Protein AF-A0A2P2I4J1-F1 (afdb_monomer)

Nearest PDB structures (foldseek):
  1rp0-assembly1_A  TM=9.830E-01  e=5.149E-40  Arabidopsis thaliana
  3jsk-assembly1_A  TM=9.774E-01  e=9.074E-35  Neurospora crassa
  3jsk-assembly1_G  TM=9.743E-01  e=1.703E-34  Neurospora crassa
  4y4l-assembly1_B  TM=9.275E-01  e=5.055E-34  Saccharomyces cerevisiae S288C
  3fpz-assembly1_A  TM=9.614E-01  e=5.597E-33  Saccharomyces cerevisiae

Sequence (551 aa):
MPGEHEFKFDEVRECEVSRELTKLYFSELDRFAECDIVIVGAGPAGLCAAYEASKDENLKIAVLEASVAPGGGGWVGGQLFSAMIIRKPAHKVLDELDVPYVDKGNYVVVSHAALFTSTLIAKVTARPNVKLFNATACEDLIVRDGVVGGVVTNWSLVTKAHGTQSCMDPQVMEAKIVISSCGHDGPFGASGVKRLAQIGLIDKVKGMSALDMNAAEDAVLRGTREIVPGMIVTGMEVAEVDGTPRMGPTFGAMLLSGLKAGDLAVSKITGREPNIRFKDVKFAPIKESDVAREMTRRYRDDLLKYAESDIIIVGGGPAGLSAAYELSKHPNLNVALIEAGVAPGGGAWVGGQLFSGMIVRKPAQDILDELEIEYVEKDNFVVVKHAALFTSTILSKLLQTENVKLFNATAVEDLIIKSGVVCGVVTNWTVVSHAHGKQSCMDPQVMESKVVISSCGHDGPFGASGVKRLAQVGLIDAHIGMKALDMVSSEDNVVASTRLIVPGMIVAGMEAVEAAGGARMGPTFGAMLVSGQKAARLALEAIKFKGETPR

InterPro domains:
  IPR002922 Thiazole biosynthetic enzyme Thi4 family [TIGR00292] (14-268)
  IPR002922 Thiazole biosynthetic enzyme Thi4 family [TIGR00292] (288-544)
  IPR036188 FAD/NAD(P)-binding domain superfamily [G3DSA:3.50.50.60] (34-276)
  IPR036188 FAD/NAD(P)-binding domain superfamily [G3DSA:3.50.50.60] (308-543)
  IPR036188 FAD/NAD(P)-binding domain superfamily [SSF51905] (7-267)
  IPR036188 FAD/NAD(P)-binding domain superfamily [SSF51905] (275-538)

Organism: NCBI:txid1518452

Secondary structure (DSSP, 8-state):
---SS---PPP--HHHHHHHHHHHHHHHHHHTSEEEEEEE--SHHHHHHHHHHTTSTT--EEEEESSSS-SGGGG--GGG-S-EEEETTTHHHHHHTT---EE-SSEEEES-HHHHHHHHHHHHHH-TTEEEEETEEEEEEEEETTEEEEEEEEEHHHHHTTTTSS----EEEEEEEEEE---SSSTTTTHHHHHHHHTTSSS-----EEE-HHHHHHHHHHH-EEEETTEEE-THHHHHHHTPEE--SB-HHHHHHHHHHHHHHHHHHH-PPPPGGGTT--PPP--HHHHHHHHHHHHHHHHHHHTEEEEEEE--SHHHHHHHHHHHT-TT--EEEE-SSSS-STTTTS-GGG---EEEETTTTHHHHHHT---EE-SSEEEES-HHHHHHHHHHHHTT-SSEEEETTEEEEEEEEETTEEEEEEEEEHHHHTTTTTSS--PPEEEEEEEEEE---SSSTTTTHHHHHHHHTTSS-S------B-HHHHHHHHHHH-EEEETTEEE-THHHHHHHTPPB--SB-HHHHHHHHHHHHHHHHHHHHHTTS--

Structure (mmCIF, N/CA/C/O backbone):
data_AF-A0A2P2I4J1-F1
#
_entry.id   AF-A0A2P2I4J1-F1
#
loop_
_atom_site.group_PDB
_atom_site.id
_atom_site.type_symbol
_atom_site.label_atom_id
_atom_site.label_alt_id
_atom_site.label_comp_id
_atom_site.label_asym_id
_atom_site.label_entity_id
_atom_site.label_seq_id
_atom_site.pdbx_PDB_ins_code
_atom_site.Cartn_x
_atom_site.Cartn_y
_atom_site.Cartn_z
_atom_site.occupancy
_atom_site.B_iso_or_equiv
_atom_site.auth_seq_id
_atom_site.auth_comp_id
_atom_site.auth_asym_id
_atom_site.auth_atom_id
_atom_site.pdbx_PDB_model_num
ATOM 1 N N . MET A 1 1 ? 7.423 -21.881 -18.402 1.00 44.69 1 MET A N 1
ATOM 2 C CA . MET A 1 1 ? 6.787 -21.334 -19.619 1.00 44.69 1 MET A CA 1
ATOM 3 C C . MET A 1 1 ? 7.230 -22.138 -20.838 1.00 44.69 1 MET A C 1
ATOM 5 O O . MET A 1 1 ? 8.409 -22.487 -20.887 1.00 44.69 1 MET A O 1
ATOM 9 N N . PRO A 1 2 ? 6.324 -22.463 -21.779 1.00 35.03 2 PRO A N 1
ATOM 10 C CA . PRO A 1 2 ? 6.679 -22.991 -23.101 1.00 35.03 2 PRO A CA 1
ATOM 11 C C . PRO A 1 2 ? 7.652 -22.040 -23.828 1.00 35.03 2 PRO A C 1
ATOM 13 O O . PRO A 1 2 ? 7.737 -20.868 -23.468 1.00 35.03 2 PRO A O 1
ATOM 16 N N . GLY A 1 3 ? 8.427 -22.558 -24.788 1.00 41.41 3 GLY A N 1
ATOM 17 C CA . GLY A 1 3 ? 9.525 -21.845 -25.462 1.00 41.41 3 GLY A CA 1
ATOM 18 C C . GLY A 1 3 ? 9.134 -20.519 -26.132 1.00 41.41 3 GLY A C 1
ATOM 19 O O . GLY A 1 3 ? 7.962 -20.202 -26.268 1.00 41.41 3 GLY A O 1
ATOM 20 N N . GLU A 1 4 ? 10.133 -19.745 -26.574 1.00 44.09 4 GLU A N 1
ATOM 21 C CA . GLU A 1 4 ? 10.024 -18.367 -27.108 1.00 44.09 4 GLU A CA 1
ATOM 22 C C . GLU A 1 4 ? 9.083 -18.153 -28.315 1.00 44.09 4 GLU A C 1
ATOM 24 O O . GLU A 1 4 ? 8.954 -17.028 -28.799 1.00 44.09 4 GLU A O 1
ATOM 29 N N . HIS A 1 5 ? 8.381 -19.185 -28.775 1.00 42.72 5 HIS A N 1
ATOM 30 C CA . HIS A 1 5 ? 7.373 -19.094 -29.817 1.00 42.72 5 HIS A CA 1
ATOM 31 C C . HIS A 1 5 ? 5.967 -19.287 -29.224 1.00 42.72 5 HIS A C 1
ATOM 33 O O . HIS A 1 5 ? 5.628 -20.367 -28.751 1.00 42.72 5 HIS A O 1
ATOM 39 N N . GLU A 1 6 ? 5.171 -18.212 -29.308 1.00 59.00 6 GLU A N 1
ATOM 40 C CA . GLU A 1 6 ? 3.714 -18.147 -29.090 1.00 59.00 6 GLU A CA 1
ATOM 41 C C . GLU A 1 6 ? 3.189 -18.129 -27.635 1.00 59.00 6 GLU A C 1
ATOM 43 O O . GLU A 1 6 ? 2.254 -18.843 -27.284 1.00 59.00 6 GLU A O 1
ATOM 48 N N . PHE A 1 7 ? 3.690 -17.218 -26.782 1.00 74.00 7 PHE A N 1
ATOM 49 C CA . PHE A 1 7 ? 2.833 -16.727 -25.689 1.00 74.00 7 PHE A CA 1
ATOM 50 C C . PHE A 1 7 ? 1.772 -15.808 -26.302 1.00 74.00 7 PHE A C 1
ATOM 52 O O . PHE A 1 7 ? 2.097 -14.697 -26.726 1.00 74.00 7 PHE A O 1
ATOM 59 N N . LYS A 1 8 ? 0.531 -16.289 -26.375 1.00 89.88 8 LYS A N 1
ATOM 60 C CA . LYS A 1 8 ? -0.616 -15.541 -26.884 1.00 89.88 8 LYS A CA 1
ATOM 61 C C . LYS A 1 8 ? -1.737 -15.584 -25.859 1.00 89.88 8 LYS A C 1
ATOM 63 O O . LYS A 1 8 ? -2.056 -16.654 -25.345 1.00 89.88 8 LYS A O 1
ATOM 68 N N . PHE A 1 9 ? -2.313 -14.429 -25.566 1.00 94.00 9 PHE A N 1
ATOM 69 C CA . PHE A 1 9 ? -3.463 -14.350 -24.680 1.00 94.00 9 PHE A CA 1
ATOM 70 C C . PHE A 1 9 ? -4.746 -14.779 -25.396 1.00 94.00 9 PHE A C 1
ATOM 72 O O . PHE A 1 9 ? -4.968 -14.414 -26.554 1.00 94.00 9 PHE A O 1
ATOM 79 N N . ASP A 1 10 ? -5.640 -15.456 -24.677 1.00 94.44 10 ASP A N 1
ATOM 80 C CA . ASP A 1 10 ? -6.986 -15.744 -25.176 1.00 94.44 10 ASP A CA 1
ATOM 81 C C . ASP A 1 10 ? -7.726 -14.442 -25.520 1.00 94.44 10 ASP A C 1
ATOM 83 O O . ASP A 1 10 ? -7.471 -13.377 -24.944 1.00 94.44 10 ASP A O 1
ATOM 87 N N . GLU A 1 11 ? -8.644 -14.497 -26.483 1.00 92.88 11 GLU A N 1
ATOM 88 C CA . GLU A 1 11 ? -9.389 -13.315 -26.917 1.00 92.88 11 GLU A CA 1
ATOM 89 C C . GLU A 1 11 ? -10.383 -12.839 -25.844 1.00 92.88 11 GLU A C 1
ATOM 91 O O . GLU A 1 11 ? -11.037 -13.632 -25.164 1.00 92.88 11 GLU A O 1
ATOM 96 N N . VAL A 1 12 ? -10.548 -11.521 -25.718 1.00 94.25 12 VAL A N 1
ATOM 97 C CA . VAL A 1 12 ? -11.585 -10.901 -24.881 1.00 94.25 12 VAL A CA 1
ATOM 98 C C . VAL A 1 12 ? -12.141 -9.673 -25.584 1.00 94.25 12 VAL A C 1
ATOM 100 O O . VAL A 1 12 ? -11.410 -8.991 -26.301 1.00 94.25 12 VAL A O 1
ATOM 103 N N . ARG A 1 13 ? -13.407 -9.334 -25.335 1.00 94.25 13 ARG A N 1
ATOM 104 C CA . ARG A 1 13 ? -13.956 -8.027 -25.718 1.00 94.25 13 ARG A CA 1
ATOM 105 C C . ARG A 1 13 ? -13.913 -7.055 -24.550 1.00 94.25 13 ARG A C 1
ATOM 107 O O . ARG A 1 13 ? -14.214 -7.408 -23.409 1.00 94.25 13 ARG A O 1
ATOM 114 N N . GLU A 1 14 ? -13.698 -5.782 -24.850 1.00 95.75 14 GLU A N 1
ATOM 115 C CA . GLU A 1 14 ? -13.704 -4.690 -23.871 1.00 95.75 14 GLU A CA 1
ATOM 116 C C . GLU A 1 14 ? -15.008 -4.650 -23.062 1.00 95.75 14 GLU A C 1
ATOM 118 O O . GLU A 1 14 ? -15.006 -4.386 -21.857 1.00 95.75 14 GLU A O 1
ATOM 123 N N . CYS A 1 15 ? -16.140 -4.955 -23.707 1.00 95.25 15 CYS A N 1
ATOM 124 C CA . CYS A 1 15 ? -17.438 -4.977 -23.037 1.00 95.25 15 CYS A CA 1
ATOM 125 C C . CYS A 1 15 ? -17.602 -6.149 -22.058 1.00 95.25 15 CYS A C 1
ATOM 127 O O . CYS A 1 15 ? -18.391 -6.035 -21.122 1.00 95.25 15 CYS A O 1
ATOM 129 N N . GLU A 1 16 ? -16.879 -7.255 -22.240 1.00 95.44 16 GLU A N 1
ATOM 130 C CA . GLU A 1 16 ? -16.891 -8.387 -21.306 1.00 95.44 16 GLU A CA 1
ATOM 131 C C . GLU A 1 16 ? -16.138 -8.020 -20.033 1.00 95.44 16 GLU A C 1
ATOM 133 O O . GLU A 1 16 ? -16.688 -8.164 -18.941 1.00 95.44 16 GLU A O 1
ATOM 138 N N . VAL A 1 17 ? -14.956 -7.418 -20.189 1.00 96.19 17 VAL A N 1
ATOM 139 C CA . VAL A 1 17 ? -14.154 -6.877 -19.083 1.00 96.19 17 VAL A CA 1
ATOM 140 C C . VAL A 1 17 ? -14.943 -5.821 -18.305 1.00 96.19 17 VAL A C 1
ATOM 142 O O . VAL A 1 17 ? -15.072 -5.911 -17.085 1.00 96.19 17 VAL A O 1
ATOM 145 N N . SER A 1 18 ? -15.545 -4.852 -19.004 1.00 96.62 18 SER A N 1
ATOM 146 C CA . SER A 1 18 ? -16.365 -3.810 -18.374 1.00 96.62 18 SER A CA 1
ATOM 147 C C . SER A 1 18 ? -17.557 -4.392 -17.609 1.00 96.62 18 SER A C 1
ATOM 149 O O . SER A 1 18 ? -17.753 -4.056 -16.441 1.00 96.62 18 SER A O 1
ATOM 151 N N . ARG A 1 19 ? -18.328 -5.301 -18.224 1.00 96.69 19 ARG A N 1
ATOM 152 C CA . ARG A 1 19 ? -19.496 -5.917 -17.576 1.00 96.69 19 ARG A CA 1
ATOM 153 C C . ARG A 1 19 ? -19.112 -6.712 -16.340 1.00 96.69 19 ARG A C 1
ATOM 155 O O . ARG A 1 19 ? -19.853 -6.658 -15.365 1.00 96.69 19 ARG A O 1
ATOM 162 N N . GLU A 1 20 ? -18.009 -7.452 -16.375 1.00 97.00 20 GLU A N 1
ATOM 163 C CA . GLU A 1 20 ? -17.591 -8.269 -15.238 1.00 97.00 20 GLU A CA 1
ATOM 164 C C . GLU A 1 20 ? -17.170 -7.402 -14.045 1.00 97.00 20 GLU A C 1
ATOM 166 O O . GLU A 1 20 ? -17.658 -7.619 -12.936 1.00 97.00 20 GLU A O 1
ATOM 171 N N . LEU A 1 21 ? -16.357 -6.362 -14.273 1.00 96.88 21 LEU A N 1
ATOM 172 C CA . LEU A 1 21 ? -15.954 -5.429 -13.212 1.00 96.88 21 LEU A CA 1
ATOM 173 C C . LEU A 1 21 ? -17.156 -4.699 -12.605 1.00 96.88 21 LEU A C 1
ATOM 175 O O . LEU A 1 21 ? -17.260 -4.600 -11.381 1.00 96.88 21 LEU A O 1
ATOM 179 N N . THR A 1 22 ? -18.079 -4.224 -13.447 1.00 97.69 22 THR A N 1
ATOM 180 C CA . THR A 1 22 ? -19.305 -3.562 -12.988 1.00 97.69 22 THR A CA 1
ATOM 181 C C . THR A 1 22 ? -20.181 -4.520 -12.184 1.00 97.69 22 THR A C 1
ATOM 183 O O . THR A 1 22 ? -20.585 -4.173 -11.079 1.00 97.69 22 THR A O 1
ATOM 186 N N . LYS A 1 23 ? -20.451 -5.732 -12.687 1.00 97.25 23 LYS A N 1
ATOM 187 C CA . LYS A 1 23 ? -21.274 -6.718 -11.969 1.00 97.25 23 LYS A CA 1
ATOM 188 C C . LYS A 1 23 ? -20.693 -7.032 -10.596 1.00 97.25 23 LYS A C 1
ATOM 190 O O . LYS A 1 23 ? -21.418 -6.923 -9.616 1.00 97.25 23 LYS A O 1
ATOM 195 N N . LEU A 1 24 ? -19.399 -7.354 -10.535 1.00 96.19 24 LEU A N 1
ATOM 196 C CA . LEU A 1 24 ? -18.714 -7.697 -9.290 1.00 96.19 24 LEU A CA 1
ATOM 197 C C . LEU A 1 24 ? -18.755 -6.548 -8.277 1.00 96.19 24 LEU A C 1
ATOM 199 O O . LEU A 1 24 ? -18.996 -6.768 -7.093 1.00 96.19 24 LEU A O 1
ATOM 203 N N . TYR A 1 25 ? -18.496 -5.316 -8.718 1.00 97.19 25 TYR A N 1
ATOM 204 C CA . TYR A 1 25 ? -18.456 -4.184 -7.798 1.00 97.19 25 TYR A CA 1
ATOM 205 C C . TYR A 1 25 ? -19.847 -3.804 -7.287 1.00 97.19 25 TYR A C 1
ATOM 207 O O . TYR A 1 25 ? -20.017 -3.610 -6.087 1.00 97.19 25 TYR A O 1
ATOM 215 N N . PHE A 1 26 ? -20.848 -3.735 -8.168 1.00 96.56 26 PHE A N 1
ATOM 216 C CA . PHE A 1 26 ? -22.199 -3.329 -7.777 1.00 96.56 26 PHE A CA 1
ATOM 217 C C . PHE A 1 26 ? -22.950 -4.412 -6.996 1.00 96.56 26 PHE A C 1
ATOM 219 O O . PHE A 1 26 ? -23.731 -4.059 -6.119 1.00 96.56 26 PHE A O 1
ATOM 226 N N . SER A 1 27 ? -22.681 -5.704 -7.229 1.00 96.94 27 SER A N 1
ATOM 227 C CA . SER A 1 27 ? -23.212 -6.760 -6.355 1.00 96.94 27 SER A CA 1
ATOM 228 C C . SER A 1 27 ? -22.654 -6.656 -4.937 1.00 96.94 27 SER A C 1
ATOM 230 O O . SER A 1 27 ? -23.360 -6.917 -3.972 1.00 96.94 27 SER A O 1
ATOM 232 N N . GLU A 1 28 ? -21.385 -6.263 -4.800 1.00 96.12 28 GLU A N 1
ATOM 233 C CA . GLU A 1 28 ? -20.765 -6.051 -3.493 1.00 96.12 28 GLU A CA 1
ATOM 234 C C . GLU A 1 28 ? -21.238 -4.744 -2.845 1.00 96.12 28 GLU A C 1
ATOM 236 O O . GLU A 1 28 ? -21.467 -4.730 -1.643 1.00 96.12 28 GLU A O 1
ATOM 241 N N . LEU A 1 29 ? -21.453 -3.665 -3.606 1.00 95.75 29 LEU A N 1
ATOM 242 C CA . LEU A 1 29 ? -22.083 -2.452 -3.068 1.00 95.75 29 LEU A CA 1
ATOM 243 C C . LEU A 1 29 ? -23.481 -2.737 -2.508 1.00 95.75 29 LEU A C 1
ATOM 245 O O . LEU A 1 29 ? -23.769 -2.329 -1.390 1.00 95.75 29 LEU A O 1
ATOM 249 N N . ASP A 1 30 ? -24.317 -3.459 -3.257 1.00 97.38 30 ASP A N 1
ATOM 250 C CA . ASP A 1 30 ? -25.656 -3.863 -2.814 1.00 97.38 30 ASP A CA 1
ATOM 251 C C . ASP A 1 30 ? -25.579 -4.753 -1.564 1.00 97.38 30 ASP A C 1
ATOM 253 O O . ASP A 1 30 ? -26.164 -4.449 -0.525 1.00 97.38 30 ASP A O 1
ATOM 257 N N . ARG A 1 31 ? -24.735 -5.793 -1.605 1.00 97.12 31 ARG A N 1
ATOM 258 C CA . ARG A 1 31 ? -24.513 -6.699 -0.470 1.00 97.12 31 ARG A CA 1
ATOM 259 C C . ARG A 1 31 ? -24.043 -5.968 0.789 1.00 97.12 31 ARG A C 1
ATOM 261 O O . ARG A 1 31 ? -24.430 -6.384 1.882 1.00 97.12 31 ARG A O 1
ATOM 268 N N . PHE A 1 32 ? -23.195 -4.949 0.667 1.00 97.81 32 PHE A N 1
ATOM 269 C CA . PHE A 1 32 ? -22.616 -4.195 1.787 1.00 97.81 32 PHE A CA 1
ATOM 270 C C . PHE A 1 32 ? -23.351 -2.875 2.089 1.00 97.81 32 PHE A C 1
ATOM 272 O O . PHE A 1 32 ? -22.886 -2.107 2.929 1.00 97.81 32 PHE A O 1
ATOM 279 N N . ALA A 1 33 ? -24.525 -2.629 1.495 1.00 97.88 33 ALA A N 1
ATOM 280 C CA . ALA A 1 33 ? -25.392 -1.518 1.899 1.00 97.88 33 ALA A CA 1
ATOM 281 C C . ALA A 1 33 ? -25.826 -1.636 3.376 1.00 97.88 33 ALA A C 1
ATOM 283 O O . ALA A 1 33 ? -25.972 -0.625 4.059 1.00 97.88 33 ALA A O 1
ATOM 284 N N . GLU A 1 34 ? -25.947 -2.870 3.880 1.00 98.25 34 GLU A N 1
ATOM 285 C CA . GLU A 1 34 ? -26.179 -3.200 5.290 1.00 98.25 34 GLU A CA 1
ATOM 286 C C . GLU A 1 34 ? -25.035 -4.072 5.823 1.00 98.25 34 GLU A C 1
ATOM 288 O O . GLU A 1 34 ? -24.885 -5.232 5.420 1.00 98.25 34 GLU A O 1
ATOM 293 N N . CYS A 1 35 ? -24.232 -3.536 6.739 1.00 98.25 35 CYS A N 1
ATOM 294 C CA . CYS A 1 35 ? -23.068 -4.193 7.330 1.00 98.25 35 CYS A CA 1
ATOM 295 C C . CYS A 1 35 ? -23.253 -4.489 8.823 1.00 98.25 35 CYS A C 1
ATOM 297 O O . CYS A 1 35 ? -23.974 -3.800 9.544 1.00 98.25 35 CYS A O 1
ATOM 299 N N . ASP A 1 36 ? -22.514 -5.475 9.331 1.00 98.81 36 ASP A N 1
ATOM 300 C CA . ASP A 1 36 ? -22.341 -5.623 10.775 1.00 98.81 36 ASP A CA 1
ATOM 301 C C . ASP A 1 36 ? -21.339 -4.585 11.287 1.00 98.81 36 ASP A C 1
ATOM 303 O O . ASP A 1 36 ? -21.601 -3.887 12.268 1.00 98.81 36 ASP A O 1
ATOM 307 N N . ILE A 1 37 ? -20.208 -4.449 10.588 1.00 98.88 37 ILE A N 1
ATOM 308 C CA . ILE A 1 37 ? -19.136 -3.519 10.942 1.00 98.88 37 ILE A CA 1
ATOM 309 C C . ILE A 1 37 ? -18.702 -2.741 9.698 1.00 98.88 37 ILE A C 1
ATOM 311 O O . ILE A 1 37 ? -18.396 -3.336 8.665 1.00 98.88 37 ILE A O 1
ATOM 315 N N . VAL A 1 38 ? -18.611 -1.416 9.816 1.00 98.94 38 VAL A N 1
ATOM 316 C CA . VAL A 1 38 ? -17.916 -0.565 8.837 1.00 98.94 38 VAL A CA 1
ATOM 317 C C . VAL A 1 38 ? -16.670 0.024 9.482 1.00 98.94 38 VAL A C 1
ATOM 319 O O . VAL A 1 38 ? -16.744 0.628 10.547 1.00 98.94 38 VAL A O 1
ATOM 322 N N . ILE A 1 39 ? -15.519 -0.127 8.837 1.00 98.94 39 ILE A N 1
ATOM 323 C CA . ILE A 1 39 ? -14.231 0.396 9.295 1.00 98.94 39 ILE A CA 1
ATOM 324 C C . ILE A 1 39 ? -13.807 1.518 8.355 1.00 98.94 39 ILE A C 1
ATOM 326 O O . ILE A 1 39 ? -13.662 1.296 7.156 1.00 98.94 39 ILE A O 1
ATOM 330 N N . VAL A 1 40 ? -13.589 2.720 8.884 1.00 98.75 40 VAL A N 1
ATOM 331 C CA . VAL A 1 40 ? -13.139 3.878 8.106 1.00 98.75 40 VAL A CA 1
ATOM 332 C C . VAL A 1 40 ? -11.633 4.062 8.290 1.00 98.75 40 VAL A C 1
ATOM 334 O O . VAL A 1 40 ? -11.152 4.279 9.404 1.00 98.75 40 VAL A O 1
ATOM 337 N N . GLY A 1 41 ? -10.894 3.970 7.186 1.00 98.12 41 GLY A N 1
ATOM 338 C CA . GLY A 1 41 ? -9.434 3.962 7.119 1.00 98.12 41 GLY A CA 1
ATOM 339 C C . GLY A 1 41 ? -8.863 2.542 7.050 1.00 98.12 41 GLY A C 1
ATOM 340 O O . GLY A 1 41 ? -9.124 1.714 7.919 1.00 98.12 41 GLY A O 1
ATOM 341 N N . ALA A 1 42 ? -8.014 2.264 6.056 1.00 97.88 42 ALA A N 1
ATOM 342 C CA . ALA A 1 42 ? -7.284 0.999 5.929 1.00 97.88 42 ALA A CA 1
ATOM 343 C C . ALA A 1 42 ? -5.800 1.162 6.300 1.00 97.88 42 ALA A C 1
ATOM 345 O O . ALA A 1 42 ? -4.920 0.576 5.671 1.00 97.88 42 ALA A O 1
ATOM 346 N N . GLY A 1 43 ? -5.504 1.968 7.325 1.00 97.19 43 GLY A N 1
ATOM 347 C CA . GLY A 1 43 ? -4.181 2.015 7.956 1.00 97.19 43 GLY A CA 1
ATOM 348 C C . GLY A 1 43 ? -3.913 0.793 8.849 1.00 97.19 43 GLY A C 1
ATOM 349 O O . GLY A 1 43 ? -4.787 -0.062 8.998 1.00 97.19 43 GLY A O 1
ATOM 350 N N . PRO A 1 44 ? -2.747 0.713 9.521 1.00 97.25 44 PRO A N 1
ATOM 351 C CA . PRO A 1 44 ? -2.394 -0.447 10.344 1.00 97.25 44 PRO A CA 1
ATOM 352 C C . PRO A 1 44 ? -3.440 -0.788 11.418 1.00 97.25 44 PRO A C 1
ATOM 354 O O . PRO A 1 44 ? -3.753 -1.960 11.609 1.00 97.25 44 PRO A O 1
ATOM 357 N N . ALA A 1 45 ? -4.032 0.219 12.073 1.00 98.31 45 ALA A N 1
ATOM 358 C CA . ALA A 1 45 ? -5.078 0.004 13.075 1.00 98.31 45 ALA A CA 1
ATOM 359 C C . ALA A 1 45 ? -6.401 -0.487 12.460 1.00 98.31 45 ALA A C 1
ATOM 361 O O . ALA A 1 45 ? -6.964 -1.466 12.943 1.00 98.31 45 ALA A O 1
ATOM 362 N N . GLY A 1 46 ? -6.873 0.135 11.375 1.00 98.56 46 GLY A N 1
ATOM 363 C CA . GLY A 1 46 ? -8.103 -0.276 10.689 1.00 98.56 46 GLY A CA 1
ATOM 364 C C . GLY A 1 46 ? -8.007 -1.679 10.092 1.00 98.56 46 GLY A C 1
ATOM 365 O O . GLY A 1 46 ? -8.900 -2.500 10.280 1.00 98.56 46 GLY A O 1
ATOM 366 N N . LEU A 1 47 ? -6.875 -2.005 9.465 1.00 98.81 47 LEU A N 1
ATOM 367 C CA . LEU A 1 47 ? -6.616 -3.345 8.940 1.00 98.81 47 LEU A CA 1
ATOM 368 C C . LEU A 1 47 ? -6.489 -4.394 10.055 1.00 98.81 47 LEU A C 1
ATOM 370 O O . LEU A 1 47 ? -6.986 -5.503 9.891 1.00 98.81 47 LEU A O 1
ATOM 374 N N . CYS A 1 48 ? -5.884 -4.063 11.203 1.00 98.81 48 CYS A N 1
ATOM 375 C CA . CYS A 1 48 ? -5.872 -4.971 12.355 1.00 98.81 48 CYS A CA 1
ATOM 376 C C . CYS A 1 48 ? -7.287 -5.171 12.920 1.00 98.81 48 CYS A C 1
ATOM 378 O O . CYS A 1 48 ? -7.653 -6.295 13.252 1.00 98.81 48 CYS A O 1
ATOM 380 N N . ALA A 1 49 ? -8.109 -4.119 12.983 1.00 98.88 49 ALA A N 1
ATOM 381 C CA . ALA A 1 49 ? -9.509 -4.239 13.392 1.00 98.88 49 ALA A CA 1
ATOM 382 C C . ALA A 1 49 ? -10.301 -5.144 12.440 1.00 98.88 49 ALA A C 1
ATOM 384 O O . ALA A 1 49 ? -11.016 -6.032 12.902 1.00 98.88 49 ALA A O 1
ATOM 385 N N . ALA A 1 50 ? -10.110 -4.973 11.127 1.00 98.88 50 ALA A N 1
ATOM 386 C CA . ALA A 1 50 ? -10.712 -5.825 10.107 1.00 98.88 50 ALA A CA 1
ATOM 387 C C . ALA A 1 50 ? -10.259 -7.280 10.261 1.00 98.88 50 ALA A C 1
ATOM 389 O O . ALA A 1 50 ? -11.085 -8.186 10.256 1.00 98.88 50 ALA A O 1
ATOM 390 N N . TYR A 1 51 ? -8.957 -7.502 10.451 1.00 98.81 51 TYR A N 1
ATOM 391 C CA . TYR A 1 51 ? -8.387 -8.831 10.641 1.00 98.81 51 TYR A CA 1
ATOM 392 C C . TYR A 1 51 ? -8.965 -9.532 11.874 1.00 98.81 51 TYR A C 1
ATOM 394 O O . TYR A 1 51 ? -9.409 -10.674 11.766 1.00 98.81 51 TYR A O 1
ATOM 402 N N . GLU A 1 52 ? -9.029 -8.852 13.021 1.00 98.69 52 GLU A N 1
ATOM 403 C CA . GLU A 1 52 ? -9.612 -9.427 14.235 1.00 98.69 52 GLU A CA 1
ATOM 404 C C . GLU A 1 52 ? -11.100 -9.731 14.067 1.00 98.69 52 GLU A C 1
ATOM 406 O O . GLU A 1 52 ? -11.533 -10.836 14.387 1.00 98.69 52 GLU A O 1
ATOM 411 N N . ALA A 1 53 ? -11.874 -8.774 13.547 1.00 98.69 53 ALA A N 1
ATOM 412 C CA . ALA A 1 53 ? -13.308 -8.944 13.349 1.00 98.69 53 ALA A CA 1
ATOM 413 C C . ALA A 1 53 ? -13.616 -10.062 12.342 1.00 98.69 53 ALA A C 1
ATOM 415 O O . ALA A 1 53 ? -14.552 -10.830 12.544 1.00 98.69 53 ALA A O 1
ATOM 416 N N . SER A 1 54 ? -12.787 -10.210 11.302 1.00 98.50 54 SER A N 1
ATOM 417 C CA . SER A 1 54 ? -12.973 -11.212 10.244 1.00 98.50 54 SER A CA 1
ATOM 418 C C . SER A 1 54 ? -12.857 -12.661 10.712 1.00 98.50 54 SER A C 1
ATOM 420 O O . SER A 1 54 ? -13.237 -13.564 9.971 1.00 98.50 54 SER A O 1
ATOM 422 N N . LYS A 1 55 ? -12.344 -12.894 11.927 1.00 97.75 55 LYS A N 1
ATOM 423 C CA . LYS A 1 55 ? -12.276 -14.230 12.535 1.00 97.75 55 LYS A CA 1
ATOM 424 C C . LYS A 1 55 ? -13.657 -14.804 12.848 1.00 97.75 55 LYS A C 1
ATOM 426 O O . LYS A 1 55 ? -13.777 -16.021 12.943 1.00 97.75 55 LYS A O 1
ATOM 431 N N . ASP A 1 56 ? -14.671 -13.957 13.012 1.00 97.56 56 ASP A N 1
ATOM 432 C CA . ASP A 1 56 ? -16.064 -14.396 13.027 1.00 97.56 56 ASP A CA 1
ATOM 433 C C . ASP A 1 56 ? -16.616 -14.347 11.598 1.00 97.56 56 ASP A C 1
ATOM 435 O O . ASP A 1 56 ? -16.961 -13.286 11.075 1.00 97.56 56 ASP A O 1
ATOM 439 N N . GLU A 1 57 ? -16.672 -15.510 10.952 1.00 96.38 57 GLU A N 1
ATOM 440 C CA . GLU A 1 57 ? -17.081 -15.649 9.549 1.00 96.38 57 GLU A CA 1
ATOM 441 C C . GLU A 1 57 ? -18.546 -15.253 9.297 1.00 96.38 57 GLU A C 1
ATOM 443 O O . GLU A 1 57 ? -18.927 -15.026 8.149 1.00 96.38 57 GLU A O 1
ATOM 448 N N . ASN A 1 58 ? -19.358 -15.109 10.353 1.00 96.69 58 ASN A N 1
ATOM 449 C CA . ASN A 1 58 ? -20.762 -14.707 10.242 1.00 96.69 58 ASN A CA 1
ATOM 450 C C . ASN A 1 58 ? -20.948 -13.193 10.076 1.00 96.69 58 ASN A C 1
ATOM 452 O O . ASN A 1 58 ? -22.048 -12.754 9.745 1.00 96.69 58 ASN A O 1
ATOM 456 N N . LEU A 1 59 ? -19.908 -12.392 10.330 1.00 98.25 59 LEU A N 1
ATOM 457 C CA . LEU A 1 59 ? -20.001 -10.933 10.301 1.00 98.25 59 LEU A CA 1
ATOM 458 C C . LEU A 1 59 ? -19.658 -10.364 8.932 1.00 98.25 59 LEU A C 1
ATOM 460 O O . LEU A 1 59 ? -18.618 -10.687 8.367 1.00 98.25 59 LEU A O 1
ATOM 464 N N . LYS A 1 60 ? -20.472 -9.429 8.448 1.00 98.50 60 LYS A N 1
ATOM 465 C CA . LYS A 1 60 ? -20.220 -8.666 7.225 1.00 98.50 60 LYS A CA 1
ATOM 466 C C . LYS A 1 60 ? -19.443 -7.382 7.530 1.00 98.50 60 LYS A C 1
ATOM 468 O O . LYS A 1 60 ? -19.966 -6.479 8.189 1.00 98.50 60 LYS A O 1
ATOM 473 N N . ILE A 1 61 ? -18.207 -7.296 7.033 1.00 98.88 61 ILE A N 1
ATOM 474 C CA . ILE A 1 61 ? -17.254 -6.229 7.378 1.00 98.88 61 ILE A CA 1
ATOM 475 C C . ILE A 1 61 ? -16.860 -5.425 6.133 1.00 98.88 61 ILE A C 1
ATOM 477 O O . ILE A 1 61 ? -16.157 -5.932 5.256 1.00 98.88 61 ILE A O 1
ATOM 481 N N . ALA A 1 62 ? -17.262 -4.157 6.067 1.00 98.81 62 ALA A N 1
ATOM 482 C CA . ALA A 1 62 ? -16.764 -3.219 5.060 1.00 98.81 62 ALA A CA 1
ATOM 483 C C . ALA A 1 62 ? -15.561 -2.441 5.604 1.00 98.81 62 ALA A C 1
ATOM 485 O O . ALA A 1 62 ? -15.583 -1.955 6.733 1.00 98.81 62 ALA A O 1
ATOM 486 N N . VAL A 1 63 ? -14.526 -2.272 4.786 1.00 98.88 63 VAL A N 1
ATOM 487 C CA . VAL A 1 63 ? -13.377 -1.405 5.071 1.00 98.88 63 VAL A CA 1
ATOM 488 C C . VAL A 1 63 ? -13.328 -0.322 4.004 1.00 98.88 63 VAL A C 1
ATOM 490 O O . VAL A 1 63 ? -13.253 -0.635 2.819 1.00 98.88 63 VAL A O 1
ATOM 493 N N . LEU A 1 64 ? -13.358 0.943 4.410 1.00 98.56 64 LEU A N 1
ATOM 494 C CA . LEU A 1 64 ? -13.280 2.097 3.521 1.00 98.56 64 LEU A CA 1
ATOM 495 C C . LEU A 1 64 ? -11.881 2.703 3.565 1.00 98.56 64 LEU A C 1
ATOM 497 O O . LEU A 1 64 ? -11.343 2.956 4.641 1.00 98.56 64 LEU A O 1
ATOM 501 N N . GLU A 1 65 ? -11.308 2.989 2.404 1.00 97.88 65 GLU A N 1
ATOM 502 C CA . GLU A 1 65 ? -10.019 3.662 2.281 1.00 97.88 65 GLU A CA 1
ATOM 503 C C . GLU A 1 65 ? -10.086 4.759 1.226 1.00 97.88 65 GLU A C 1
ATOM 505 O O . GLU A 1 65 ? -10.434 4.518 0.072 1.00 97.88 65 GLU A O 1
ATOM 510 N N . ALA A 1 66 ? -9.689 5.970 1.607 1.00 96.94 66 ALA A N 1
ATOM 511 C CA . ALA A 1 66 ? -9.772 7.111 0.709 1.00 96.94 66 ALA A CA 1
ATOM 512 C C . ALA A 1 66 ? -8.666 7.123 -0.363 1.00 96.94 66 ALA A C 1
ATOM 514 O O . ALA A 1 66 ? -8.781 7.768 -1.408 1.00 96.94 66 ALA A O 1
ATOM 515 N N . SER A 1 67 ? -7.555 6.442 -0.103 1.00 96.00 67 SER A N 1
ATOM 516 C CA . SER A 1 67 ? -6.447 6.289 -1.039 1.00 96.00 67 SER A CA 1
ATOM 517 C C . SER A 1 67 ? -6.707 5.142 -2.014 1.00 96.00 67 SER A C 1
ATOM 519 O O . SER A 1 67 ? -7.416 4.189 -1.707 1.00 96.00 67 SER A O 1
ATOM 521 N N . VAL A 1 68 ? -6.083 5.192 -3.192 1.00 95.62 68 VAL A N 1
ATOM 522 C CA . VAL A 1 68 ? -6.061 4.030 -4.094 1.00 95.62 68 VAL A CA 1
ATOM 523 C C . VAL A 1 68 ? -5.274 2.884 -3.451 1.00 95.62 68 VAL A C 1
ATOM 525 O O . VAL A 1 68 ? -5.745 1.756 -3.447 1.00 95.62 68 VAL A O 1
ATOM 528 N N . ALA A 1 69 ? -4.116 3.156 -2.847 1.00 97.25 69 ALA A N 1
ATOM 529 C CA . ALA A 1 69 ? -3.369 2.152 -2.095 1.00 97.25 69 ALA A CA 1
ATOM 530 C C . ALA A 1 69 ? -3.846 2.094 -0.626 1.00 97.25 69 ALA A C 1
ATOM 532 O O . ALA A 1 69 ? -3.732 3.108 0.067 1.00 97.25 69 ALA A O 1
ATOM 533 N N . PRO A 1 70 ? -4.333 0.944 -0.118 1.00 97.69 70 PRO A N 1
ATOM 534 C CA . PRO A 1 70 ? -4.546 0.741 1.316 1.00 97.69 70 PRO A CA 1
ATOM 535 C C . PRO A 1 70 ? -3.219 0.679 2.079 1.00 97.69 70 PRO A C 1
ATOM 537 O O . PRO A 1 70 ? -2.151 0.693 1.480 1.00 97.69 70 PRO A O 1
ATOM 540 N N . GLY A 1 71 ? -3.267 0.628 3.409 1.00 96.19 71 GLY A N 1
ATOM 541 C CA . GLY A 1 71 ? -2.093 0.527 4.287 1.00 96.19 71 GLY A CA 1
ATOM 542 C C . GLY A 1 71 ? -1.736 1.818 5.029 1.00 96.19 71 GLY A C 1
ATOM 543 O O . GLY A 1 71 ? -0.970 1.774 5.994 1.00 96.19 71 GLY A O 1
ATOM 544 N N . GLY A 1 72 ? -2.314 2.963 4.644 1.00 92.56 72 GLY A N 1
ATOM 545 C CA . GLY A 1 72 ? -2.092 4.257 5.299 1.00 92.56 72 GLY A CA 1
ATOM 546 C C . GLY A 1 72 ? -0.602 4.589 5.475 1.00 92.56 72 GLY A C 1
ATOM 547 O O . GLY A 1 72 ? 0.201 4.411 4.564 1.00 92.56 72 GLY A O 1
ATOM 548 N N . GLY A 1 73 ? -0.208 5.034 6.672 1.00 89.25 73 GLY A N 1
ATOM 549 C CA . GLY A 1 73 ? 1.198 5.307 7.012 1.00 89.25 73 GLY A CA 1
ATOM 550 C C . GLY A 1 73 ? 2.085 4.067 7.222 1.00 89.25 73 GLY A C 1
ATOM 551 O O . GLY A 1 73 ? 3.242 4.218 7.593 1.00 89.25 73 GLY A O 1
ATOM 552 N N . GLY A 1 74 ? 1.573 2.847 7.023 1.00 94.88 74 GLY A N 1
ATOM 553 C CA . GLY A 1 74 ? 2.281 1.593 7.315 1.00 94.88 74 GLY A CA 1
ATOM 554 C C . GLY A 1 74 ? 3.337 1.168 6.290 1.00 94.88 74 GLY A C 1
ATOM 555 O O . GLY A 1 74 ? 3.989 0.144 6.479 1.00 94.88 74 GLY A O 1
ATOM 556 N N . TRP A 1 75 ? 3.516 1.905 5.194 1.00 97.06 75 TRP A N 1
ATOM 557 C CA . TRP A 1 75 ? 4.432 1.514 4.116 1.00 97.06 75 TRP A CA 1
ATOM 558 C C . TRP A 1 75 ? 5.904 1.854 4.376 1.00 97.06 75 TRP A C 1
ATOM 560 O O . TRP A 1 75 ? 6.788 1.261 3.755 1.00 97.06 75 TRP A O 1
ATOM 570 N N . VAL A 1 76 ? 6.175 2.782 5.294 1.00 94.81 76 VAL A N 1
ATOM 571 C CA . VAL A 1 76 ? 7.524 3.228 5.665 1.00 94.81 76 VAL A CA 1
ATOM 572 C C . VAL A 1 76 ? 7.641 3.396 7.178 1.00 94.81 76 VAL A C 1
ATOM 574 O O . VAL A 1 76 ? 6.663 3.662 7.875 1.00 94.81 76 VAL A O 1
ATOM 577 N N . GLY A 1 77 ? 8.858 3.254 7.684 1.00 93.62 77 GLY A N 1
ATOM 578 C CA . GLY A 1 77 ? 9.256 3.704 9.009 1.00 93.62 77 GLY A CA 1
ATOM 579 C C . GLY A 1 77 ? 9.531 5.210 9.055 1.00 93.62 77 GLY A C 1
ATOM 580 O O . GLY A 1 77 ? 9.223 5.979 8.139 1.00 93.62 77 GLY A O 1
ATOM 581 N N . GLY A 1 78 ? 10.133 5.651 10.159 1.00 91.81 78 GLY A N 1
ATOM 582 C CA . GLY A 1 78 ? 10.474 7.058 10.360 1.00 91.81 78 GLY A CA 1
ATOM 583 C C . GLY A 1 78 ? 11.439 7.568 9.294 1.00 91.81 78 GLY A C 1
ATOM 584 O O . GLY A 1 78 ? 12.375 6.866 8.924 1.00 91.81 78 GLY A O 1
ATOM 585 N N . GLN A 1 79 ? 11.213 8.797 8.823 1.00 93.38 79 GLN A N 1
ATOM 586 C CA . GLN A 1 79 ? 12.024 9.438 7.777 1.00 93.38 79 GLN A CA 1
ATOM 587 C C . GLN A 1 79 ? 12.129 8.618 6.477 1.00 93.38 79 GLN A C 1
ATOM 589 O O . GLN A 1 79 ? 13.155 8.664 5.810 1.00 93.38 79 GLN A O 1
ATOM 594 N N . LEU A 1 80 ? 11.060 7.898 6.108 1.00 95.06 80 LEU A N 1
ATOM 595 C CA . LEU A 1 80 ? 10.973 7.079 4.888 1.00 95.06 80 LEU A CA 1
ATOM 596 C C . LEU A 1 80 ? 11.872 5.828 4.886 1.00 95.06 80 LEU A C 1
ATOM 598 O O . LEU A 1 80 ? 11.968 5.140 3.874 1.00 95.06 80 LEU A O 1
ATOM 602 N N . PHE A 1 81 ? 12.512 5.490 6.009 1.00 97.06 81 PHE A N 1
ATOM 603 C CA . PHE A 1 81 ? 13.320 4.276 6.110 1.00 97.06 81 PHE A CA 1
ATOM 604 C C . PHE A 1 81 ? 12.455 3.018 6.090 1.00 97.06 81 PHE A C 1
ATOM 606 O O . PHE A 1 81 ? 11.311 3.027 6.530 1.00 97.06 81 PHE A O 1
ATOM 613 N N . SER A 1 82 ? 13.005 1.900 5.622 1.00 95.44 82 SER A N 1
ATOM 614 C CA . SER A 1 82 ? 12.206 0.686 5.440 1.00 95.44 82 SER A CA 1
ATOM 615 C C . SER A 1 82 ? 11.779 0.013 6.744 1.00 95.44 82 SER A C 1
ATOM 617 O O . SER A 1 82 ? 10.701 -0.562 6.783 1.00 95.44 82 SER A O 1
ATOM 619 N N . ALA A 1 83 ? 12.606 0.031 7.792 1.00 96.56 83 ALA A N 1
ATOM 620 C CA . ALA A 1 83 ? 12.389 -0.799 8.977 1.00 96.56 83 ALA A CA 1
ATOM 621 C C . ALA A 1 83 ? 11.171 -0.357 9.809 1.00 96.56 83 ALA A C 1
ATOM 623 O O . ALA A 1 83 ? 10.950 0.836 10.018 1.00 96.56 83 ALA A O 1
ATOM 624 N N . MET A 1 84 ? 10.428 -1.326 10.349 1.00 97.44 84 MET A N 1
ATOM 625 C CA . MET A 1 84 ? 9.296 -1.085 11.251 1.00 97.44 84 MET A CA 1
ATOM 626 C C . MET A 1 84 ? 9.628 -1.556 12.664 1.00 97.44 84 MET A C 1
ATOM 628 O O . MET A 1 84 ? 10.015 -2.707 12.869 1.00 97.44 84 MET A O 1
ATOM 632 N N . ILE A 1 85 ? 9.453 -0.666 13.642 1.00 97.88 85 ILE A N 1
ATOM 633 C CA . ILE A 1 85 ? 9.758 -0.932 15.050 1.00 97.88 85 ILE A CA 1
ATOM 634 C C . ILE A 1 85 ? 8.465 -1.167 15.825 1.00 97.88 85 ILE A C 1
ATOM 636 O O . ILE A 1 85 ? 7.568 -0.322 15.852 1.00 97.88 85 ILE A O 1
ATOM 640 N N . ILE A 1 86 ? 8.381 -2.319 16.489 1.00 98.19 86 ILE A N 1
ATOM 641 C CA . ILE A 1 86 ? 7.199 -2.743 17.242 1.00 98.19 86 ILE A CA 1
ATOM 642 C C . ILE A 1 86 ? 7.608 -3.036 18.683 1.00 98.19 86 ILE A C 1
ATOM 644 O O . ILE A 1 86 ? 8.426 -3.915 18.953 1.00 98.19 86 ILE A O 1
ATOM 648 N N . ARG A 1 87 ? 7.029 -2.301 19.634 1.00 97.75 87 ARG A N 1
ATOM 649 C CA . ARG A 1 87 ? 7.26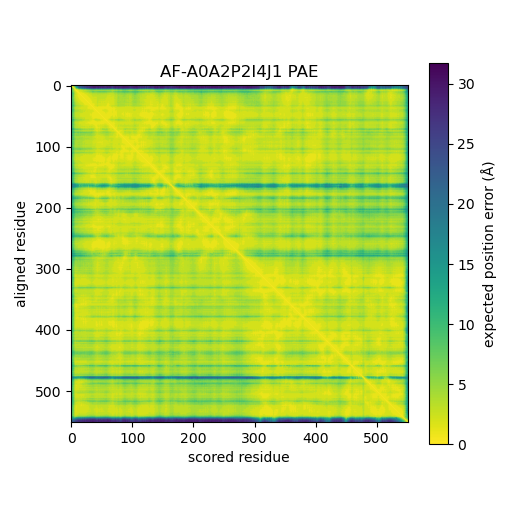6 -2.519 21.065 1.00 97.75 87 ARG A CA 1
ATOM 650 C C . ARG A 1 87 ? 6.532 -3.761 21.554 1.00 97.75 87 ARG A C 1
ATOM 652 O O . ARG A 1 87 ? 5.395 -4.031 21.163 1.00 97.75 87 ARG A O 1
ATOM 659 N N . LYS A 1 88 ? 7.167 -4.532 22.437 1.00 97.88 88 LYS A N 1
ATOM 660 C CA . LYS A 1 88 ? 6.516 -5.692 23.061 1.00 97.88 88 LYS A CA 1
ATOM 661 C C . LYS A 1 88 ? 5.403 -5.218 24.013 1.00 97.88 88 LYS A C 1
ATOM 663 O O . LYS A 1 88 ? 5.588 -4.188 24.658 1.00 97.88 88 LYS A O 1
ATOM 668 N N . PRO A 1 89 ? 4.267 -5.936 24.114 1.00 97.19 89 PRO A N 1
ATOM 669 C CA . PRO A 1 89 ? 4.036 -7.286 23.599 1.00 97.19 89 PRO A CA 1
ATOM 670 C C . PRO A 1 89 ? 3.449 -7.368 22.178 1.00 97.19 89 PRO A C 1
ATOM 672 O O . PRO A 1 89 ? 3.119 -8.474 21.759 1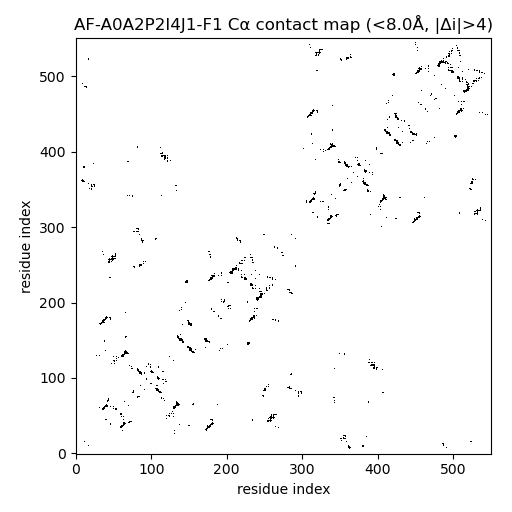.00 97.19 89 PRO A O 1
ATOM 675 N N . ALA A 1 90 ? 3.372 -6.285 21.396 1.00 97.62 90 ALA A N 1
ATOM 676 C CA . ALA A 1 90 ? 2.723 -6.317 20.075 1.00 97.62 90 ALA A CA 1
ATOM 677 C C . ALA A 1 90 ? 3.394 -7.229 19.031 1.00 97.62 90 ALA A C 1
ATOM 679 O O . ALA A 1 90 ? 2.740 -7.612 18.069 1.00 97.62 90 ALA A O 1
ATOM 680 N N . HIS A 1 91 ? 4.644 -7.658 19.246 1.00 98.06 91 HIS A N 1
ATOM 681 C CA . HIS A 1 91 ? 5.287 -8.706 18.436 1.00 98.06 91 HIS A CA 1
ATOM 682 C C . HIS A 1 91 ? 4.460 -9.996 18.295 1.00 98.06 91 HIS A C 1
ATOM 684 O O . HIS A 1 91 ? 4.545 -10.636 17.260 1.00 98.06 91 HIS A O 1
ATOM 690 N N . LYS A 1 92 ? 3.578 -10.318 19.253 1.00 97.50 92 LYS A N 1
ATOM 691 C CA . LYS A 1 92 ? 2.675 -11.478 19.159 1.00 97.50 92 LYS A CA 1
ATOM 692 C C . LYS A 1 92 ? 1.732 -11.427 17.954 1.00 97.50 92 LYS A C 1
ATOM 694 O O . LYS A 1 92 ? 1.237 -12.454 17.518 1.00 97.50 92 LYS A O 1
ATOM 699 N N . VAL A 1 93 ? 1.461 -10.231 17.430 1.00 97.75 93 VAL A N 1
ATOM 700 C CA . VAL A 1 93 ? 0.684 -10.060 16.196 1.00 97.75 93 VAL A CA 1
ATOM 701 C C . VAL A 1 93 ? 1.511 -10.466 14.977 1.00 97.75 93 VAL A C 1
ATOM 703 O O . VAL A 1 93 ? 0.957 -10.980 14.017 1.00 97.75 93 VAL A O 1
ATOM 706 N N . LEU A 1 94 ? 2.831 -10.267 15.016 1.00 98.38 94 LEU A N 1
ATOM 707 C CA . LEU A 1 94 ? 3.732 -10.751 13.971 1.00 98.38 94 LEU A CA 1
ATOM 708 C C . LEU A 1 94 ? 3.810 -12.277 13.993 1.00 98.38 94 LEU A C 1
ATOM 710 O O . LEU A 1 94 ? 3.744 -12.871 12.925 1.00 98.38 94 LEU A O 1
ATOM 714 N N . ASP A 1 95 ? 3.859 -12.883 15.187 1.00 98.00 95 ASP A N 1
ATOM 715 C CA . ASP A 1 95 ? 3.769 -14.342 15.348 1.00 98.00 95 ASP A CA 1
ATOM 716 C C . ASP A 1 95 ? 2.463 -14.882 14.745 1.00 98.00 95 ASP A C 1
ATOM 718 O O . ASP A 1 95 ? 2.469 -15.880 14.041 1.00 98.00 95 ASP A O 1
ATOM 722 N N . GLU A 1 96 ? 1.337 -14.200 14.982 1.00 97.12 96 GLU A N 1
ATOM 723 C CA . GLU A 1 96 ? 0.029 -14.603 14.447 1.00 97.12 96 GLU A CA 1
ATOM 724 C C . GLU A 1 96 ? -0.074 -14.468 12.914 1.00 97.12 96 GLU A C 1
ATOM 726 O O . GLU A 1 96 ? -0.865 -15.163 12.280 1.00 97.12 96 GLU A O 1
ATOM 731 N N . LEU A 1 97 ? 0.694 -13.553 12.318 1.00 97.31 97 LEU A N 1
A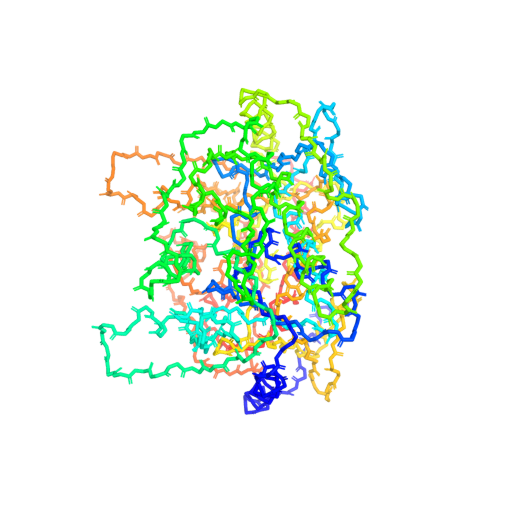TOM 732 C CA . LEU A 1 97 ? 0.685 -13.268 10.880 1.00 97.31 97 LEU A CA 1
ATOM 733 C C . LEU A 1 97 ? 1.839 -13.938 10.120 1.00 97.31 97 LEU A C 1
ATOM 735 O O . LEU A 1 97 ? 1.965 -13.701 8.918 1.00 97.31 97 LEU A O 1
ATOM 739 N N . ASP A 1 98 ? 2.676 -14.718 10.808 1.00 97.19 98 ASP A N 1
ATOM 740 C CA . ASP A 1 98 ? 3.913 -15.309 10.286 1.00 97.19 98 ASP A CA 1
ATOM 741 C C . ASP A 1 98 ? 4.865 -14.267 9.658 1.00 97.19 98 ASP A C 1
ATOM 743 O O . ASP A 1 98 ? 5.508 -14.504 8.634 1.00 97.19 98 ASP A O 1
ATOM 747 N N . VAL A 1 99 ? 4.959 -13.071 10.256 1.00 98.38 99 VAL A N 1
ATOM 748 C CA . VAL A 1 99 ? 5.852 -12.002 9.779 1.00 98.38 99 VAL A CA 1
ATOM 749 C C . VAL A 1 99 ? 7.207 -12.094 10.490 1.00 98.38 99 VAL A C 1
ATOM 751 O O . VAL A 1 99 ? 7.266 -11.885 11.705 1.00 98.38 99 VAL A O 1
ATOM 754 N N . PRO A 1 100 ? 8.321 -12.322 9.768 1.00 97.75 100 PRO A N 1
ATOM 755 C CA . PRO A 1 100 ? 9.636 -12.427 10.383 1.00 97.75 100 PRO A CA 1
ATOM 756 C C . PRO A 1 100 ? 10.101 -11.091 10.972 1.00 97.75 100 PRO A C 1
ATOM 758 O O . PRO A 1 100 ? 9.898 -10.012 10.406 1.00 97.75 100 PRO A O 1
ATOM 761 N N . TYR A 1 101 ? 10.787 -11.167 12.111 1.00 98.19 101 TYR A N 1
ATOM 762 C CA . TYR A 1 101 ? 11.351 -10.008 12.792 1.00 98.19 101 TYR A CA 1
ATOM 763 C C . TYR A 1 101 ? 12.659 -10.345 13.511 1.00 98.19 101 TYR A C 1
ATOM 765 O O . TYR A 1 101 ? 12.964 -11.496 13.813 1.00 98.19 101 TYR A O 1
ATOM 773 N N . VAL A 1 102 ? 13.423 -9.305 13.846 1.00 98.06 102 VAL A N 1
ATOM 774 C CA . VAL A 1 102 ? 14.605 -9.402 14.711 1.00 98.06 102 VAL A CA 1
ATOM 775 C C . VAL A 1 102 ? 14.250 -8.925 16.115 1.00 98.06 102 VAL A C 1
ATOM 777 O O . VAL A 1 102 ? 13.827 -7.781 16.288 1.00 98.06 102 VAL A O 1
ATOM 780 N N . ASP A 1 103 ? 14.457 -9.773 17.121 1.00 98.06 103 ASP A N 1
ATOM 781 C CA . ASP A 1 103 ? 14.258 -9.418 18.529 1.00 98.06 103 ASP A CA 1
ATOM 782 C C . ASP A 1 103 ? 15.400 -8.524 19.054 1.00 98.06 103 ASP A C 1
ATOM 784 O O . ASP A 1 103 ? 16.583 -8.820 18.867 1.00 98.06 103 ASP A O 1
ATOM 788 N N . LYS A 1 104 ? 15.046 -7.409 19.704 1.00 97.88 104 LYS A N 1
ATOM 789 C CA . LYS A 1 104 ? 15.964 -6.434 20.319 1.00 97.88 104 LYS A CA 1
ATOM 790 C C . LYS A 1 104 ? 15.677 -6.224 21.812 1.00 97.88 104 LYS A C 1
ATOM 792 O O . LYS A 1 104 ? 16.008 -5.180 22.377 1.00 97.88 104 LYS A O 1
ATOM 797 N N . GLY A 1 105 ? 15.053 -7.199 22.472 1.00 97.25 105 GLY A N 1
ATOM 798 C CA . GLY A 1 105 ? 14.694 -7.135 23.887 1.00 97.25 105 GLY A CA 1
ATOM 799 C C . GLY A 1 105 ? 13.317 -6.511 24.084 1.00 97.25 105 GLY A C 1
ATOM 800 O O . GLY A 1 105 ? 12.314 -7.218 24.028 1.00 97.25 105 GLY A O 1
ATOM 801 N N . ASN A 1 106 ? 13.247 -5.197 24.315 1.00 97.81 106 ASN A N 1
ATOM 802 C CA . ASN A 1 106 ? 11.979 -4.490 24.581 1.00 97.81 106 ASN A CA 1
ATOM 803 C C . ASN A 1 106 ? 11.130 -4.247 23.321 1.00 97.81 106 ASN A C 1
ATOM 805 O O . ASN A 1 106 ? 9.942 -3.932 23.405 1.00 97.81 106 ASN A O 1
ATOM 809 N N . TYR A 1 107 ? 11.727 -4.378 22.145 1.00 98.31 107 TYR A N 1
ATOM 810 C CA . TYR A 1 107 ? 11.066 -4.188 20.863 1.00 98.31 107 TYR A CA 1
ATOM 811 C C . TYR A 1 107 ? 11.586 -5.208 19.856 1.00 98.31 107 TYR A C 1
ATOM 813 O O . TYR A 1 107 ? 12.606 -5.864 20.078 1.00 98.31 107 TYR A O 1
ATOM 821 N N . VAL A 1 108 ? 10.865 -5.337 18.753 1.00 98.56 108 VAL A N 1
ATOM 822 C CA . VAL A 1 108 ? 11.247 -6.135 17.593 1.00 98.56 108 VAL A CA 1
ATOM 823 C C . VAL A 1 108 ? 11.309 -5.241 16.362 1.00 98.56 108 VAL A C 1
ATOM 825 O O . VAL A 1 108 ? 10.722 -4.153 16.341 1.00 98.56 108 VAL A O 1
ATOM 828 N N . VAL A 1 109 ? 12.037 -5.692 15.344 1.00 98.31 109 VAL A N 1
ATOM 829 C CA . VAL A 1 109 ? 12.218 -4.953 14.093 1.00 98.31 109 VAL A CA 1
ATOM 830 C C . VAL A 1 109 ? 11.850 -5.836 12.913 1.00 98.31 109 VAL A C 1
ATOM 832 O O . VAL A 1 109 ? 12.498 -6.858 12.691 1.00 98.31 109 VAL A O 1
ATOM 835 N N . VAL A 1 110 ? 10.852 -5.418 12.139 1.00 97.94 110 VAL A N 1
ATOM 836 C CA . VAL A 1 110 ? 10.549 -6.003 10.826 1.00 97.94 110 VAL A CA 1
ATOM 837 C C . VAL A 1 110 ? 11.439 -5.314 9.793 1.00 97.94 110 VAL A C 1
ATOM 839 O O . VAL A 1 110 ? 11.602 -4.089 9.830 1.00 97.94 110 VAL A O 1
ATOM 842 N N . SER A 1 111 ? 12.033 -6.091 8.885 1.00 94.56 111 SER A N 1
ATOM 843 C CA . SER A 1 111 ? 12.958 -5.595 7.851 1.00 94.56 111 SER A CA 1
ATOM 844 C C . SER A 1 111 ? 12.339 -4.478 7.005 1.00 94.56 111 SER A C 1
ATOM 846 O O . SER A 1 111 ? 12.995 -3.474 6.718 1.00 94.56 111 SER A O 1
ATOM 848 N N . HIS A 1 112 ? 11.057 -4.635 6.671 1.00 96.31 112 HIS A N 1
ATOM 849 C CA . HIS A 1 112 ? 10.267 -3.698 5.889 1.00 96.31 112 HIS A CA 1
ATOM 850 C C . HIS A 1 112 ? 8.893 -3.454 6.526 1.00 96.31 112 HIS A C 1
ATOM 852 O O . HIS A 1 112 ? 8.125 -4.383 6.751 1.00 96.31 112 HIS A O 1
ATOM 858 N N . ALA A 1 113 ? 8.523 -2.192 6.720 1.00 97.50 113 ALA A N 1
ATOM 859 C CA . ALA A 1 113 ? 7.169 -1.768 7.063 1.00 97.50 113 ALA A CA 1
ATOM 860 C C . ALA A 1 113 ? 6.157 -2.249 6.007 1.00 97.50 113 ALA A C 1
ATOM 862 O O . ALA A 1 113 ? 5.088 -2.763 6.337 1.00 97.50 113 ALA A O 1
ATOM 863 N N . ALA A 1 114 ? 6.559 -2.199 4.732 1.00 98.12 114 ALA A N 1
ATOM 864 C CA . ALA A 1 114 ? 5.805 -2.751 3.614 1.00 98.12 114 ALA A CA 1
ATOM 865 C C . ALA A 1 114 ? 5.556 -4.270 3.717 1.00 98.12 114 ALA A C 1
ATOM 867 O O . ALA A 1 114 ? 4.522 -4.723 3.233 1.00 98.12 114 ALA A O 1
ATOM 868 N N . LEU A 1 115 ? 6.436 -5.051 4.364 1.00 98.50 115 LEU A N 1
ATOM 869 C CA . LEU A 1 115 ? 6.211 -6.488 4.575 1.00 98.50 115 LEU A CA 1
ATOM 870 C C . LEU A 1 115 ? 5.014 -6.706 5.504 1.00 98.50 115 LEU A C 1
ATOM 872 O O . LEU A 1 115 ? 4.057 -7.362 5.116 1.00 98.50 115 LEU A O 1
ATOM 876 N N . PHE A 1 116 ? 5.019 -6.090 6.690 1.00 98.19 116 PHE A N 1
ATOM 877 C CA . PHE A 1 116 ? 3.882 -6.183 7.611 1.00 98.19 116 PHE A CA 1
ATOM 878 C C . PHE A 1 116 ? 2.578 -5.699 6.955 1.00 98.19 116 PHE A C 1
ATOM 880 O O . PHE A 1 116 ? 1.560 -6.390 7.000 1.00 98.19 116 PHE A O 1
ATOM 887 N N . THR A 1 117 ? 2.620 -4.530 6.312 1.00 98.44 117 THR A N 1
ATOM 888 C CA . THR A 1 117 ? 1.435 -3.907 5.709 1.00 98.44 117 THR A CA 1
ATOM 889 C C . THR A 1 117 ? 0.857 -4.752 4.576 1.00 98.44 117 THR A C 1
ATOM 891 O O . THR A 1 117 ? -0.349 -4.995 4.555 1.00 98.44 117 THR A O 1
ATOM 894 N N . SER A 1 118 ? 1.697 -5.257 3.669 1.00 98.69 118 SER A N 1
ATOM 895 C CA . SER A 1 118 ? 1.245 -6.133 2.582 1.00 98.69 118 SER A CA 1
ATOM 896 C C . SER A 1 118 ? 0.722 -7.475 3.099 1.00 98.69 118 SER A C 1
ATOM 898 O O . SER A 1 118 ? -0.359 -7.885 2.688 1.00 98.69 118 SER A O 1
ATOM 900 N N . THR A 1 119 ? 1.385 -8.113 4.071 1.00 98.81 119 THR A N 1
ATOM 901 C CA . THR A 1 119 ? 0.878 -9.352 4.686 1.00 98.81 119 THR A CA 1
ATOM 902 C C . THR A 1 119 ? -0.509 -9.150 5.293 1.00 98.81 119 THR A C 1
ATOM 904 O O . THR A 1 119 ? -1.412 -9.954 5.063 1.00 98.81 119 THR A O 1
ATOM 907 N N . LEU A 1 120 ? -0.717 -8.054 6.027 1.00 98.56 120 LEU A N 1
ATOM 908 C CA . LEU A 1 120 ? -2.003 -7.778 6.656 1.00 98.56 120 LEU A CA 1
ATOM 909 C C . LEU A 1 120 ? -3.109 -7.505 5.622 1.00 98.56 120 LEU A C 1
ATOM 911 O O . LEU A 1 120 ? -4.204 -8.049 5.755 1.00 98.56 120 LEU A O 1
ATOM 915 N N . ILE A 1 121 ? -2.827 -6.726 4.569 1.00 98.81 121 ILE A N 1
ATOM 916 C CA . ILE A 1 121 ? -3.785 -6.500 3.470 1.00 98.81 121 ILE A CA 1
ATOM 917 C C . ILE A 1 121 ? -4.132 -7.828 2.785 1.00 98.81 121 ILE A C 1
ATOM 919 O O . ILE A 1 121 ? -5.312 -8.078 2.542 1.00 98.81 121 ILE A O 1
ATOM 923 N N . ALA A 1 122 ? -3.150 -8.697 2.525 1.00 98.75 122 ALA A N 1
ATOM 924 C CA . ALA A 1 122 ? -3.376 -9.995 1.888 1.00 98.75 122 ALA A CA 1
ATOM 925 C C . ALA A 1 122 ? -4.303 -10.874 2.737 1.00 98.75 122 ALA A C 1
ATOM 927 O O . ALA A 1 122 ? -5.331 -11.347 2.254 1.00 98.75 122 ALA A O 1
ATOM 928 N N . LYS A 1 123 ? -4.010 -11.009 4.038 1.00 98.50 123 LYS A N 1
ATOM 929 C CA . LYS A 1 123 ? -4.827 -11.804 4.969 1.00 98.50 123 LYS A CA 1
ATOM 930 C C . LYS A 1 123 ? -6.244 -11.249 5.116 1.00 98.50 123 LYS A C 1
ATOM 932 O O . LYS A 1 123 ? -7.184 -12.034 5.135 1.00 98.50 123 LYS A O 1
ATOM 937 N N . VAL A 1 124 ? -6.414 -9.927 5.213 1.00 98.62 124 VAL A N 1
ATOM 938 C CA . VAL A 1 124 ? -7.735 -9.282 5.346 1.00 98.62 124 VAL A CA 1
ATOM 939 C C . VAL A 1 124 ? -8.539 -9.413 4.059 1.00 98.62 124 VAL A C 1
ATOM 941 O O . VAL A 1 124 ? -9.688 -9.842 4.092 1.00 98.62 124 VAL A O 1
ATOM 944 N N . THR A 1 125 ? -7.941 -9.074 2.916 1.00 98.25 125 THR A N 1
ATOM 945 C CA . THR A 1 125 ? -8.647 -9.113 1.632 1.00 98.25 125 THR A CA 1
ATOM 946 C C . THR A 1 125 ? -8.944 -10.534 1.183 1.00 98.25 125 THR A C 1
ATOM 948 O O . THR A 1 125 ? -9.923 -10.708 0.475 1.00 98.25 125 THR A O 1
ATOM 951 N N . ALA A 1 126 ? -8.205 -11.557 1.625 1.00 97.94 126 ALA A N 1
ATOM 952 C CA . ALA A 1 126 ? -8.523 -12.960 1.350 1.00 97.94 126 ALA A CA 1
ATOM 953 C C . ALA A 1 126 ? -9.821 -13.434 2.033 1.00 97.94 126 ALA A C 1
ATOM 955 O O . ALA A 1 126 ? -10.501 -14.311 1.505 1.00 97.94 126 ALA A O 1
ATOM 956 N N . ARG A 1 127 ? -10.250 -12.806 3.136 1.00 97.94 127 ARG A N 1
ATOM 957 C CA . ARG A 1 127 ? -11.448 -13.223 3.886 1.00 97.94 127 ARG A CA 1
ATOM 958 C C . ARG A 1 127 ? -12.736 -13.080 3.055 1.00 97.94 127 ARG A C 1
ATOM 960 O O . ARG A 1 127 ? -12.906 -12.066 2.375 1.00 97.94 127 ARG A O 1
ATOM 967 N N . PRO A 1 128 ? -13.660 -14.059 3.080 1.00 96.25 128 PRO A N 1
ATOM 968 C CA . PRO A 1 128 ? -14.907 -14.013 2.299 1.00 96.25 128 PRO A CA 1
ATOM 969 C C . PRO A 1 128 ? -15.961 -13.052 2.878 1.00 96.25 128 PRO A C 1
ATOM 971 O O . PRO A 1 128 ? -16.902 -12.649 2.186 1.00 96.25 128 PRO A O 1
ATOM 974 N N . ASN A 1 129 ? -15.806 -12.689 4.150 1.00 98.00 129 ASN A N 1
ATOM 975 C CA . ASN A 1 129 ? -16.712 -11.833 4.906 1.00 98.00 129 ASN A CA 1
ATOM 976 C C . ASN A 1 129 ? -16.223 -10.372 5.017 1.00 98.00 129 ASN A C 1
ATOM 978 O O . ASN A 1 129 ? -16.891 -9.542 5.634 1.00 98.00 129 ASN A O 1
ATOM 982 N N . VAL A 1 130 ? -15.089 -10.045 4.383 1.00 98.69 130 VAL A N 1
ATOM 983 C CA . VAL A 1 130 ? -14.529 -8.690 4.327 1.00 98.69 130 VAL A CA 1
ATOM 984 C C . VAL A 1 130 ? -14.567 -8.149 2.902 1.00 98.69 130 VAL A C 1
ATOM 986 O O . VAL A 1 130 ? -14.125 -8.812 1.962 1.00 98.69 130 VAL A O 1
ATOM 989 N N . LYS A 1 131 ? -15.000 -6.895 2.755 1.00 98.44 131 LYS A N 1
ATOM 990 C CA . LYS A 1 131 ? -14.888 -6.127 1.515 1.00 98.44 131 LYS A CA 1
ATOM 991 C C . LYS A 1 131 ? -14.120 -4.834 1.750 1.00 98.44 131 LYS A C 1
ATOM 993 O O . LYS A 1 131 ? -14.504 -4.010 2.572 1.00 98.44 131 LYS A O 1
ATOM 998 N N . LEU A 1 132 ? -13.045 -4.646 0.987 1.00 98.75 132 LEU A N 1
ATOM 999 C CA . LEU A 1 132 ? -12.332 -3.376 0.895 1.00 98.75 132 LEU A CA 1
ATOM 1000 C C . LEU A 1 132 ? -12.938 -2.515 -0.226 1.00 98.75 132 LEU A C 1
ATOM 1002 O O . LEU A 1 132 ? -13.090 -2.976 -1.360 1.00 98.75 132 LEU A O 1
ATOM 1006 N N . PHE A 1 133 ? -13.254 -1.267 0.107 1.00 98.50 133 PHE A N 1
ATOM 1007 C CA . PHE A 1 133 ? -13.634 -0.189 -0.800 1.00 98.50 133 PHE A CA 1
ATOM 1008 C C . PHE A 1 133 ? -12.561 0.904 -0.718 1.00 98.50 133 PHE A C 1
ATOM 1010 O O . PHE A 1 133 ? -12.623 1.807 0.116 1.00 98.50 133 PHE A O 1
ATOM 1017 N N . ASN A 1 134 ? -11.522 0.775 -1.539 1.00 97.62 134 ASN A N 1
ATOM 1018 C CA . ASN A 1 134 ? -10.468 1.774 -1.683 1.00 97.62 134 ASN A CA 1
ATOM 1019 C C . ASN A 1 134 ? -10.807 2.799 -2.778 1.00 97.62 134 ASN A C 1
ATOM 1021 O O . ASN A 1 134 ? -11.637 2.546 -3.647 1.00 97.62 134 ASN A O 1
ATOM 1025 N N . ALA A 1 135 ? -10.166 3.970 -2.721 1.00 97.25 135 ALA A N 1
ATOM 1026 C CA . ALA A 1 135 ? -10.595 5.191 -3.411 1.00 97.25 135 ALA A CA 1
ATOM 1027 C C . ALA A 1 135 ? -12.017 5.667 -3.030 1.00 97.25 135 ALA A C 1
ATOM 1029 O O . ALA A 1 135 ? -12.649 6.420 -3.780 1.00 97.25 135 ALA A O 1
ATOM 1030 N N . THR A 1 136 ? -12.497 5.271 -1.847 1.00 97.38 136 THR A N 1
ATOM 1031 C CA . THR A 1 136 ? -13.810 5.616 -1.291 1.00 97.38 136 THR A CA 1
ATOM 1032 C C . THR A 1 136 ? -13.625 6.360 0.033 1.00 97.38 136 THR A C 1
ATOM 1034 O O . THR A 1 136 ? -13.022 5.854 0.977 1.00 97.38 136 THR A O 1
ATOM 1037 N N . ALA A 1 137 ? -14.129 7.590 0.114 1.00 96.38 137 ALA A N 1
ATOM 1038 C CA . ALA A 1 137 ? -14.100 8.402 1.325 1.00 96.38 137 ALA A CA 1
ATOM 1039 C C . ALA A 1 137 ? -15.398 8.239 2.126 1.00 96.38 137 ALA A C 1
ATOM 1041 O O . ALA A 1 137 ? -16.476 8.104 1.550 1.00 96.38 137 ALA A O 1
ATOM 1042 N N . CYS A 1 138 ? -15.284 8.311 3.452 1.00 97.31 138 CYS A N 1
ATOM 1043 C CA . CYS A 1 138 ? -16.406 8.570 4.350 1.00 97.31 138 CYS A CA 1
ATOM 1044 C C . CYS A 1 138 ? -16.569 10.091 4.474 1.00 97.31 138 CYS A C 1
ATOM 1046 O O . CYS A 1 138 ? -15.706 10.752 5.057 1.00 97.31 138 CYS A O 1
ATOM 1048 N N . GLU A 1 139 ? -17.631 10.642 3.891 1.00 94.12 139 GLU A N 1
ATOM 1049 C CA . GLU A 1 139 ? -17.926 12.081 3.913 1.00 94.12 139 GLU A CA 1
ATOM 1050 C C . GLU A 1 139 ? -18.675 12.498 5.180 1.00 94.12 139 GLU A C 1
ATOM 1052 O O . GLU A 1 139 ? -18.436 13.582 5.712 1.00 94.12 139 GLU A O 1
ATOM 1057 N N . ASP A 1 140 ? -19.566 11.634 5.666 1.00 96.62 140 ASP A N 1
ATOM 1058 C CA . ASP A 1 140 ? -20.409 11.897 6.832 1.00 96.62 140 ASP A CA 1
ATOM 1059 C C . ASP A 1 140 ? -20.806 10.588 7.543 1.00 96.62 140 ASP A C 1
ATOM 1061 O O . ASP A 1 140 ? -20.440 9.490 7.118 1.00 96.62 140 ASP A O 1
ATOM 1065 N N . LEU A 1 141 ? -21.546 10.704 8.640 1.00 98.38 141 LEU A N 1
ATOM 1066 C CA . LEU A 1 141 ? -22.065 9.616 9.459 1.00 98.38 141 LEU A CA 1
ATOM 1067 C C . LEU A 1 141 ? -23.593 9.585 9.381 1.00 98.38 141 LEU A C 1
ATOM 1069 O O . LEU A 1 141 ? -24.252 10.624 9.349 1.00 98.38 141 LEU A O 1
ATOM 1073 N N . ILE A 1 142 ? -24.172 8.387 9.426 1.00 98.50 142 ILE A N 1
ATOM 1074 C CA . ILE A 1 142 ? -25.614 8.224 9.634 1.00 98.50 142 ILE A CA 1
ATOM 1075 C C . ILE A 1 142 ? -25.858 8.288 11.141 1.00 98.50 142 ILE A C 1
ATOM 1077 O O . ILE A 1 142 ? -25.382 7.422 11.873 1.00 98.50 142 ILE A O 1
ATOM 1081 N N . VAL A 1 143 ? -26.590 9.298 11.614 1.00 98.25 143 VAL A N 1
ATOM 1082 C CA . VAL A 1 143 ? -26.864 9.501 13.046 1.00 98.25 143 VAL A CA 1
ATOM 1083 C C . VAL A 1 143 ? -28.364 9.583 13.296 1.00 98.25 143 VAL A C 1
ATOM 1085 O O . VAL A 1 143 ? -29.060 10.381 12.669 1.00 98.25 143 VAL A O 1
ATOM 1088 N N . ARG A 1 144 ? -28.861 8.781 14.242 1.00 97.31 144 ARG A N 1
ATOM 1089 C CA . ARG A 1 144 ? -30.261 8.788 14.700 1.00 97.31 144 ARG A CA 1
ATOM 1090 C C . ARG A 1 144 ? -30.271 8.780 16.225 1.00 97.31 144 ARG A C 1
ATOM 1092 O O . ARG A 1 144 ? -29.622 7.933 16.826 1.00 97.31 144 ARG A O 1
ATOM 1099 N N . ASP A 1 145 ? -30.934 9.756 16.844 1.00 96.00 145 ASP A N 1
ATOM 1100 C CA . ASP A 1 145 ? -31.034 9.890 18.309 1.00 96.00 145 ASP A CA 1
ATOM 1101 C C . ASP A 1 145 ? -29.678 9.821 19.047 1.00 96.00 145 ASP A C 1
ATOM 1103 O O . ASP A 1 145 ? -29.550 9.248 20.127 1.00 96.00 145 ASP A O 1
ATOM 1107 N N . GLY A 1 146 ? -28.634 10.396 18.439 1.00 96.12 146 GLY A N 1
ATOM 1108 C CA . GLY A 1 146 ? -27.271 10.394 18.983 1.00 96.12 146 GLY A CA 1
ATOM 1109 C C . GLY A 1 146 ? -26.500 9.078 18.819 1.00 96.12 146 GLY A C 1
ATOM 1110 O O . GLY A 1 146 ? -25.375 8.976 19.306 1.00 96.12 146 GLY A O 1
ATOM 1111 N N . VAL A 1 147 ? -27.071 8.092 18.123 1.00 98.38 147 VAL A N 1
ATOM 1112 C CA . VAL A 1 147 ? -26.436 6.810 17.798 1.00 98.38 147 VAL A CA 1
ATOM 1113 C C . VAL A 1 147 ? -25.919 6.840 16.363 1.00 98.38 147 VAL A C 1
ATOM 1115 O O . VAL A 1 147 ? -26.666 7.153 15.433 1.00 98.38 147 VAL A O 1
ATOM 1118 N N . VAL A 1 148 ? -24.645 6.498 16.178 1.00 98.75 148 VAL A N 1
ATOM 1119 C CA . VAL A 1 148 ? -24.043 6.305 14.853 1.00 98.75 148 VAL A CA 1
ATOM 1120 C C . VAL A 1 148 ? -24.481 4.944 14.314 1.00 98.75 148 VAL A C 1
ATOM 1122 O O . VAL A 1 148 ? -24.187 3.915 14.913 1.00 98.75 148 VAL A O 1
ATOM 1125 N N . GLY A 1 149 ? -25.190 4.943 13.187 1.00 98.38 149 GLY A N 1
ATOM 1126 C CA . GLY A 1 149 ? -25.761 3.749 12.554 1.00 98.38 149 GLY A CA 1
ATOM 1127 C C . GLY A 1 149 ? -25.202 3.450 11.165 1.00 98.38 149 GLY A C 1
ATOM 1128 O O . GLY A 1 149 ? -25.827 2.716 10.406 1.00 98.38 149 GLY A O 1
ATOM 1129 N N . GLY A 1 150 ? -24.079 4.063 10.785 1.00 98.50 150 GLY A N 1
ATOM 1130 C CA . GLY A 1 150 ? -23.464 3.867 9.477 1.00 98.50 150 GLY A CA 1
ATOM 1131 C C . GLY A 1 150 ? -22.685 5.079 8.988 1.00 98.50 150 GLY A C 1
ATOM 1132 O O . GLY A 1 150 ? -22.403 6.014 9.742 1.00 98.50 150 GLY A O 1
ATOM 1133 N N . VAL A 1 151 ? -22.348 5.057 7.705 1.00 98.69 151 VAL A N 1
ATOM 1134 C CA . VAL A 1 151 ? -21.499 6.051 7.048 1.00 98.69 151 VAL A CA 1
ATOM 1135 C C . VAL A 1 151 ? -22.104 6.520 5.733 1.00 98.69 151 VAL A C 1
ATOM 1137 O O . VAL A 1 151 ? -22.828 5.796 5.050 1.00 98.69 151 VAL A O 1
ATOM 1140 N N . VAL A 1 152 ? -21.755 7.743 5.364 1.00 97.94 152 VAL A N 1
ATOM 1141 C CA . VAL A 1 152 ? -22.048 8.350 4.071 1.00 97.94 152 VAL A CA 1
ATOM 1142 C C . VAL A 1 152 ? -20.761 8.313 3.254 1.00 97.94 152 VAL A C 1
ATOM 1144 O O . VAL A 1 152 ? -19.720 8.793 3.704 1.00 97.94 152 VAL A O 1
ATOM 1147 N N . THR A 1 153 ? -20.806 7.699 2.076 1.00 97.00 153 THR A N 1
ATOM 1148 C CA . THR A 1 153 ? -19.632 7.343 1.275 1.00 97.00 153 THR A CA 1
ATOM 1149 C C . THR A 1 153 ? -19.671 7.953 -0.115 1.00 97.00 153 THR A C 1
ATOM 1151 O O . THR A 1 153 ? -20.730 8.113 -0.719 1.00 97.00 153 THR A O 1
ATOM 1154 N N . ASN A 1 154 ? -18.499 8.266 -0.651 1.00 96.00 154 ASN A N 1
ATOM 1155 C CA . ASN A 1 154 ? -18.354 8.729 -2.025 1.00 96.00 154 ASN A CA 1
ATOM 1156 C C . ASN A 1 154 ? -16.979 8.346 -2.574 1.00 96.00 154 ASN A C 1
ATOM 1158 O O . ASN A 1 154 ? -16.072 7.987 -1.821 1.00 96.00 154 ASN A O 1
ATOM 1162 N N . TRP A 1 155 ? -16.779 8.467 -3.881 1.00 96.25 155 TRP A N 1
ATOM 1163 C CA . TRP A 1 155 ? -15.438 8.385 -4.452 1.00 96.25 155 TRP A CA 1
ATOM 1164 C C . TRP A 1 155 ? -14.579 9.527 -3.917 1.00 96.25 155 TRP A C 1
ATOM 1166 O O . TRP A 1 155 ? -14.973 10.690 -3.961 1.00 96.25 155 TRP A O 1
ATOM 1176 N N . SER A 1 156 ? -13.362 9.238 -3.464 1.00 95.19 156 SER A N 1
ATOM 1177 C CA . SER A 1 156 ? -12.564 10.231 -2.732 1.00 95.19 156 SER A CA 1
ATOM 1178 C C . SER A 1 156 ? -12.189 11.465 -3.551 1.00 95.19 156 SER A C 1
ATOM 1180 O O . SER A 1 156 ? -11.972 12.538 -2.988 1.00 95.19 156 SER A O 1
ATOM 1182 N N . LEU A 1 157 ? -12.095 11.333 -4.878 1.00 93.62 157 LEU A N 1
ATOM 1183 C CA . LEU A 1 157 ? -11.880 12.476 -5.767 1.00 93.62 157 LEU A CA 1
ATOM 1184 C C . LEU A 1 157 ? -13.162 13.279 -6.016 1.00 93.62 157 LEU A C 1
ATOM 1186 O O . LEU A 1 157 ? -13.064 14.490 -6.186 1.00 93.62 157 LEU A O 1
ATOM 1190 N N . VAL A 1 158 ? -14.337 12.644 -5.968 1.00 94.12 158 VAL A N 1
ATOM 1191 C CA . VAL A 1 158 ? -15.634 13.338 -6.006 1.00 94.12 158 VAL A CA 1
ATOM 1192 C C . VAL A 1 158 ? -15.803 14.165 -4.731 1.00 94.12 158 VAL A C 1
ATOM 1194 O O . VAL A 1 158 ? -16.053 15.363 -4.823 1.00 94.12 158 VAL A O 1
ATOM 1197 N N . THR A 1 159 ? -15.500 13.590 -3.561 1.00 92.31 159 THR A N 1
ATOM 1198 C CA . THR A 1 159 ? -15.496 14.313 -2.275 1.00 92.31 159 THR A CA 1
ATOM 1199 C C . THR A 1 159 ? -14.619 15.561 -2.307 1.00 92.31 159 THR A C 1
ATOM 1201 O O . THR A 1 159 ? -15.007 16.634 -1.851 1.00 92.31 159 THR A O 1
ATOM 1204 N N . LYS A 1 160 ? -13.411 15.448 -2.870 1.00 91.44 160 LYS A N 1
ATOM 1205 C CA . LYS A 1 160 ? -12.480 16.583 -2.983 1.00 91.44 160 LYS A CA 1
ATOM 1206 C C . LYS A 1 160 ? -12.931 17.636 -4.002 1.00 91.44 160 LYS A C 1
ATOM 1208 O O . LYS A 1 160 ? -12.397 18.742 -3.984 1.00 91.44 160 LYS A O 1
ATOM 1213 N N . ALA A 1 161 ? -13.881 17.305 -4.874 1.00 91.38 161 ALA A N 1
ATOM 1214 C CA . ALA A 1 161 ? -14.368 18.160 -5.950 1.00 91.38 161 ALA A CA 1
ATOM 1215 C C . ALA A 1 161 ? -15.724 18.832 -5.657 1.00 91.38 161 ALA A C 1
ATOM 1217 O O . ALA A 1 161 ? -16.206 19.580 -6.504 1.00 91.38 161 ALA A O 1
ATOM 1218 N N . HIS A 1 162 ? -16.316 18.650 -4.465 1.00 83.19 162 HIS A N 1
ATOM 1219 C CA . HIS A 1 162 ? -17.585 19.298 -4.069 1.00 83.19 162 HIS A CA 1
ATOM 1220 C C . HIS A 1 162 ? -17.609 20.822 -4.289 1.00 83.19 162 HIS A C 1
ATOM 1222 O O . HIS A 1 162 ? -18.661 21.393 -4.549 1.00 83.19 162 HIS A O 1
ATOM 1228 N N . GLY A 1 163 ? -16.455 21.494 -4.214 1.00 79.69 163 GLY A N 1
ATOM 1229 C CA . GLY A 1 163 ? -16.342 22.943 -4.423 1.00 79.69 163 GLY A CA 1
ATOM 1230 C C . GLY A 1 163 ? -16.080 23.396 -5.865 1.00 79.69 163 GLY A C 1
ATOM 1231 O O . GLY A 1 163 ? -15.985 24.598 -6.101 1.00 79.69 163 GLY A O 1
ATOM 1232 N N . THR A 1 164 ? -15.900 22.479 -6.821 1.00 87.50 164 THR A N 1
ATOM 1233 C CA . THR A 1 164 ? -15.457 22.809 -8.192 1.00 87.50 164 THR A CA 1
ATOM 1234 C C . THR A 1 164 ? -16.405 22.325 -9.288 1.00 87.50 164 THR A C 1
ATOM 1236 O O . THR A 1 164 ? -16.128 22.557 -10.465 1.00 87.50 164 THR A O 1
ATOM 1239 N N . GLN A 1 165 ? -17.510 21.671 -8.927 1.00 84.19 165 GLN A N 1
ATOM 1240 C CA . GLN A 1 165 ? -18.506 21.105 -9.842 1.00 84.19 165 GLN A CA 1
ATOM 1241 C C . GLN A 1 165 ? -19.932 21.260 -9.287 1.00 84.19 165 GLN A C 1
ATOM 1243 O O . GLN A 1 165 ? -20.123 21.765 -8.181 1.00 84.19 165 GLN A O 1
ATOM 1248 N N . SER A 1 166 ? -20.944 20.858 -10.068 1.00 85.56 166 SER A N 1
ATOM 1249 C CA . SER A 1 166 ? -22.329 20.737 -9.584 1.00 85.56 166 SER A CA 1
ATOM 1250 C C . SER A 1 166 ? -22.425 19.782 -8.389 1.00 85.56 166 SER A C 1
ATOM 1252 O O . SER A 1 166 ? -21.548 18.945 -8.197 1.00 85.56 166 SER A O 1
ATOM 1254 N N . CYS A 1 167 ? -23.495 19.895 -7.597 1.00 82.12 167 CYS A N 1
ATOM 1255 C CA . CYS A 1 167 ? -23.728 19.036 -6.435 1.00 82.12 167 CYS A CA 1
ATOM 1256 C C . CYS A 1 167 ? -23.650 17.546 -6.820 1.00 82.12 167 CYS A C 1
ATOM 1258 O O . CYS A 1 167 ? -24.342 17.108 -7.740 1.00 82.12 167 CYS A O 1
ATOM 1260 N N . MET A 1 168 ? -22.801 16.785 -6.124 1.00 87.25 168 MET A N 1
ATOM 1261 C CA . MET A 1 168 ? -22.580 15.352 -6.342 1.00 87.25 168 MET A CA 1
ATOM 1262 C C . MET A 1 168 ? -22.931 14.606 -5.057 1.00 87.25 168 MET A C 1
ATOM 1264 O O . MET A 1 168 ? -22.070 14.429 -4.198 1.00 87.25 168 MET A O 1
ATOM 1268 N N . ASP A 1 169 ? -24.194 14.208 -4.906 1.00 90.12 169 ASP A N 1
ATOM 1269 C CA . ASP A 1 169 ? -24.651 13.568 -3.670 1.00 90.12 169 ASP A CA 1
ATOM 1270 C C . ASP A 1 169 ? -23.952 12.214 -3.420 1.00 90.12 169 ASP A C 1
ATOM 1272 O O . ASP A 1 169 ? -23.740 11.438 -4.361 1.00 90.12 169 ASP A O 1
ATOM 1276 N N . PRO A 1 170 ? -23.589 11.917 -2.159 1.00 94.06 170 PRO A N 1
ATOM 1277 C CA . PRO A 1 170 ? -22.965 10.656 -1.773 1.00 94.06 170 PRO A CA 1
ATOM 1278 C C . PRO A 1 170 ? -23.972 9.492 -1.678 1.00 94.06 170 PRO A C 1
ATOM 1280 O O . PRO A 1 170 ? -25.188 9.670 -1.732 1.00 94.06 170 PRO A O 1
ATOM 1283 N N . GLN A 1 171 ? -23.446 8.280 -1.496 1.00 95.06 171 GLN A N 1
ATOM 1284 C CA . GLN A 1 171 ? -24.192 7.060 -1.158 1.00 95.06 171 GLN A CA 1
ATOM 1285 C C . GLN A 1 171 ? -24.073 6.735 0.338 1.00 95.06 171 GLN A C 1
ATOM 1287 O O . GLN A 1 171 ? -23.338 7.398 1.066 1.00 95.06 171 GLN A O 1
ATOM 1292 N N . VAL A 1 172 ? -24.773 5.707 0.823 1.00 96.94 172 VAL A N 1
ATOM 1293 C CA . VAL A 1 172 ? -24.793 5.337 2.250 1.00 96.94 172 VAL A CA 1
ATOM 1294 C C . VAL A 1 172 ? -24.502 3.853 2.474 1.00 96.94 172 VAL A C 1
ATOM 1296 O O . VAL A 1 172 ? -24.799 3.026 1.617 1.00 96.94 172 VAL A O 1
ATOM 1299 N N . MET A 1 173 ? -23.931 3.524 3.635 1.00 98.38 173 MET A N 1
ATOM 1300 C CA . MET A 1 173 ? -23.824 2.158 4.159 1.00 98.38 173 MET A CA 1
ATOM 1301 C C . MET A 1 173 ? -24.266 2.157 5.623 1.00 98.38 173 MET A C 1
ATOM 1303 O O . MET A 1 173 ? -23.670 2.850 6.452 1.00 98.38 173 MET A O 1
ATOM 1307 N N . GLU A 1 174 ? -25.301 1.388 5.949 1.00 98.69 174 GLU A N 1
ATOM 1308 C CA . GLU A 1 174 ? -25.752 1.193 7.327 1.00 98.69 174 GLU A CA 1
ATOM 1309 C C . GLU A 1 174 ? -24.876 0.154 8.037 1.00 98.69 174 GLU A C 1
ATOM 1311 O O . GLU A 1 174 ? -24.385 -0.799 7.429 1.00 98.69 174 GLU A O 1
ATOM 1316 N N . ALA A 1 175 ? -24.648 0.348 9.335 1.00 98.50 175 ALA A N 1
ATOM 1317 C CA . ALA A 1 175 ? -23.798 -0.513 10.145 1.00 98.50 175 ALA A CA 1
ATOM 1318 C C . ALA A 1 175 ? -24.319 -0.628 11.577 1.00 98.50 175 ALA A C 1
ATOM 1320 O O . ALA A 1 175 ? -24.775 0.360 12.155 1.00 98.50 175 ALA A O 1
ATOM 1321 N N . LYS A 1 176 ? -24.163 -1.805 12.197 1.00 98.50 176 LYS A N 1
ATOM 1322 C CA . LYS A 1 176 ? -24.393 -1.948 13.647 1.00 98.50 176 LYS A CA 1
ATOM 1323 C C . LYS A 1 176 ? -23.320 -1.215 14.451 1.00 98.50 176 LYS A C 1
ATOM 1325 O O . LYS A 1 176 ? -23.629 -0.626 15.482 1.00 98.50 176 LYS A O 1
ATOM 1330 N N . ILE A 1 177 ? -22.067 -1.282 13.992 1.00 98.81 177 ILE A N 1
ATOM 1331 C CA . ILE A 1 177 ? -20.916 -0.606 14.598 1.00 98.81 177 ILE A CA 1
ATOM 1332 C C . ILE A 1 177 ? -20.044 0.022 13.504 1.00 98.81 177 ILE A C 1
ATOM 1334 O O . ILE A 1 177 ? -19.673 -0.636 12.533 1.00 98.81 177 ILE A O 1
ATOM 1338 N N . VAL A 1 178 ? -19.650 1.279 13.700 1.00 98.94 178 VAL A N 1
ATOM 1339 C CA . VAL A 1 178 ? -18.609 1.952 12.914 1.00 98.94 178 VAL A CA 1
ATOM 1340 C C . VAL A 1 178 ? -17.305 1.976 13.714 1.00 98.94 178 VAL A C 1
ATOM 1342 O O . VAL A 1 178 ? -17.290 2.368 14.879 1.00 98.94 178 VAL A O 1
ATOM 1345 N N . ILE A 1 179 ? -16.188 1.584 13.103 1.00 98.94 179 ILE A N 1
ATOM 1346 C CA . ILE A 1 179 ? -14.842 1.752 13.662 1.00 98.94 179 ILE A CA 1
ATOM 1347 C C . ILE A 1 179 ? -14.129 2.855 12.879 1.00 98.94 179 ILE A C 1
ATOM 1349 O O . ILE A 1 179 ? -13.819 2.694 11.702 1.00 98.94 179 ILE A O 1
ATOM 1353 N N . SER A 1 180 ? -13.826 3.965 13.540 1.00 98.50 180 SER A N 1
ATOM 1354 C CA . SER A 1 180 ? -13.042 5.062 12.980 1.00 98.50 180 SER A CA 1
ATOM 1355 C C . SER A 1 180 ? -11.558 4.855 13.252 1.00 98.50 180 SER A C 1
ATOM 1357 O O . SER A 1 180 ? -11.128 4.734 14.404 1.00 98.50 180 SER A O 1
ATOM 1359 N N . SER A 1 181 ? -10.781 4.788 12.175 1.00 97.88 181 SER A N 1
ATOM 1360 C CA . SER A 1 181 ? -9.331 4.595 12.195 1.00 97.88 181 SER A CA 1
ATOM 1361 C C . SER A 1 181 ? -8.625 5.506 11.184 1.00 97.88 181 SER A C 1
ATOM 1363 O O . SER A 1 181 ? -7.593 5.150 10.612 1.00 97.88 181 SER A O 1
ATOM 1365 N N . CYS A 1 182 ? -9.160 6.714 10.983 1.00 95.56 182 CYS A N 1
ATOM 1366 C CA . CYS A 1 182 ? -8.788 7.651 9.916 1.00 95.56 182 CYS A CA 1
ATOM 1367 C C . CYS A 1 182 ? -7.386 8.273 10.067 1.00 95.56 182 CYS A C 1
ATOM 1369 O O . CYS A 1 182 ? -7.028 9.191 9.332 1.00 95.56 182 CYS A O 1
ATOM 1371 N N . GLY A 1 183 ? -6.582 7.819 11.030 1.00 92.00 183 GLY A N 1
ATOM 1372 C CA . GLY A 1 183 ? -5.277 8.399 11.325 1.00 92.00 183 GLY A CA 1
ATOM 1373 C C . GLY A 1 183 ? -5.387 9.861 11.765 1.00 92.00 183 GLY A C 1
ATOM 1374 O O . GLY A 1 183 ? -6.352 10.247 12.418 1.00 92.00 183 GLY A O 1
ATOM 1375 N N . HIS A 1 184 ? -4.383 10.667 11.420 1.00 91.50 184 HIS A N 1
ATOM 1376 C CA . HIS A 1 184 ? -4.285 12.071 11.845 1.00 91.50 184 HIS A CA 1
ATOM 1377 C C . HIS A 1 184 ? -3.956 13.036 10.697 1.00 91.50 184 HIS A C 1
ATOM 1379 O O . HIS A 1 184 ? -4.457 14.159 10.679 1.00 91.50 184 HIS A O 1
ATOM 1385 N N . ASP A 1 185 ? -3.155 12.597 9.723 1.00 85.06 185 ASP A N 1
ATOM 1386 C CA . ASP A 1 185 ? -2.679 13.440 8.626 1.00 85.06 185 ASP A CA 1
ATOM 1387 C C . ASP A 1 185 ? -3.580 13.405 7.387 1.00 85.06 185 ASP A C 1
ATOM 1389 O O . ASP A 1 185 ? -4.361 12.482 7.153 1.00 85.06 185 ASP A O 1
ATOM 1393 N N . GLY A 1 186 ? -3.385 14.406 6.529 1.00 86.75 186 GLY A N 1
ATOM 1394 C CA . GLY A 1 186 ? -4.001 14.473 5.212 1.00 86.75 186 GLY A CA 1
ATOM 1395 C C . GLY A 1 186 ? -5.445 14.984 5.226 1.00 86.75 186 GLY A C 1
ATOM 1396 O O . GLY A 1 186 ? -5.999 15.317 6.274 1.00 86.75 186 GLY A O 1
ATOM 1397 N N . PRO A 1 187 ? -6.074 15.069 4.042 1.00 88.88 187 PRO A N 1
ATOM 1398 C CA . PRO A 1 187 ? -7.398 15.675 3.883 1.00 88.88 187 PRO A CA 1
ATOM 1399 C C . PRO A 1 187 ? -8.518 14.913 4.605 1.00 88.88 187 PRO A C 1
ATOM 1401 O O . PRO A 1 187 ? -9.551 15.502 4.899 1.00 88.88 187 PRO A O 1
ATOM 1404 N N . PHE A 1 188 ? -8.310 13.628 4.904 1.00 93.56 188 PHE A N 1
ATOM 1405 C CA . PHE A 1 188 ? -9.273 12.772 5.603 1.00 93.56 188 PHE A CA 1
ATOM 1406 C C . PHE A 1 188 ? -8.793 12.353 7.004 1.00 93.56 188 PHE A C 1
ATOM 1408 O O . PHE A 1 188 ? -9.417 11.509 7.639 1.00 93.56 188 PHE A O 1
ATOM 1415 N N . GLY A 1 189 ? -7.696 12.940 7.499 1.00 94.19 189 GLY A N 1
ATOM 1416 C CA . GLY A 1 189 ? -7.136 12.623 8.811 1.00 94.19 189 GLY A CA 1
ATOM 1417 C C . GLY A 1 189 ? -8.104 12.965 9.941 1.00 94.19 189 GLY A C 1
ATOM 1418 O O . GLY A 1 189 ? -8.600 14.096 10.006 1.00 94.19 189 GLY A O 1
ATOM 1419 N N . ALA A 1 190 ? -8.358 12.004 10.832 1.00 95.81 190 ALA A N 1
ATOM 1420 C CA . ALA A 1 190 ? -9.293 12.122 11.956 1.00 95.81 190 ALA A CA 1
ATOM 1421 C C . ALA A 1 190 ? -10.705 12.601 11.563 1.00 95.81 190 ALA A C 1
ATOM 1423 O O . ALA A 1 190 ? -11.350 13.347 12.305 1.00 95.81 190 ALA A O 1
ATOM 1424 N N . SER A 1 191 ? -11.164 12.240 10.358 1.00 95.31 191 SER A N 1
ATOM 1425 C CA . SER A 1 191 ? -12.440 12.716 9.819 1.00 95.31 191 SER A CA 1
ATOM 1426 C C . SER A 1 191 ? -13.634 12.312 10.682 1.00 95.31 191 SER A C 1
ATOM 1428 O O . SER A 1 191 ? -14.541 13.125 10.847 1.00 95.31 191 SER A O 1
ATOM 1430 N N . GLY A 1 192 ? -13.619 11.121 11.286 1.00 96.38 192 GLY A N 1
ATOM 1431 C CA . GLY A 1 192 ? -14.716 10.630 12.113 1.00 96.38 192 GLY A CA 1
ATOM 1432 C C . GLY A 1 192 ? -14.914 11.487 13.358 1.00 96.38 192 GLY A C 1
ATOM 1433 O O . GLY A 1 192 ? -15.988 12.053 13.563 1.00 96.38 192 GLY A O 1
ATOM 1434 N N . VAL A 1 193 ? -13.863 11.670 14.161 1.00 97.25 193 VAL A N 1
ATOM 1435 C CA . VAL A 1 193 ? -13.954 12.479 15.393 1.00 97.25 193 VAL A CA 1
ATOM 1436 C C . VAL A 1 193 ? -14.132 13.971 15.105 1.00 97.25 193 VAL A C 1
ATOM 1438 O O . VAL A 1 193 ? -14.869 14.648 15.824 1.00 97.25 193 VAL A O 1
ATOM 1441 N N . LYS A 1 194 ? -13.534 14.493 14.023 1.00 97.12 194 LYS A N 1
ATOM 1442 C CA . LYS A 1 194 ? -13.793 15.869 13.567 1.00 97.12 194 LYS A CA 1
ATOM 1443 C C . LYS A 1 194 ? -15.258 16.049 13.198 1.00 97.12 194 LYS A C 1
ATOM 1445 O O . LYS A 1 194 ? -15.847 17.063 13.572 1.00 97.12 194 LYS A O 1
ATOM 1450 N N . ARG A 1 195 ? -15.859 15.066 12.522 1.00 97.38 195 ARG A N 1
ATOM 1451 C CA . ARG A 1 195 ? -17.271 15.129 12.157 1.00 97.38 195 ARG A CA 1
ATOM 1452 C C . ARG A 1 195 ? -18.178 15.049 13.380 1.00 97.38 195 ARG A C 1
ATOM 1454 O O . ARG A 1 195 ? -19.057 15.895 13.501 1.00 97.38 195 ARG A O 1
ATOM 1461 N N . LEU A 1 196 ? -17.916 14.134 14.320 1.00 98.06 196 LEU A N 1
ATOM 1462 C CA . LEU A 1 196 ? -18.652 14.051 15.592 1.00 98.06 196 LEU A CA 1
ATOM 1463 C C . LEU A 1 196 ? -18.654 15.386 16.354 1.00 98.06 196 LEU A C 1
ATOM 1465 O O . LEU A 1 196 ? -19.687 15.777 16.895 1.00 98.06 196 LEU A O 1
ATOM 1469 N N . ALA A 1 197 ? -17.520 16.094 16.378 1.00 97.56 197 ALA A N 1
ATOM 1470 C CA . ALA A 1 197 ? -17.426 17.405 17.018 1.00 97.56 197 ALA A CA 1
ATOM 1471 C C . ALA A 1 197 ? -18.246 18.471 16.274 1.00 97.56 197 ALA A C 1
ATOM 1473 O O . ALA A 1 197 ? -18.966 19.246 16.896 1.00 97.56 197 ALA A O 1
ATOM 1474 N N . GLN A 1 198 ? -18.189 18.491 14.937 1.00 97.56 198 GLN A N 1
ATOM 1475 C CA . GLN A 1 198 ? -18.951 19.444 14.118 1.00 97.56 198 GLN A CA 1
ATOM 1476 C C . GLN A 1 198 ? -20.468 19.320 14.297 1.00 97.56 198 GLN A C 1
ATOM 1478 O O . GLN A 1 198 ? -21.166 20.329 14.241 1.00 97.56 198 GLN A O 1
ATOM 1483 N N . ILE A 1 199 ? -20.975 18.100 14.497 1.00 97.44 199 ILE A N 1
ATOM 1484 C CA . ILE A 1 199 ? -22.408 17.840 14.710 1.00 97.44 199 ILE A CA 1
ATOM 1485 C C . ILE A 1 199 ? -22.808 17.837 16.195 1.00 97.44 199 ILE A C 1
ATOM 1487 O O . ILE A 1 199 ? -23.963 17.568 16.512 1.00 97.44 199 ILE A O 1
ATOM 1491 N N . GLY A 1 200 ? -21.875 18.134 17.106 1.00 97.19 200 GLY A N 1
ATOM 1492 C CA . GLY A 1 200 ? -22.148 18.299 18.536 1.00 97.19 200 GLY A CA 1
ATOM 1493 C C . GLY A 1 200 ? -22.333 17.005 19.336 1.00 97.19 200 GLY A C 1
ATOM 1494 O O . GLY A 1 200 ? -22.848 17.064 20.449 1.00 97.19 200 GLY A O 1
ATOM 1495 N N . LEU A 1 201 ? -21.919 15.844 18.812 1.00 97.62 201 LEU A N 1
ATOM 1496 C CA . LEU A 1 201 ? -21.944 14.578 19.566 1.00 97.62 201 LEU A CA 1
ATOM 1497 C C . LEU A 1 201 ? -20.757 14.424 20.524 1.00 97.62 201 LEU A C 1
ATOM 1499 O O . LEU A 1 201 ? -20.828 13.655 21.481 1.00 97.62 201 LEU A O 1
ATOM 1503 N N . ILE A 1 202 ? -19.676 15.164 20.285 1.00 97.06 202 ILE A N 1
ATOM 1504 C CA . ILE A 1 202 ? -18.577 15.352 21.236 1.00 97.06 202 ILE A CA 1
ATOM 1505 C C . ILE A 1 202 ? -18.250 16.844 21.328 1.00 97.06 202 ILE A C 1
ATOM 1507 O O . ILE A 1 202 ? -18.477 17.585 20.377 1.00 97.06 202 ILE A O 1
ATOM 1511 N N . ASP A 1 203 ? -17.694 17.278 22.459 1.00 93.88 203 ASP A N 1
ATOM 1512 C CA . ASP A 1 203 ? -17.412 18.698 22.721 1.00 93.88 203 ASP A CA 1
ATOM 1513 C C . ASP A 1 203 ? -16.406 19.292 21.718 1.00 93.88 203 ASP A C 1
ATOM 1515 O O . ASP A 1 203 ? -16.680 20.278 21.037 1.00 93.88 203 ASP A O 1
ATOM 1519 N N . LYS A 1 204 ? -15.228 18.670 21.593 1.00 93.81 204 LYS A N 1
ATOM 1520 C CA . LYS A 1 204 ? -14.174 19.107 20.669 1.00 93.81 204 LYS A CA 1
ATOM 1521 C C . LYS A 1 204 ? -13.140 18.020 20.408 1.00 93.81 204 LYS A C 1
ATOM 1523 O O . LYS A 1 204 ? -12.933 17.130 21.232 1.00 93.81 204 LYS A O 1
ATOM 1528 N N . VAL A 1 205 ? -12.415 18.169 19.301 1.00 94.69 205 VAL A N 1
ATOM 1529 C CA . VAL A 1 205 ? -11.168 17.438 19.029 1.00 94.69 205 VAL A CA 1
ATOM 1530 C C . VAL A 1 205 ? -10.016 18.215 19.663 1.00 94.69 205 VAL A C 1
ATOM 1532 O O . VAL A 1 205 ? -9.836 19.397 19.372 1.00 94.69 205 VAL A O 1
ATOM 1535 N N . LYS A 1 206 ? -9.260 17.584 20.567 1.00 95.06 206 LYS A N 1
ATOM 1536 C CA . LYS A 1 206 ? -8.173 18.260 21.296 1.00 95.06 206 LYS A CA 1
ATOM 1537 C C . LYS A 1 206 ? -6.916 18.455 20.444 1.00 95.06 206 LYS A C 1
ATOM 1539 O O . LYS A 1 206 ? -6.191 19.420 20.671 1.00 95.06 206 LYS A O 1
ATOM 1544 N N . GLY A 1 207 ? -6.694 17.562 19.480 1.00 93.25 207 GLY A N 1
ATOM 1545 C CA . GLY A 1 207 ? -5.479 17.470 18.675 1.00 93.25 207 GLY A CA 1
ATOM 1546 C C . GLY A 1 207 ? -4.355 16.742 19.414 1.00 93.25 207 GLY A C 1
ATOM 1547 O O . GLY A 1 207 ? -4.223 16.855 20.635 1.00 93.25 207 GLY A O 1
ATOM 1548 N N . MET A 1 208 ? -3.540 15.984 18.679 1.00 93.31 208 MET A N 1
ATOM 1549 C CA . MET A 1 208 ? -2.434 15.216 19.260 1.00 93.31 208 MET A CA 1
ATOM 1550 C C . MET A 1 208 ? -1.352 16.097 19.916 1.00 93.31 208 MET A C 1
ATOM 1552 O O . MET A 1 208 ? -0.986 17.161 19.410 1.00 93.31 208 MET A O 1
ATOM 1556 N N . SER A 1 209 ? -0.787 15.615 21.028 1.00 94.12 209 SER A N 1
ATOM 1557 C CA . SER A 1 209 ? 0.275 16.299 21.786 1.00 94.12 209 SER A CA 1
ATOM 1558 C C . SER A 1 209 ? 1.684 16.047 21.209 1.00 94.12 209 SER A C 1
ATOM 1560 O O . SER A 1 209 ? 1.875 15.352 20.206 1.00 94.12 209 SER A O 1
ATOM 1562 N N . ALA A 1 210 ? 2.710 16.620 21.852 1.00 95.38 210 ALA A N 1
ATOM 1563 C CA . ALA A 1 210 ? 4.117 16.385 21.515 1.00 95.38 210 ALA A CA 1
ATOM 1564 C C . ALA A 1 210 ? 4.504 14.890 21.568 1.00 95.38 210 ALA A C 1
ATOM 1566 O O . ALA A 1 210 ? 3.772 14.058 22.096 1.00 95.38 210 ALA A O 1
ATOM 1567 N N . LEU A 1 211 ? 5.650 14.545 20.977 1.00 95.00 211 LEU A N 1
ATOM 1568 C CA . LEU A 1 211 ? 6.155 13.171 20.950 1.00 95.00 211 LEU A CA 1
ATOM 1569 C C . LEU A 1 211 ? 6.539 12.697 22.363 1.00 95.00 211 LEU A C 1
ATOM 1571 O O . LEU A 1 211 ? 7.351 13.344 23.018 1.00 95.00 211 LEU A O 1
ATOM 1575 N N . ASP A 1 212 ? 6.019 11.541 22.771 1.00 96.88 212 ASP A N 1
ATOM 1576 C CA . ASP A 1 212 ? 6.511 10.744 23.904 1.00 96.88 212 ASP A CA 1
ATOM 1577 C C . ASP A 1 212 ? 6.221 9.275 23.591 1.00 96.88 212 ASP A C 1
ATOM 1579 O O . ASP A 1 212 ? 5.071 8.829 23.663 1.00 96.88 212 ASP A O 1
ATOM 1583 N N . MET A 1 213 ? 7.251 8.514 23.211 1.00 94.81 213 MET A N 1
ATOM 1584 C CA . MET A 1 213 ? 7.043 7.138 22.753 1.00 94.81 213 MET A CA 1
ATOM 1585 C C . MET A 1 213 ? 6.512 6.230 23.865 1.00 94.81 213 MET A C 1
ATOM 1587 O O . MET A 1 213 ? 5.737 5.313 23.594 1.00 94.81 213 MET A O 1
ATOM 1591 N N . ASN A 1 214 ? 6.892 6.474 25.120 1.00 9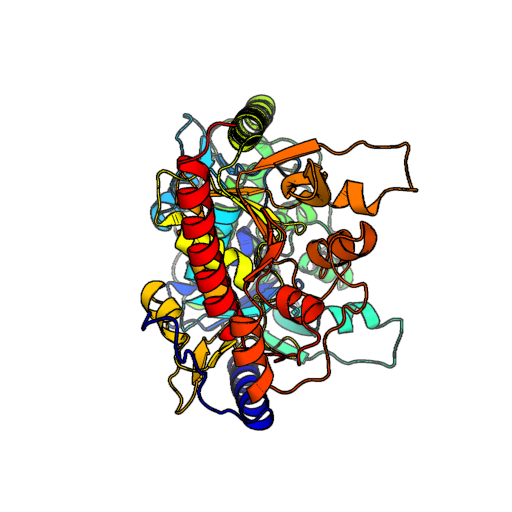5.50 214 ASN A N 1
ATOM 1592 C CA . ASN A 1 214 ? 6.499 5.615 26.233 1.00 95.50 214 ASN A CA 1
ATOM 1593 C C . ASN A 1 214 ? 5.053 5.875 26.655 1.00 95.50 214 ASN A C 1
ATOM 1595 O O . ASN A 1 214 ? 4.320 4.914 26.886 1.00 95.50 214 ASN A O 1
ATOM 1599 N N . ALA A 1 215 ? 4.633 7.140 26.707 1.00 96.38 215 ALA A N 1
ATOM 1600 C CA . ALA A 1 215 ? 3.271 7.504 27.088 1.00 96.38 215 ALA A CA 1
ATOM 1601 C C . ALA A 1 215 ? 2.249 7.287 25.960 1.00 96.38 215 ALA A C 1
ATOM 1603 O O . ALA A 1 215 ? 1.112 6.898 26.241 1.00 96.38 215 ALA A O 1
ATOM 1604 N N . ALA A 1 216 ? 2.633 7.525 24.699 1.00 96.44 216 ALA A N 1
ATOM 1605 C CA . ALA A 1 216 ? 1.711 7.522 23.564 1.00 96.44 216 ALA A CA 1
ATOM 1606 C C . ALA A 1 216 ? 1.038 6.164 23.333 1.00 96.44 216 ALA A C 1
ATOM 1608 O O . ALA A 1 216 ? -0.187 6.087 23.280 1.00 96.44 216 ALA A O 1
ATOM 1609 N N . GLU A 1 217 ? 1.817 5.086 23.207 1.00 96.88 217 GLU A N 1
ATOM 1610 C CA . GLU A 1 217 ? 1.271 3.780 22.818 1.00 96.88 217 GLU A CA 1
ATOM 1611 C C . GLU A 1 217 ? 0.318 3.198 23.870 1.00 96.88 217 GLU A C 1
ATOM 1613 O O . GLU A 1 217 ? -0.768 2.714 23.539 1.00 96.88 217 GLU A O 1
ATOM 1618 N N . ASP A 1 218 ? 0.692 3.313 25.146 1.00 96.12 218 ASP A N 1
ATOM 1619 C CA . ASP A 1 218 ? -0.159 2.923 26.268 1.00 96.12 218 ASP A CA 1
ATOM 1620 C C . ASP A 1 218 ? -1.464 3.744 26.277 1.00 96.12 218 ASP A C 1
ATOM 1622 O O . ASP A 1 218 ? -2.547 3.209 26.529 1.00 96.12 218 ASP A O 1
ATOM 1626 N N . ALA A 1 219 ? -1.380 5.052 26.005 1.00 97.00 219 ALA A N 1
ATOM 1627 C CA . ALA A 1 219 ? -2.540 5.936 25.981 1.00 97.00 219 ALA A CA 1
ATOM 1628 C C . ALA A 1 219 ? -3.483 5.630 24.809 1.00 97.00 219 ALA A C 1
ATOM 1630 O O . ALA A 1 219 ? -4.689 5.544 25.030 1.00 97.00 219 ALA A O 1
ATOM 1631 N N . VAL A 1 220 ? -2.954 5.390 23.606 1.00 97.56 220 VAL A N 1
ATOM 1632 C CA . VAL A 1 220 ? -3.747 5.017 22.421 1.00 97.56 220 VAL A CA 1
ATOM 1633 C C . VAL A 1 220 ? -4.489 3.699 22.650 1.00 97.56 220 VAL A C 1
ATOM 1635 O O . VAL A 1 220 ? -5.698 3.613 22.419 1.00 97.56 220 VAL A O 1
ATOM 1638 N N . LEU A 1 221 ? -3.803 2.674 23.166 1.00 97.38 221 LEU A N 1
ATOM 1639 C CA . LEU A 1 221 ? -4.436 1.382 23.434 1.00 97.38 221 LEU A CA 1
ATOM 1640 C C . LEU A 1 221 ? -5.530 1.493 24.507 1.00 97.38 221 LEU A C 1
ATOM 1642 O O . LEU A 1 221 ? -6.619 0.933 24.341 1.00 97.38 221 LEU A O 1
ATOM 1646 N N . ARG A 1 222 ? -5.286 2.241 25.592 1.00 96.62 222 ARG A N 1
ATOM 1647 C CA . ARG A 1 222 ? -6.308 2.497 26.623 1.00 96.62 222 ARG A CA 1
ATOM 1648 C C . ARG A 1 222 ? -7.490 3.293 26.074 1.00 96.62 222 ARG A C 1
ATOM 1650 O O . ARG A 1 222 ? -8.626 2.910 26.336 1.00 96.62 222 ARG A O 1
ATOM 1657 N N . GLY A 1 223 ? -7.219 4.347 25.306 1.00 97.00 223 GLY A N 1
ATOM 1658 C CA . GLY A 1 223 ? -8.220 5.253 24.744 1.00 97.00 223 GLY A CA 1
ATOM 1659 C C . GLY A 1 223 ? -9.060 4.641 23.624 1.00 97.00 223 GLY A C 1
ATOM 1660 O O . GLY A 1 223 ? -10.136 5.152 23.338 1.00 97.00 223 GLY A O 1
ATOM 1661 N N . THR A 1 224 ? -8.636 3.517 23.043 1.00 98.50 224 THR A N 1
ATOM 1662 C CA . THR A 1 224 ? -9.450 2.754 22.087 1.00 98.50 224 THR A CA 1
ATOM 1663 C C . THR A 1 224 ? -10.736 2.265 22.754 1.00 98.50 224 THR A C 1
ATOM 1665 O O . THR A 1 224 ? -10.684 1.422 23.660 1.00 98.50 224 THR A O 1
ATOM 1668 N N . ARG A 1 225 ? -11.878 2.814 22.331 1.00 97.81 225 ARG A N 1
ATOM 1669 C CA . ARG A 1 225 ? -13.198 2.589 22.940 1.00 97.81 225 ARG A CA 1
ATOM 1670 C C . ARG A 1 225 ? -14.321 3.035 22.011 1.00 97.81 225 ARG A C 1
ATOM 1672 O O . ARG A 1 225 ? -14.084 3.777 21.062 1.00 97.81 225 ARG A O 1
ATOM 1679 N N . GLU A 1 226 ? -15.544 2.646 22.351 1.00 98.12 226 GLU A N 1
ATOM 1680 C CA . GLU A 1 226 ? -16.744 3.314 21.852 1.00 98.12 226 GLU A CA 1
ATOM 1681 C C . GLU A 1 226 ? -16.832 4.717 22.465 1.00 98.12 226 GLU A C 1
ATOM 1683 O O . GLU A 1 226 ? -16.888 4.860 23.688 1.00 98.12 226 GLU A O 1
ATOM 1688 N N . ILE A 1 227 ? -16.757 5.751 21.628 1.00 97.31 227 ILE A N 1
ATOM 1689 C CA . ILE A 1 227 ? -16.719 7.146 22.090 1.00 97.31 227 ILE A CA 1
ATOM 1690 C C . ILE A 1 227 ? -18.106 7.787 22.123 1.00 97.31 227 ILE A C 1
ATOM 1692 O O . ILE A 1 227 ? -18.371 8.639 22.967 1.00 97.31 227 ILE A O 1
ATOM 1696 N N . VAL A 1 228 ? -18.987 7.330 21.235 1.00 98.19 228 VAL A N 1
ATOM 1697 C CA . VAL A 1 228 ? -20.426 7.603 21.201 1.00 98.19 228 VAL A CA 1
ATOM 1698 C C . VAL A 1 228 ? -21.133 6.300 20.821 1.00 98.19 228 VAL A C 1
ATOM 1700 O O . VAL A 1 228 ? -20.502 5.462 20.168 1.00 98.19 228 VAL A O 1
ATOM 1703 N N . PRO A 1 229 ? -22.407 6.091 21.196 1.00 98.44 229 PRO A N 1
ATOM 1704 C CA . PRO A 1 229 ? -23.125 4.872 20.839 1.00 98.44 229 PRO A CA 1
ATOM 1705 C C . PRO A 1 229 ? -23.014 4.555 19.340 1.00 98.44 229 PRO A C 1
ATOM 1707 O O . PRO A 1 229 ? -23.332 5.396 18.499 1.00 98.44 229 PRO A O 1
ATOM 1710 N N . GLY A 1 230 ? -22.535 3.352 19.014 1.00 98.31 230 GLY A N 1
ATOM 1711 C CA . GLY A 1 230 ? -22.379 2.878 17.637 1.00 98.31 230 GLY A CA 1
ATOM 1712 C C . GLY A 1 230 ? -21.046 3.220 16.960 1.00 98.31 230 GLY A C 1
ATOM 1713 O O . GLY A 1 230 ? -20.803 2.737 15.857 1.00 98.31 230 GLY A O 1
ATOM 1714 N N . MET A 1 231 ? -20.147 3.987 17.597 1.00 98.69 231 MET A N 1
ATOM 1715 C CA . MET A 1 231 ? -18.852 4.350 17.001 1.00 98.69 231 MET A CA 1
ATOM 1716 C C . MET A 1 231 ? -17.660 4.131 17.937 1.00 98.69 231 MET A C 1
ATOM 1718 O O . MET A 1 231 ? -17.520 4.772 18.982 1.00 98.69 231 MET A O 1
ATOM 1722 N N . ILE A 1 232 ? -16.753 3.251 17.513 1.00 98.88 232 ILE A N 1
ATOM 1723 C CA . ILE A 1 232 ? -15.470 2.955 18.155 1.00 98.88 232 ILE A CA 1
ATOM 1724 C C . ILE A 1 232 ? -14.368 3.763 17.479 1.00 98.88 232 ILE A C 1
ATOM 1726 O O . ILE A 1 232 ? -14.313 3.832 16.257 1.00 98.88 232 ILE A O 1
ATOM 1730 N N . VAL A 1 233 ? -13.457 4.340 18.259 1.00 98.62 233 VAL A N 1
ATOM 1731 C CA . VAL A 1 233 ? -12.253 5.009 17.745 1.00 98.62 233 VAL A CA 1
ATOM 1732 C C . VAL A 1 233 ? -11.007 4.194 18.080 1.00 98.62 233 VAL A C 1
ATOM 1734 O O . VAL A 1 233 ? -10.902 3.621 19.168 1.00 98.62 233 VAL A O 1
ATOM 1737 N N . THR A 1 234 ? -10.062 4.129 17.141 1.00 98.56 234 THR A N 1
ATOM 1738 C CA . THR A 1 234 ? -8.807 3.383 17.290 1.00 98.56 234 THR A CA 1
ATOM 1739 C C . THR A 1 234 ? -7.635 4.051 16.568 1.00 98.56 234 THR A C 1
ATOM 1741 O O . THR A 1 234 ? -7.801 4.997 15.796 1.00 98.56 234 THR A O 1
ATOM 1744 N N . GLY A 1 235 ? -6.420 3.567 16.827 1.00 97.19 235 GLY A N 1
ATOM 1745 C CA . GLY A 1 235 ? -5.201 4.101 16.236 1.00 97.19 235 GLY A CA 1
ATOM 1746 C C . GLY A 1 235 ? -4.960 5.570 16.592 1.00 97.19 235 GLY A C 1
ATOM 1747 O O . GLY A 1 235 ? -5.364 6.054 17.647 1.00 97.19 235 GLY A O 1
ATOM 1748 N N . MET A 1 236 ? -4.280 6.298 15.707 1.00 96.44 236 MET A N 1
ATOM 1749 C CA . MET A 1 236 ? -3.904 7.693 15.968 1.00 96.44 236 MET A CA 1
ATOM 1750 C C . MET A 1 236 ? -5.092 8.659 16.037 1.00 96.44 236 MET A C 1
ATOM 1752 O O . MET A 1 236 ? -4.940 9.757 16.561 1.00 96.44 236 MET A O 1
ATOM 1756 N N . GLU A 1 237 ? -6.280 8.255 15.590 1.00 96.44 237 GLU A N 1
ATOM 1757 C CA . GLU A 1 237 ? -7.485 9.066 15.771 1.00 96.44 237 GLU A CA 1
ATOM 1758 C C . GLU A 1 237 ? -7.879 9.180 17.259 1.00 96.44 237 GLU A C 1
ATOM 1760 O O . GLU A 1 237 ? -8.421 10.201 17.683 1.00 96.44 237 GLU A O 1
ATOM 1765 N N . VAL A 1 238 ? -7.490 8.199 18.091 1.00 97.56 238 VAL A N 1
ATOM 1766 C CA . VAL A 1 238 ? -7.558 8.304 19.561 1.00 97.56 238 VAL A CA 1
ATOM 1767 C C . VAL A 1 238 ? -6.719 9.483 20.059 1.00 97.56 238 VAL A C 1
ATOM 1769 O O . VAL A 1 238 ? -7.159 10.232 20.929 1.00 97.56 238 VAL A O 1
ATOM 1772 N N . ALA A 1 239 ? -5.523 9.682 19.498 1.00 96.38 239 ALA A N 1
ATOM 1773 C CA . ALA A 1 239 ? -4.642 10.769 19.915 1.00 96.38 239 ALA A CA 1
ATOM 1774 C C . ALA A 1 239 ? -5.232 12.145 19.590 1.00 96.38 239 ALA A C 1
ATOM 1776 O O . ALA A 1 239 ? -5.105 13.066 20.394 1.00 96.38 239 ALA A O 1
ATOM 1777 N N . GLU A 1 240 ? -5.924 12.263 18.458 1.00 96.31 240 GLU A N 1
ATOM 1778 C CA . GLU A 1 240 ? -6.602 13.493 18.046 1.00 96.31 240 GLU A CA 1
ATOM 1779 C C . GLU A 1 240 ? -7.767 13.847 18.975 1.00 96.31 240 GLU A C 1
ATOM 1781 O O . GLU A 1 240 ? -7.899 14.999 19.397 1.00 96.31 240 GLU A O 1
ATOM 1786 N N . VAL A 1 241 ? -8.599 12.874 19.353 1.00 96.56 241 VAL A N 1
ATOM 1787 C CA . VAL A 1 241 ? -9.748 13.159 20.224 1.00 96.56 241 VAL A CA 1
ATOM 1788 C C . VAL A 1 241 ? -9.353 13.340 21.691 1.00 96.56 241 VAL A C 1
ATOM 1790 O O . VAL A 1 241 ? -9.815 14.275 22.350 1.00 96.56 241 VAL A O 1
ATOM 1793 N N . ASP A 1 242 ? -8.452 12.504 22.209 1.00 96.50 242 ASP A N 1
ATOM 1794 C CA . ASP A 1 242 ? -8.102 12.512 23.631 1.00 96.50 242 ASP A CA 1
ATOM 1795 C C . ASP A 1 242 ? -6.934 13.446 23.969 1.00 96.50 242 ASP A C 1
ATOM 1797 O O . ASP A 1 242 ? -6.769 13.801 25.143 1.00 96.50 242 ASP A O 1
ATOM 1801 N N . GLY A 1 243 ? -6.179 13.897 22.964 1.00 95.81 243 GLY A N 1
ATOM 1802 C CA . GLY A 1 243 ? -5.010 14.763 23.115 1.00 95.81 243 GLY A CA 1
ATOM 1803 C C . GLY A 1 243 ? -3.757 14.025 23.580 1.00 95.81 243 GLY A C 1
ATOM 1804 O O . GLY A 1 243 ? -2.907 14.612 24.254 1.00 95.81 243 GLY A O 1
ATOM 1805 N N . THR A 1 244 ? -3.640 12.727 23.281 1.00 95.62 244 THR A N 1
ATOM 1806 C CA . THR A 1 244 ? -2.496 11.921 23.732 1.00 95.62 244 THR A CA 1
ATOM 1807 C C . THR A 1 244 ? -1.215 12.289 22.971 1.00 95.62 244 THR A C 1
ATOM 1809 O O . THR A 1 244 ? -1.287 12.833 21.865 1.00 95.62 244 THR A O 1
ATOM 1812 N N . PRO A 1 245 ? -0.024 11.997 23.528 1.00 95.50 245 PRO A N 1
ATOM 1813 C CA . PRO A 1 245 ? 1.244 12.191 22.827 1.00 95.50 245 PRO A CA 1
ATOM 1814 C C . PRO A 1 245 ? 1.319 11.436 21.495 1.00 95.50 245 PRO A C 1
ATOM 1816 O O . PRO A 1 245 ? 0.683 10.393 21.321 1.00 95.50 245 PRO A O 1
ATOM 1819 N N . ARG A 1 246 ? 2.143 11.937 20.569 1.00 90.50 246 ARG A N 1
ATOM 1820 C CA . ARG A 1 246 ? 2.519 11.198 19.353 1.00 90.50 246 ARG A CA 1
ATOM 1821 C C . ARG A 1 246 ? 3.515 10.084 19.684 1.00 90.50 246 ARG A C 1
ATOM 1823 O O . ARG A 1 246 ? 4.455 10.304 20.442 1.00 90.50 246 ARG A O 1
ATOM 1830 N N . MET A 1 247 ? 3.367 8.920 19.046 1.00 91.81 247 MET A N 1
ATOM 1831 C CA . MET A 1 247 ? 4.244 7.753 19.265 1.00 91.81 247 MET A CA 1
ATOM 1832 C C . MET A 1 247 ? 5.477 7.684 18.354 1.00 91.81 247 MET A C 1
ATOM 1834 O O . MET A 1 247 ? 6.348 6.836 18.550 1.00 91.81 247 MET A O 1
ATOM 1838 N N . GLY A 1 248 ? 5.569 8.560 17.350 1.00 89.81 248 GLY A N 1
ATOM 1839 C CA . GLY A 1 248 ? 6.630 8.493 16.344 1.00 89.81 248 GLY A CA 1
ATOM 1840 C C . GLY A 1 248 ? 6.580 7.184 15.544 1.00 89.81 248 GLY A C 1
ATOM 1841 O O . GLY A 1 248 ? 5.511 6.597 15.412 1.00 89.81 248 GLY A O 1
ATOM 1842 N N . PRO A 1 249 ? 7.714 6.702 15.010 1.00 91.69 249 PRO A N 1
ATOM 1843 C CA . PRO A 1 249 ? 7.765 5.513 14.158 1.00 91.69 249 PRO A CA 1
ATOM 1844 C C . PRO A 1 249 ? 7.848 4.200 14.958 1.00 91.69 249 PRO A C 1
ATOM 1846 O O . PRO A 1 249 ? 8.584 3.280 14.601 1.00 91.69 249 PRO A O 1
ATOM 1849 N N . THR A 1 250 ? 7.100 4.122 16.059 1.00 95.62 250 THR A N 1
ATOM 1850 C CA . THR A 1 250 ? 6.759 2.853 16.717 1.00 95.62 250 THR A CA 1
ATOM 1851 C C . THR A 1 250 ? 5.352 2.455 16.278 1.00 95.62 250 THR A C 1
ATOM 1853 O O . THR A 1 250 ? 4.571 3.330 15.922 1.00 95.62 250 THR A O 1
ATOM 1856 N N . PHE A 1 251 ? 5.032 1.158 16.224 1.00 96.25 251 PHE A N 1
ATOM 1857 C CA . PHE A 1 251 ? 3.762 0.669 15.654 1.00 96.25 251 PHE A CA 1
ATOM 1858 C C . PHE A 1 251 ? 2.954 -0.242 16.590 1.00 96.25 251 PHE A C 1
ATOM 1860 O O . PHE A 1 251 ? 1.833 -0.621 16.255 1.00 96.25 251 PHE A O 1
ATOM 1867 N N . GLY A 1 252 ? 3.467 -0.582 17.773 1.00 97.00 252 GLY A N 1
ATOM 1868 C CA . GLY A 1 252 ? 2.838 -1.548 18.676 1.00 97.00 252 GLY A CA 1
ATOM 1869 C C . GLY A 1 252 ? 1.403 -1.187 19.066 1.00 97.00 252 GLY A C 1
ATOM 1870 O O . GLY A 1 252 ? 0.524 -2.053 19.026 1.00 97.00 252 GLY A O 1
ATOM 1871 N N . ALA A 1 253 ? 1.130 0.085 19.371 1.00 97.00 253 ALA A N 1
ATOM 1872 C CA . ALA A 1 253 ? -0.235 0.524 19.656 1.00 97.00 253 ALA A CA 1
ATOM 1873 C C . ALA A 1 253 ? -1.139 0.497 18.434 1.00 97.00 253 ALA A C 1
ATOM 1875 O O . ALA A 1 253 ? -2.313 0.197 18.604 1.00 97.00 253 ALA A O 1
ATOM 1876 N N . MET A 1 254 ? -0.645 0.751 17.220 1.00 97.38 254 MET A N 1
ATOM 1877 C CA . MET A 1 254 ? -1.490 0.660 16.024 1.00 97.38 254 MET A CA 1
ATOM 1878 C C . MET A 1 254 ? -2.028 -0.760 15.843 1.00 97.38 254 MET A C 1
ATOM 1880 O O . MET A 1 254 ? -3.222 -0.937 15.620 1.00 97.38 254 MET A O 1
ATOM 1884 N N . LEU A 1 255 ? -1.171 -1.763 16.039 1.00 98.00 255 LEU A N 1
ATOM 1885 C CA . LEU A 1 255 ? -1.551 -3.171 15.965 1.00 98.00 255 LEU A CA 1
ATOM 1886 C C . LEU A 1 255 ? -2.561 -3.527 17.064 1.00 98.00 255 LEU A C 1
ATOM 1888 O O . LEU A 1 255 ? -3.680 -3.948 16.775 1.00 98.00 255 LEU A O 1
ATOM 1892 N N . LEU A 1 256 ? -2.198 -3.322 18.336 1.00 98.31 256 LEU A N 1
ATOM 1893 C CA . LEU A 1 256 ? -3.042 -3.767 19.451 1.00 98.31 256 LEU A CA 1
ATOM 1894 C C . LEU A 1 256 ? -4.333 -2.955 19.598 1.00 98.31 256 LEU A C 1
ATOM 1896 O O . LEU A 1 256 ? -5.348 -3.530 19.982 1.00 98.31 256 LEU A O 1
ATOM 1900 N N . SER A 1 257 ? -4.327 -1.654 19.288 1.00 98.38 257 SER A N 1
ATOM 1901 C CA . SER A 1 257 ? -5.557 -0.846 19.286 1.00 98.38 257 SER A CA 1
ATOM 1902 C C . SER A 1 257 ? -6.511 -1.295 18.188 1.00 98.38 257 SER A C 1
ATOM 1904 O O . SER A 1 257 ? -7.711 -1.401 18.434 1.00 98.38 257 SER A O 1
ATOM 1906 N N . GLY A 1 258 ? -5.998 -1.617 16.999 1.00 98.50 258 GLY A N 1
ATOM 1907 C CA . GLY A 1 258 ? -6.804 -2.172 15.920 1.00 98.50 258 GLY A CA 1
ATOM 1908 C C . GLY A 1 258 ? -7.465 -3.483 16.331 1.00 98.50 258 GLY A C 1
ATOM 1909 O O . GLY A 1 258 ? -8.689 -3.584 16.317 1.00 98.50 258 GLY A O 1
ATOM 1910 N N . LEU A 1 259 ? -6.672 -4.451 16.806 1.00 98.75 259 LEU A N 1
ATOM 1911 C CA . LEU A 1 259 ? -7.211 -5.730 17.278 1.00 98.75 259 LEU A CA 1
ATOM 1912 C C . LEU A 1 259 ? -8.227 -5.537 18.420 1.00 98.75 259 LEU A C 1
ATOM 1914 O O . LEU A 1 259 ? -9.295 -6.140 18.398 1.00 98.75 259 LEU A O 1
ATOM 1918 N N . LYS A 1 260 ? -7.949 -4.649 19.385 1.00 98.69 260 LYS A N 1
ATOM 1919 C CA . LYS A 1 260 ? -8.896 -4.313 20.460 1.00 98.69 260 LYS A CA 1
ATOM 1920 C C . LYS A 1 260 ? -10.201 -3.735 19.906 1.00 98.69 260 LYS A C 1
ATOM 1922 O O . LYS A 1 260 ? -11.268 -4.094 20.387 1.00 98.69 260 LYS A O 1
ATOM 1927 N N . ALA A 1 261 ? -10.142 -2.850 18.914 1.00 98.81 261 ALA A N 1
ATOM 1928 C CA . ALA A 1 261 ? -11.334 -2.255 18.314 1.00 98.81 261 ALA A CA 1
ATOM 1929 C C . ALA A 1 261 ? -12.196 -3.293 17.582 1.00 98.81 261 ALA A C 1
ATOM 1931 O O . ALA A 1 261 ? -13.414 -3.292 17.756 1.00 98.81 261 ALA A O 1
ATOM 1932 N N . GLY A 1 262 ? -11.568 -4.203 16.828 1.00 98.69 262 GLY A N 1
ATOM 1933 C CA . GLY A 1 262 ? -12.263 -5.329 16.200 1.00 98.69 262 GLY A CA 1
ATOM 1934 C C . GLY A 1 262 ? -12.937 -6.230 17.238 1.00 98.69 262 GLY A C 1
ATOM 1935 O O . GLY A 1 262 ? -14.128 -6.508 17.136 1.00 98.69 262 GLY A O 1
ATOM 1936 N N . ASP A 1 263 ? -12.215 -6.605 18.297 1.00 98.69 263 ASP A N 1
ATOM 1937 C CA . ASP A 1 263 ? -12.757 -7.417 19.392 1.00 98.69 263 ASP A CA 1
ATOM 1938 C C . ASP A 1 263 ? -13.927 -6.739 20.123 1.00 98.69 263 ASP A C 1
ATOM 1940 O O . ASP A 1 263 ? -14.937 -7.392 20.394 1.00 98.69 263 ASP A O 1
ATOM 1944 N N . LEU A 1 264 ? -13.837 -5.432 20.392 1.00 98.69 264 LEU A N 1
ATOM 1945 C CA . LEU A 1 264 ? -14.922 -4.655 20.998 1.00 98.69 264 LEU A CA 1
ATOM 1946 C C . LEU A 1 264 ? -16.173 -4.625 20.110 1.00 98.69 264 LEU A C 1
ATOM 1948 O O . LEU A 1 264 ? -17.281 -4.792 20.622 1.00 98.69 264 LEU A O 1
ATOM 1952 N N . ALA A 1 265 ? -16.009 -4.445 18.796 1.00 98.75 265 ALA A N 1
ATOM 1953 C CA . ALA A 1 265 ? -17.125 -4.448 17.852 1.00 98.75 265 ALA A CA 1
ATOM 1954 C C . ALA A 1 265 ? -17.830 -5.813 17.816 1.00 98.75 265 ALA A C 1
ATOM 1956 O O . ALA A 1 265 ? -19.047 -5.882 17.987 1.00 98.75 265 ALA A O 1
ATOM 1957 N N . VAL A 1 266 ? -17.063 -6.904 17.690 1.00 98.62 266 VAL A N 1
ATOM 1958 C CA . VAL A 1 266 ? -17.600 -8.277 17.725 1.00 98.62 266 VAL A CA 1
ATOM 1959 C C . VAL A 1 266 ? -18.311 -8.546 19.053 1.00 98.62 266 VAL A C 1
ATOM 1961 O O . VAL A 1 266 ? -19.414 -9.090 19.068 1.00 98.62 266 VAL A O 1
ATOM 1964 N N . SER A 1 267 ? -17.708 -8.143 20.174 1.00 98.25 267 SER A N 1
ATOM 1965 C CA . SER A 1 267 ? -18.277 -8.329 21.516 1.00 98.25 267 SER A CA 1
ATOM 1966 C C . SER A 1 267 ? -19.622 -7.627 21.667 1.00 98.25 267 SER A C 1
ATOM 1968 O O . SER A 1 267 ? -20.580 -8.221 22.153 1.00 98.25 267 SER A O 1
ATOM 1970 N N . LYS A 1 268 ? -19.739 -6.395 21.158 1.00 97.69 268 LYS A N 1
ATOM 1971 C CA . LYS A 1 268 ? -21.009 -5.661 21.158 1.00 97.69 268 LYS A CA 1
ATOM 1972 C C . LYS A 1 268 ? -22.096 -6.313 20.315 1.00 97.69 268 LYS A C 1
ATOM 1974 O O . LYS A 1 268 ? -23.252 -6.306 20.725 1.00 97.69 268 LYS A O 1
ATOM 1979 N N . ILE A 1 269 ? -21.741 -6.849 19.151 1.00 97.81 269 ILE A N 1
ATOM 1980 C CA . ILE A 1 269 ? -22.713 -7.449 18.228 1.00 97.81 269 ILE A CA 1
ATOM 1981 C C . ILE A 1 269 ? -23.190 -8.813 18.737 1.00 97.81 269 ILE A C 1
ATOM 1983 O O . ILE A 1 269 ? -24.368 -9.137 18.621 1.00 97.81 269 ILE A O 1
ATOM 1987 N N . THR A 1 270 ? -22.284 -9.607 19.305 1.00 96.88 270 THR A N 1
ATOM 1988 C CA . THR A 1 270 ? -22.561 -10.995 19.717 1.00 96.88 270 THR A CA 1
ATOM 1989 C C . THR A 1 270 ? -22.964 -11.132 21.186 1.00 96.88 270 THR A C 1
ATOM 1991 O O . THR A 1 270 ? -23.468 -12.178 21.586 1.00 96.88 270 THR A O 1
ATOM 1994 N N . GLY A 1 271 ? -22.734 -10.104 22.008 1.00 95.94 271 GLY A N 1
ATOM 1995 C CA . GLY A 1 271 ? -22.962 -10.144 23.453 1.00 95.94 271 GLY A CA 1
ATOM 1996 C C . GLY A 1 271 ? -21.915 -10.944 24.234 1.00 95.94 271 GLY A C 1
ATOM 1997 O O . GLY A 1 271 ? -22.091 -11.152 25.433 1.00 95.94 271 GLY A O 1
ATOM 1998 N N . ARG A 1 272 ? -20.833 -11.406 23.587 1.00 95.75 272 ARG A N 1
ATOM 1999 C CA . ARG A 1 272 ? -19.713 -12.039 24.298 1.00 95.75 272 ARG A CA 1
ATOM 2000 C C . ARG A 1 272 ? -18.898 -11.001 25.066 1.00 95.75 272 ARG A C 1
ATOM 2002 O O . ARG A 1 272 ? -18.841 -9.833 24.689 1.00 95.75 272 ARG A O 1
ATOM 2009 N N . GLU A 1 273 ? -18.188 -11.457 26.089 1.00 94.81 273 GLU A N 1
ATOM 2010 C CA . GLU A 1 273 ? -17.232 -10.611 26.801 1.00 94.81 273 GLU A CA 1
ATOM 2011 C C . GLU A 1 273 ? -16.021 -10.245 25.912 1.00 94.81 273 GLU A C 1
ATOM 2013 O O . GLU A 1 273 ? -15.527 -11.101 25.158 1.00 94.81 273 GLU A O 1
ATOM 2018 N N . PRO A 1 274 ? -15.504 -9.001 26.013 1.00 92.81 274 PRO A N 1
ATOM 2019 C CA . PRO A 1 274 ? -14.263 -8.598 25.361 1.00 92.81 274 PRO A CA 1
ATOM 2020 C C . PRO A 1 274 ? -13.065 -9.444 25.795 1.00 92.81 274 PRO A C 1
ATOM 2022 O O . PRO A 1 274 ? -12.950 -9.888 26.941 1.00 92.81 274 PRO A O 1
ATOM 2025 N N . ASN A 1 275 ? -12.123 -9.638 24.879 1.00 91.12 275 ASN A N 1
ATOM 2026 C CA . ASN A 1 275 ? -10.962 -10.476 25.111 1.00 91.12 275 ASN A CA 1
ATOM 2027 C C . ASN A 1 275 ? -10.019 -9.849 26.148 1.00 91.12 275 ASN A C 1
ATOM 2029 O O . ASN A 1 275 ? -9.480 -8.750 25.975 1.00 91.12 275 ASN A O 1
ATOM 2033 N N . ILE A 1 276 ? -9.742 -10.610 27.208 1.00 89.12 276 ILE A N 1
ATOM 2034 C CA . ILE A 1 276 ? -8.882 -10.195 28.319 1.00 89.12 276 ILE A CA 1
ATOM 2035 C C . ILE A 1 276 ? -7.449 -9.851 27.884 1.00 89.12 276 ILE A C 1
ATOM 2037 O O . ILE A 1 276 ? -6.766 -9.114 28.590 1.00 89.12 276 ILE A O 1
ATOM 2041 N N . ARG A 1 277 ? -6.989 -10.320 26.711 1.00 90.38 277 ARG A N 1
ATOM 2042 C CA . ARG A 1 277 ? -5.632 -10.051 26.198 1.00 90.38 277 ARG A CA 1
ATOM 2043 C C . ARG A 1 277 ? -5.325 -8.566 25.991 1.00 90.38 277 ARG A C 1
ATOM 2045 O O . ARG A 1 277 ? -4.155 -8.207 25.907 1.00 90.38 277 ARG A O 1
ATOM 2052 N N . PHE A 1 278 ? -6.351 -7.721 25.893 1.00 90.38 278 PHE A N 1
ATOM 2053 C CA . PHE A 1 278 ? -6.204 -6.269 25.748 1.00 90.38 278 PHE A CA 1
ATOM 2054 C C . PHE A 1 278 ? -6.302 -5.511 27.074 1.00 90.38 278 PHE A C 1
ATOM 2056 O O . PHE A 1 278 ? -6.093 -4.295 27.106 1.00 90.38 278 PHE A O 1
ATOM 2063 N N . LYS A 1 279 ? -6.627 -6.207 28.165 1.00 87.44 279 LYS A N 1
ATOM 2064 C CA . LYS A 1 279 ? -6.720 -5.623 29.497 1.00 87.44 279 LYS A CA 1
ATOM 2065 C C . LYS A 1 279 ? -5.324 -5.474 30.098 1.00 87.44 279 LYS A C 1
ATOM 2067 O O . LYS A 1 279 ? -4.497 -6.372 29.979 1.00 87.44 279 LYS A O 1
ATOM 2072 N N . ASP A 1 280 ? -5.076 -4.331 30.736 1.00 88.50 280 ASP A N 1
ATOM 2073 C CA . ASP A 1 280 ? -3.848 -4.039 31.490 1.00 88.50 280 ASP A CA 1
ATOM 2074 C C . ASP A 1 280 ? -2.541 -4.236 30.690 1.00 88.50 280 ASP A C 1
ATOM 2076 O O . ASP A 1 280 ? -1.468 -4.457 31.254 1.00 88.50 280 ASP A O 1
ATOM 2080 N N . VAL A 1 281 ? -2.614 -4.123 29.358 1.00 93.56 281 VAL A N 1
ATOM 2081 C CA . VAL A 1 281 ? -1.439 -4.166 28.485 1.00 93.56 281 VAL A CA 1
ATOM 2082 C C . VAL A 1 281 ? -0.583 -2.931 28.729 1.00 93.56 281 VAL A C 1
ATOM 2084 O O . VAL A 1 281 ? -1.069 -1.799 28.699 1.00 93.56 281 VAL A O 1
ATOM 2087 N N . LYS A 1 282 ? 0.714 -3.168 28.913 1.00 95.19 282 LYS A N 1
ATOM 2088 C CA . LYS A 1 282 ? 1.737 -2.133 29.009 1.00 95.19 282 LYS A CA 1
ATOM 2089 C C . LYS A 1 282 ? 2.848 -2.425 28.017 1.00 95.19 282 LYS A C 1
ATOM 2091 O O . LYS A 1 282 ? 3.396 -3.531 28.011 1.00 95.19 282 LYS A O 1
ATOM 2096 N N . PHE A 1 283 ? 3.188 -1.440 27.196 1.00 97.62 283 PHE A N 1
ATOM 2097 C CA . PHE A 1 283 ? 4.293 -1.577 26.260 1.00 97.62 283 PHE A CA 1
ATOM 2098 C C . PHE A 1 283 ? 5.637 -1.499 26.990 1.00 97.62 283 PHE A C 1
ATOM 2100 O O . PHE A 1 283 ? 5.851 -0.668 27.876 1.00 97.62 283 PHE A O 1
ATOM 2107 N N . ALA A 1 284 ? 6.576 -2.360 26.601 1.00 97.94 284 ALA A N 1
ATOM 2108 C CA . ALA A 1 284 ? 7.933 -2.349 27.134 1.00 97.94 284 ALA A CA 1
ATOM 2109 C C . ALA A 1 284 ? 8.604 -0.987 26.868 1.00 97.94 284 ALA A C 1
ATOM 2111 O O . ALA A 1 284 ? 8.336 -0.369 25.837 1.00 97.94 284 ALA A O 1
ATOM 2112 N N . PRO A 1 285 ? 9.454 -0.473 27.770 1.00 97.38 285 PRO A N 1
ATOM 2113 C CA . PRO A 1 285 ? 10.009 0.869 27.629 1.00 97.38 285 PRO A CA 1
ATOM 2114 C C . PRO A 1 285 ? 10.953 0.975 26.424 1.00 97.38 285 PRO A C 1
ATOM 2116 O O . PRO A 1 285 ? 11.672 0.024 26.102 1.00 97.38 285 PRO A O 1
ATOM 2119 N N . ILE A 1 286 ? 10.987 2.149 25.794 1.00 97.19 286 ILE A N 1
ATOM 2120 C CA . ILE A 1 286 ? 11.880 2.455 24.669 1.00 97.19 286 ILE A CA 1
ATOM 2121 C C . ILE A 1 286 ? 12.515 3.835 24.840 1.00 97.19 286 ILE A C 1
ATOM 2123 O O . ILE A 1 286 ? 11.945 4.699 25.502 1.00 97.19 286 ILE A O 1
ATOM 2127 N N . LYS A 1 287 ? 13.679 4.066 24.229 1.00 96.88 287 LYS A N 1
ATOM 2128 C CA . LYS A 1 287 ? 14.219 5.418 24.044 1.00 96.88 287 LYS A CA 1
ATOM 2129 C C . LYS A 1 287 ? 14.060 5.828 22.588 1.00 96.88 287 LYS A C 1
ATOM 2131 O O . LYS A 1 287 ? 14.363 5.046 21.689 1.00 96.88 287 LYS A O 1
ATOM 2136 N N . GLU A 1 288 ? 13.697 7.080 22.350 1.00 96.94 288 GLU A N 1
ATOM 2137 C CA . GLU A 1 288 ? 13.577 7.673 21.013 1.00 96.94 288 GLU A CA 1
ATOM 2138 C C . GLU A 1 288 ? 14.862 7.473 20.194 1.00 96.94 288 GLU A C 1
ATOM 2140 O O . GLU A 1 288 ? 14.819 7.164 19.003 1.00 96.94 288 GLU A O 1
ATOM 2145 N N . SER A 1 289 ? 16.027 7.573 20.847 1.00 96.88 289 SER A N 1
ATOM 2146 C CA . SER A 1 289 ? 17.320 7.359 20.195 1.00 96.88 289 SER A CA 1
ATOM 2147 C C . SER A 1 289 ? 17.553 5.919 19.741 1.00 96.88 289 SER A C 1
ATOM 2149 O O . SER A 1 289 ? 18.316 5.711 18.802 1.00 96.88 289 SER A O 1
ATOM 2151 N N . ASP A 1 290 ? 16.951 4.929 20.406 1.00 96.38 290 ASP A N 1
ATOM 2152 C CA . ASP A 1 290 ? 17.086 3.524 20.003 1.00 96.38 290 ASP A CA 1
ATOM 2153 C C . ASP A 1 290 ? 16.331 3.297 18.694 1.00 96.38 290 ASP A C 1
ATOM 2155 O O . ASP A 1 290 ? 16.876 2.709 17.762 1.00 96.38 290 ASP A O 1
ATOM 2159 N N . VAL A 1 291 ? 15.132 3.879 18.589 1.00 97.19 291 VAL A N 1
ATOM 2160 C CA . VAL A 1 291 ? 14.303 3.863 17.378 1.00 97.19 291 VAL A CA 1
ATOM 2161 C C . VAL A 1 291 ? 15.026 4.534 16.212 1.00 97.19 291 VAL A C 1
ATOM 2163 O O . VAL A 1 291 ? 15.182 3.930 15.150 1.00 97.19 291 VAL A O 1
ATOM 2166 N N . ALA A 1 292 ? 15.538 5.750 16.426 1.00 97.00 292 ALA A N 1
ATOM 2167 C CA . ALA A 1 292 ? 16.287 6.482 15.407 1.00 97.00 292 ALA A CA 1
ATOM 2168 C C . ALA A 1 292 ? 17.530 5.705 14.938 1.00 97.00 292 ALA A C 1
ATOM 2170 O O . ALA A 1 292 ? 17.704 5.475 13.744 1.00 97.00 292 ALA A O 1
ATOM 2171 N N . ARG A 1 293 ? 18.373 5.236 15.870 1.00 97.06 293 ARG A N 1
ATOM 2172 C CA . ARG A 1 293 ? 19.611 4.513 15.532 1.00 97.06 293 ARG A CA 1
ATOM 2173 C C . ARG A 1 293 ? 19.346 3.206 14.801 1.00 97.06 293 ARG A C 1
ATOM 2175 O O . ARG A 1 293 ? 20.110 2.873 13.900 1.00 97.06 293 ARG A O 1
ATOM 2182 N N . GLU A 1 294 ? 18.320 2.458 15.194 1.00 97.12 294 GLU A N 1
ATOM 2183 C CA . GLU A 1 294 ? 18.038 1.153 14.601 1.00 97.12 294 GLU A CA 1
ATOM 2184 C C . GLU A 1 294 ? 17.582 1.284 13.143 1.00 97.12 294 GLU A C 1
ATOM 2186 O O . GLU A 1 294 ? 18.121 0.589 12.280 1.00 97.12 294 GLU A O 1
ATOM 2191 N N . MET A 1 295 ? 16.669 2.215 12.840 1.00 96.94 295 MET A N 1
ATOM 2192 C CA . MET A 1 295 ? 16.241 2.454 11.456 1.00 96.94 295 MET A CA 1
ATOM 2193 C C . MET A 1 295 ? 17.375 3.037 10.607 1.00 96.94 295 MET A C 1
ATOM 2195 O O . MET A 1 295 ? 17.632 2.527 9.518 1.00 96.94 295 MET A O 1
ATOM 2199 N N . THR A 1 296 ? 18.101 4.045 11.115 1.00 97.75 296 THR A N 1
ATOM 2200 C CA . THR A 1 296 ? 19.225 4.658 10.387 1.00 97.75 296 THR A CA 1
ATOM 2201 C C . THR A 1 296 ? 20.324 3.642 10.092 1.00 97.75 296 THR A C 1
ATOM 2203 O O . THR A 1 296 ? 20.836 3.614 8.977 1.00 97.75 296 THR A O 1
ATOM 2206 N N . ARG A 1 297 ? 20.695 2.794 11.063 1.00 97.69 297 ARG A N 1
ATOM 2207 C CA . ARG A 1 297 ? 21.739 1.776 10.869 1.00 97.69 297 ARG A CA 1
ATOM 2208 C C . ARG A 1 297 ? 21.350 0.805 9.760 1.00 97.69 297 ARG A C 1
ATOM 2210 O O . ARG A 1 297 ? 22.146 0.594 8.858 1.00 97.69 297 ARG A O 1
ATOM 2217 N N . ARG A 1 298 ? 20.126 0.273 9.803 1.00 97.25 298 ARG A N 1
ATOM 2218 C CA . ARG A 1 298 ? 19.633 -0.680 8.799 1.00 97.25 298 ARG A CA 1
ATOM 2219 C C . ARG A 1 298 ? 19.557 -0.062 7.415 1.00 97.25 298 ARG A C 1
ATOM 2221 O O . ARG A 1 298 ? 20.112 -0.620 6.483 1.00 97.25 298 ARG A O 1
ATOM 2228 N N . TYR A 1 299 ? 18.949 1.117 7.303 1.00 98.25 299 TYR A N 1
ATOM 2229 C CA . TYR A 1 299 ? 18.823 1.782 6.011 1.00 98.25 299 TYR A CA 1
ATOM 2230 C C . TYR A 1 299 ? 20.188 2.173 5.431 1.00 98.25 299 TYR A C 1
ATOM 2232 O O . TYR A 1 299 ? 20.408 2.031 4.235 1.00 98.25 299 TYR A O 1
ATOM 2240 N N . ARG A 1 300 ? 21.142 2.594 6.274 1.00 97.94 300 ARG A N 1
ATOM 2241 C CA . ARG A 1 300 ? 22.542 2.791 5.868 1.00 97.94 300 ARG A CA 1
ATOM 2242 C C . ARG A 1 300 ? 23.158 1.493 5.349 1.00 97.94 300 ARG A C 1
ATOM 2244 O O . ARG A 1 300 ? 23.806 1.522 4.312 1.00 97.94 300 ARG A O 1
ATOM 2251 N N . ASP A 1 301 ? 22.998 0.388 6.071 1.00 98.06 301 ASP A N 1
ATOM 2252 C CA . ASP A 1 301 ? 23.569 -0.903 5.674 1.00 98.06 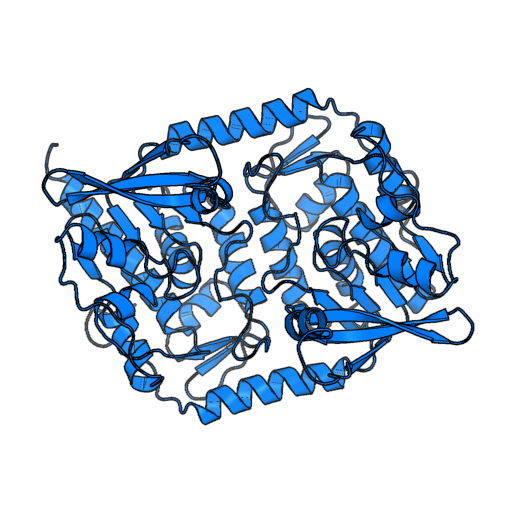301 ASP A CA 1
ATOM 2253 C C . ASP A 1 301 ? 22.965 -1.383 4.344 1.00 98.06 301 ASP A C 1
ATOM 2255 O O . ASP A 1 301 ? 23.697 -1.864 3.481 1.00 98.06 301 ASP A O 1
ATOM 2259 N N . ASP A 1 302 ? 21.667 -1.150 4.129 1.00 98.25 302 ASP A N 1
ATOM 2260 C CA . ASP A 1 302 ? 20.997 -1.393 2.849 1.00 98.25 302 ASP A CA 1
ATOM 2261 C C . ASP A 1 302 ? 21.562 -0.502 1.732 1.00 98.25 302 ASP A C 1
ATOM 2263 O O . ASP A 1 302 ? 21.899 -1.005 0.665 1.00 98.25 302 ASP A O 1
ATOM 2267 N N . LEU A 1 303 ? 21.723 0.806 1.965 1.00 98.31 303 LEU A N 1
ATOM 2268 C CA . LEU A 1 303 ? 22.314 1.719 0.979 1.00 98.31 303 LEU A CA 1
ATOM 2269 C C . LEU A 1 303 ? 23.746 1.315 0.609 1.00 98.31 303 LEU A C 1
ATOM 2271 O O . LEU A 1 303 ? 24.104 1.358 -0.561 1.00 98.31 303 LEU A O 1
ATOM 2275 N N . LEU A 1 304 ? 24.556 0.892 1.583 1.00 98.38 304 LEU A N 1
ATOM 2276 C CA . LEU A 1 304 ? 25.917 0.416 1.329 1.00 98.38 304 LEU A CA 1
ATOM 2277 C C . LEU A 1 304 ? 25.922 -0.900 0.545 1.00 98.38 304 LEU A C 1
ATOM 2279 O O . LEU A 1 304 ? 26.718 -1.044 -0.379 1.00 98.38 304 LEU A O 1
ATOM 2283 N N . LYS A 1 305 ? 25.038 -1.845 0.892 1.00 98.00 305 LYS A N 1
ATOM 2284 C CA . LYS A 1 305 ? 24.918 -3.133 0.194 1.00 98.00 305 LYS A CA 1
ATOM 2285 C C . LYS A 1 305 ? 24.466 -2.949 -1.256 1.00 98.00 305 LYS A C 1
ATOM 2287 O O . LYS A 1 305 ? 25.038 -3.571 -2.139 1.00 98.00 305 LYS A O 1
ATOM 2292 N N . TYR A 1 306 ? 23.448 -2.123 -1.490 1.00 98.50 306 TYR A N 1
ATOM 2293 C CA . TYR A 1 306 ? 22.801 -1.978 -2.798 1.00 98.50 306 TYR A CA 1
ATOM 2294 C C . TYR A 1 306 ? 23.349 -0.817 -3.644 1.00 98.50 306 TYR A C 1
ATOM 2296 O O . TYR A 1 306 ? 22.879 -0.614 -4.764 1.00 98.50 306 TYR A O 1
ATOM 2304 N N . ALA A 1 307 ? 24.379 -0.105 -3.166 1.00 98.50 307 ALA A N 1
ATOM 2305 C CA . ALA A 1 307 ? 25.147 0.840 -3.982 1.00 98.50 307 ALA A CA 1
ATOM 2306 C C . ALA A 1 307 ? 25.733 0.176 -5.244 1.00 98.50 307 ALA A C 1
ATOM 2308 O O . ALA A 1 307 ? 25.839 0.832 -6.278 1.00 98.50 307 ALA A O 1
ATOM 2309 N N . GLU A 1 308 ? 26.052 -1.124 -5.175 1.00 98.12 308 GLU A N 1
ATOM 2310 C CA . GLU A 1 308 ? 26.273 -1.992 -6.336 1.00 98.12 308 GLU A CA 1
ATOM 2311 C C . GLU A 1 308 ? 25.313 -3.189 -6.258 1.00 98.12 308 GLU A C 1
ATOM 2313 O O . GLU A 1 308 ? 25.423 -4.044 -5.381 1.00 98.12 308 GLU A O 1
ATOM 2318 N N . SER A 1 309 ? 24.356 -3.248 -7.181 1.00 98.19 309 SER A N 1
ATOM 2319 C CA . SER A 1 309 ? 23.360 -4.322 -7.272 1.00 98.19 309 SER A CA 1
ATOM 2320 C C . SER A 1 309 ? 23.604 -5.201 -8.502 1.00 98.19 309 SER A C 1
ATOM 2322 O O . SER A 1 309 ? 24.161 -4.757 -9.506 1.00 98.19 309 SER A O 1
ATOM 2324 N N . ASP A 1 310 ? 23.142 -6.452 -8.492 1.00 98.31 310 ASP A N 1
ATOM 2325 C CA . ASP A 1 310 ? 23.122 -7.242 -9.728 1.00 98.31 310 ASP A CA 1
ATOM 2326 C C . ASP A 1 310 ? 22.064 -6.688 -10.681 1.00 98.31 310 ASP A C 1
ATOM 2328 O O . ASP A 1 310 ? 22.339 -6.452 -11.861 1.00 98.31 310 ASP A O 1
ATOM 2332 N N . ILE A 1 311 ? 20.869 -6.432 -10.145 1.00 98.81 311 ILE A N 1
ATOM 2333 C CA . ILE A 1 311 ? 19.725 -5.915 -10.894 1.00 98.81 311 ILE A CA 1
ATOM 2334 C C . ILE A 1 311 ? 19.101 -4.756 -10.124 1.00 98.81 311 ILE A C 1
ATOM 2336 O O . ILE A 1 311 ? 18.854 -4.862 -8.923 1.00 98.81 311 ILE A O 1
ATOM 2340 N N . ILE A 1 312 ? 18.799 -3.669 -10.831 1.00 98.94 312 ILE A N 1
ATOM 2341 C CA . ILE A 1 312 ? 17.931 -2.599 -10.329 1.00 98.94 312 ILE A CA 1
ATOM 2342 C C . ILE A 1 312 ? 16.619 -2.637 -11.105 1.00 98.94 312 ILE A C 1
ATOM 2344 O O . ILE A 1 312 ? 16.628 -2.611 -12.331 1.00 98.94 312 ILE A O 1
ATOM 2348 N N . ILE A 1 313 ? 15.493 -2.675 -10.403 1.00 98.94 313 ILE A N 1
ATOM 2349 C CA . ILE A 1 313 ? 14.149 -2.577 -10.974 1.00 98.94 313 ILE A CA 1
ATOM 2350 C C . ILE A 1 313 ? 13.587 -1.204 -10.617 1.00 98.94 313 ILE A C 1
ATOM 2352 O O . ILE A 1 313 ? 13.550 -0.842 -9.443 1.00 98.94 313 ILE A O 1
ATOM 2356 N N . VAL A 1 314 ? 13.140 -0.446 -11.614 1.00 98.88 314 VAL A N 1
ATOM 2357 C CA . VAL A 1 314 ? 12.536 0.878 -11.428 1.00 98.88 314 VAL A CA 1
ATOM 2358 C C . VAL A 1 314 ? 11.025 0.779 -11.624 1.00 98.88 314 VAL A C 1
ATOM 2360 O O . VAL A 1 314 ? 10.545 0.403 -12.695 1.00 98.88 314 VAL A O 1
ATOM 2363 N N . GLY A 1 315 ? 10.275 1.116 -10.577 1.00 98.38 315 GLY A N 1
ATOM 2364 C CA . GLY A 1 315 ? 8.819 1.019 -10.508 1.00 98.38 315 GLY A CA 1
ATOM 2365 C C . GLY A 1 315 ? 8.346 -0.296 -9.884 1.00 98.38 315 GLY A C 1
ATOM 2366 O O . GLY A 1 315 ? 8.439 -1.362 -10.482 1.00 98.38 315 GLY A O 1
ATOM 2367 N N . GLY A 1 316 ? 7.748 -0.216 -8.700 1.00 97.69 316 GLY A N 1
ATOM 2368 C CA . GLY A 1 316 ? 7.091 -1.304 -7.974 1.00 97.69 316 GLY A CA 1
ATOM 2369 C C . GLY A 1 316 ? 5.637 -1.528 -8.390 1.00 97.69 316 GLY A C 1
ATOM 2370 O O . GLY A 1 316 ? 4.808 -1.839 -7.539 1.00 97.69 316 GLY A O 1
ATOM 2371 N N . GLY A 1 317 ? 5.310 -1.346 -9.673 1.00 98.06 317 GLY A N 1
ATOM 2372 C CA . GLY A 1 317 ? 4.009 -1.698 -10.257 1.00 98.06 317 GLY A CA 1
ATOM 2373 C C . GLY A 1 317 ? 3.873 -3.201 -10.553 1.00 98.06 317 GLY A C 1
ATOM 2374 O O . GLY A 1 317 ? 4.805 -3.959 -10.296 1.00 98.06 317 GLY A O 1
ATOM 2375 N N . PRO A 1 318 ? 2.758 -3.667 -11.150 1.00 98.31 318 PRO A N 1
ATOM 2376 C CA . PRO A 1 318 ? 2.515 -5.100 -11.366 1.00 98.31 318 PRO A CA 1
ATOM 2377 C C . PRO A 1 318 ? 3.611 -5.799 -12.191 1.00 98.31 318 PRO A C 1
ATOM 2379 O O . PRO A 1 318 ? 3.999 -6.917 -11.861 1.00 98.31 318 PRO A O 1
ATOM 2382 N N . ALA A 1 319 ? 4.163 -5.135 -13.214 1.00 98.69 319 ALA A N 1
ATOM 2383 C CA . ALA A 1 319 ? 5.268 -5.686 -14.003 1.00 98.69 319 ALA A CA 1
ATOM 2384 C C . ALA A 1 319 ? 6.589 -5.739 -13.218 1.00 98.69 319 ALA A C 1
ATOM 2386 O O . ALA A 1 319 ? 7.265 -6.766 -13.227 1.00 98.69 319 ALA A O 1
ATOM 2387 N N . GLY A 1 320 ? 6.936 -4.669 -12.495 1.00 98.75 320 GLY A N 1
ATOM 2388 C CA . GLY A 1 320 ? 8.150 -4.624 -11.678 1.00 98.75 320 GLY A CA 1
ATOM 2389 C C . GLY A 1 320 ? 8.111 -5.599 -10.502 1.00 98.75 320 GLY A C 1
ATOM 2390 O O . GLY A 1 320 ? 9.098 -6.280 -10.245 1.00 98.75 320 GLY A O 1
ATOM 2391 N N . LEU A 1 321 ? 6.957 -5.745 -9.842 1.00 98.81 321 LEU A N 1
ATOM 2392 C CA . LEU A 1 321 ? 6.754 -6.735 -8.780 1.00 98.81 321 LEU A CA 1
ATOM 2393 C C . LEU A 1 321 ? 6.833 -8.167 -9.308 1.00 98.81 321 LEU A C 1
ATOM 2395 O O . LEU A 1 321 ? 7.462 -9.000 -8.666 1.00 98.81 321 LEU A O 1
ATOM 2399 N N . SER A 1 322 ? 6.265 -8.446 -10.484 1.00 98.81 322 SER A N 1
ATOM 2400 C CA . SER A 1 322 ? 6.373 -9.773 -11.108 1.00 98.81 322 SER A CA 1
ATOM 2401 C C . SER A 1 322 ? 7.818 -10.089 -11.507 1.00 98.81 322 SER A C 1
ATOM 2403 O O . SER A 1 322 ? 8.299 -11.187 -11.244 1.00 98.81 322 SER A O 1
ATOM 2405 N N . ALA A 1 323 ? 8.553 -9.113 -12.056 1.00 98.88 323 ALA A N 1
ATOM 2406 C CA . ALA A 1 323 ? 9.981 -9.267 -12.339 1.00 98.88 323 ALA A CA 1
ATOM 2407 C C . ALA A 1 323 ? 10.797 -9.507 -11.059 1.00 98.88 323 ALA A C 1
ATOM 2409 O O . ALA A 1 323 ? 11.625 -10.414 -11.010 1.00 98.88 323 ALA A O 1
ATOM 2410 N N . ALA A 1 324 ? 10.546 -8.721 -10.008 1.00 98.81 324 ALA A N 1
ATOM 2411 C CA . ALA A 1 324 ? 11.215 -8.863 -8.720 1.00 98.81 324 ALA A CA 1
ATOM 2412 C C . ALA A 1 324 ? 10.928 -10.228 -8.081 1.00 98.81 324 ALA A C 1
ATOM 2414 O O . ALA A 1 324 ? 11.844 -10.857 -7.558 1.00 98.81 324 ALA A O 1
ATOM 2415 N N . TYR A 1 325 ? 9.682 -10.703 -8.163 1.00 98.69 325 TYR A N 1
ATOM 2416 C CA . TYR A 1 325 ? 9.274 -12.010 -7.656 1.00 98.69 325 TYR A CA 1
ATOM 2417 C C . TYR A 1 325 ? 10.005 -13.154 -8.360 1.00 98.69 325 TYR A C 1
ATOM 2419 O O . TYR A 1 325 ? 10.600 -13.989 -7.682 1.00 98.69 325 TYR A O 1
ATOM 2427 N N . GLU A 1 326 ? 10.076 -13.157 -9.693 1.00 98.50 326 GLU A N 1
ATOM 2428 C CA . GLU A 1 326 ? 10.873 -14.158 -10.416 1.00 98.50 326 GLU A CA 1
ATOM 2429 C C . GLU A 1 326 ? 12.365 -14.095 -10.063 1.00 98.50 326 GLU A C 1
ATOM 2431 O O . GLU A 1 326 ? 12.995 -15.122 -9.821 1.00 98.50 326 GLU A O 1
ATOM 2436 N N . LEU A 1 327 ? 12.944 -12.894 -9.977 1.00 98.50 327 LEU A N 1
ATOM 2437 C CA . LEU A 1 327 ? 14.362 -12.726 -9.644 1.00 98.50 327 LEU A CA 1
ATOM 2438 C C . LEU A 1 327 ? 14.681 -13.119 -8.195 1.00 98.50 327 LEU A C 1
ATOM 2440 O O . LEU A 1 327 ? 15.786 -13.586 -7.915 1.00 98.50 327 LEU A O 1
ATOM 2444 N N . SER A 1 328 ? 13.714 -12.996 -7.284 1.00 97.81 328 SER A N 1
ATOM 2445 C CA . SER A 1 328 ? 13.854 -13.420 -5.885 1.00 97.81 328 SER A CA 1
ATOM 2446 C C . SER A 1 328 ? 14.073 -14.931 -5.735 1.00 97.81 328 SER A C 1
ATOM 2448 O O . SER A 1 328 ? 14.729 -15.371 -4.794 1.00 97.81 328 SER A O 1
ATOM 2450 N N . LYS A 1 329 ? 13.647 -15.733 -6.725 1.00 97.62 329 LYS A N 1
ATOM 2451 C CA . LYS A 1 329 ? 13.884 -17.190 -6.785 1.00 97.62 329 LYS A CA 1
ATOM 2452 C C . LYS A 1 329 ? 15.366 -17.545 -7.005 1.00 97.62 329 LYS A C 1
ATOM 2454 O O . LYS A 1 329 ? 15.746 -18.713 -6.925 1.00 97.62 329 LYS A O 1
ATOM 2459 N N . HIS A 1 330 ? 16.220 -16.550 -7.261 1.00 97.25 330 HIS A N 1
ATOM 2460 C CA . HIS A 1 330 ? 17.663 -16.688 -7.443 1.00 97.25 330 HIS A CA 1
ATOM 2461 C C . HIS A 1 330 ? 18.424 -16.033 -6.272 1.00 97.25 330 HIS A C 1
ATOM 2463 O O . HIS A 1 330 ? 18.875 -14.893 -6.399 1.00 97.25 330 HIS A O 1
ATOM 2469 N N . PRO A 1 331 ? 18.640 -16.743 -5.145 1.00 94.25 331 PRO A N 1
ATOM 2470 C CA . PRO A 1 331 ? 19.120 -16.151 -3.885 1.00 94.25 331 PRO A CA 1
ATOM 2471 C C . PRO A 1 331 ? 20.527 -15.536 -3.954 1.00 94.25 331 PRO A C 1
ATOM 2473 O O . PRO A 1 331 ? 20.901 -14.753 -3.088 1.00 94.25 331 PRO A O 1
ATOM 2476 N N . ASN A 1 332 ? 21.306 -15.865 -4.987 1.00 94.44 332 ASN A N 1
ATOM 2477 C CA . ASN A 1 332 ? 22.649 -15.323 -5.199 1.00 94.44 332 ASN A CA 1
ATOM 2478 C C . ASN A 1 332 ? 22.657 -13.921 -5.838 1.00 94.44 332 ASN A C 1
ATOM 2480 O O . ASN A 1 332 ? 23.734 -13.356 -6.003 1.00 94.44 332 ASN A O 1
ATOM 2484 N N . LEU A 1 333 ? 21.500 -13.388 -6.247 1.00 96.31 333 LEU A N 1
ATOM 2485 C CA . LEU A 1 333 ? 21.390 -12.071 -6.879 1.00 96.31 333 LEU A CA 1
ATOM 2486 C C . LEU A 1 33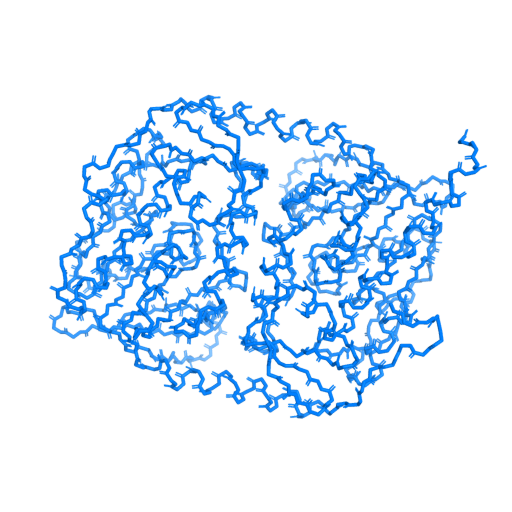3 ? 20.967 -11.008 -5.873 1.00 96.31 333 LEU A C 1
ATOM 2488 O O . LEU A 1 333 ? 19.960 -11.185 -5.198 1.00 96.31 333 LEU A O 1
ATOM 2492 N N . ASN A 1 334 ? 21.652 -9.868 -5.858 1.00 97.62 334 ASN A N 1
ATOM 2493 C CA . ASN A 1 334 ? 21.194 -8.667 -5.165 1.00 97.62 334 ASN A CA 1
ATOM 2494 C C . ASN A 1 334 ? 20.272 -7.849 -6.082 1.00 97.62 334 ASN A C 1
ATOM 2496 O O . ASN A 1 334 ? 20.724 -7.285 -7.084 1.00 97.62 334 ASN A O 1
ATOM 2500 N N . VAL A 1 335 ? 18.990 -7.759 -5.725 1.00 98.75 335 VAL A N 1
ATOM 2501 C CA . VAL A 1 335 ? 17.965 -7.041 -6.496 1.00 98.75 335 VAL A CA 1
ATOM 2502 C C . VAL A 1 335 ? 17.465 -5.826 -5.712 1.00 98.75 335 VAL A C 1
ATOM 2504 O O . VAL A 1 335 ? 16.826 -5.971 -4.669 1.00 98.75 335 VAL A O 1
ATOM 2507 N N . ALA A 1 336 ? 17.713 -4.619 -6.216 1.00 98.81 336 ALA A N 1
ATOM 2508 C CA . ALA A 1 336 ? 17.131 -3.396 -5.661 1.00 98.81 336 ALA A CA 1
ATOM 2509 C C . ALA A 1 336 ? 15.867 -3.011 -6.439 1.00 98.81 336 ALA A C 1
ATOM 2511 O O . ALA A 1 336 ? 15.914 -2.797 -7.647 1.00 98.81 336 ALA A O 1
ATOM 2512 N N . LEU A 1 337 ? 14.736 -2.901 -5.745 1.00 98.88 337 LEU A N 1
ATOM 2513 C CA . LEU A 1 337 ? 13.467 -2.421 -6.284 1.00 98.88 337 LEU A CA 1
ATOM 2514 C C . LEU A 1 337 ? 13.243 -0.976 -5.830 1.00 98.88 337 LEU A C 1
ATOM 2516 O O . LEU A 1 337 ? 13.023 -0.726 -4.645 1.00 98.88 337 LEU A O 1
ATOM 2520 N 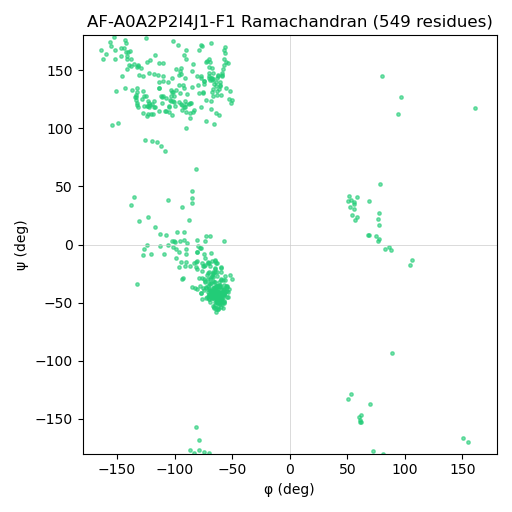N . ILE A 1 338 ? 13.291 -0.031 -6.765 1.00 98.81 338 ILE A N 1
ATOM 2521 C CA . ILE A 1 338 ? 13.139 1.404 -6.512 1.00 98.81 338 ILE A CA 1
ATOM 2522 C C . ILE A 1 338 ? 11.713 1.829 -6.863 1.00 98.81 338 ILE A C 1
ATOM 2524 O O . ILE A 1 338 ? 11.269 1.648 -7.997 1.00 98.81 338 ILE A O 1
ATOM 2528 N N . GLU A 1 339 ? 10.994 2.402 -5.902 1.00 98.56 339 GLU A N 1
ATOM 2529 C CA . GLU A 1 339 ? 9.603 2.827 -6.059 1.00 98.56 339 GLU A CA 1
ATOM 2530 C C . GLU A 1 339 ? 9.421 4.281 -5.613 1.00 98.56 339 GLU A C 1
ATOM 2532 O O . GLU A 1 339 ? 9.718 4.645 -4.473 1.00 98.56 339 GLU A O 1
ATOM 2537 N N . ALA A 1 340 ? 8.873 5.109 -6.505 1.00 98.19 340 ALA A N 1
ATOM 2538 C CA . ALA A 1 340 ? 8.692 6.531 -6.242 1.00 98.19 340 ALA A CA 1
ATOM 2539 C C . ALA A 1 340 ? 7.612 6.796 -5.178 1.00 98.19 340 ALA A C 1
ATOM 2541 O O . ALA A 1 340 ? 7.765 7.679 -4.332 1.00 98.19 340 ALA A O 1
ATOM 2542 N N . GLY A 1 341 ? 6.513 6.049 -5.191 1.00 96.81 341 GLY A N 1
ATOM 2543 C CA . GLY A 1 341 ? 5.447 6.143 -4.206 1.00 96.81 341 GLY A CA 1
ATOM 2544 C C . GLY A 1 341 ? 5.884 5.677 -2.819 1.00 96.81 341 GLY A C 1
ATOM 2545 O O . GLY A 1 341 ? 6.743 4.816 -2.658 1.00 96.81 341 GLY A O 1
ATOM 2546 N N . VAL A 1 342 ? 5.247 6.225 -1.781 1.00 96.69 342 VAL A N 1
ATOM 2547 C CA . VAL A 1 342 ? 5.358 5.657 -0.428 1.00 96.69 342 VAL A CA 1
ATOM 2548 C C . VAL A 1 342 ? 4.769 4.244 -0.415 1.00 96.69 342 VAL A C 1
ATOM 2550 O O . VAL A 1 342 ? 5.389 3.331 0.118 1.00 96.69 342 VAL A O 1
ATOM 2553 N N . ALA A 1 343 ? 3.608 4.048 -1.041 1.00 97.75 343 ALA A N 1
ATOM 2554 C CA . ALA A 1 343 ? 3.020 2.732 -1.245 1.00 97.75 343 ALA A CA 1
ATOM 2555 C C . ALA A 1 343 ? 3.484 2.142 -2.594 1.00 97.75 343 ALA A C 1
ATOM 2557 O O . ALA A 1 343 ? 3.242 2.779 -3.622 1.00 97.75 343 ALA A O 1
ATOM 2558 N N . PRO A 1 344 ? 4.105 0.947 -2.622 1.00 98.00 344 PRO A N 1
ATOM 2559 C CA . PRO A 1 344 ? 4.328 0.199 -3.859 1.00 98.00 344 PRO A CA 1
ATOM 2560 C C . PRO A 1 344 ? 3.009 -0.357 -4.414 1.00 98.00 344 PRO A C 1
ATOM 2562 O O . PRO A 1 344 ? 1.944 -0.140 -3.844 1.00 98.00 344 PRO A O 1
ATOM 2565 N N . GLY A 1 345 ? 3.065 -1.073 -5.535 1.00 97.44 345 GLY A N 1
ATOM 2566 C CA . GLY A 1 345 ? 1.916 -1.677 -6.220 1.00 97.44 345 GLY A CA 1
ATOM 2567 C C . GLY A 1 345 ? 1.474 -0.929 -7.479 1.00 97.44 345 GLY A C 1
ATOM 2568 O O . GLY A 1 345 ? 0.794 -1.500 -8.334 1.00 97.44 345 GLY A O 1
ATOM 2569 N N . GLY A 1 346 ? 1.886 0.333 -7.640 1.00 96.31 346 GLY A N 1
ATOM 2570 C CA . GLY A 1 346 ? 1.513 1.166 -8.784 1.00 96.31 346 GLY A CA 1
ATOM 2571 C C . GLY A 1 346 ? -0.007 1.218 -8.984 1.00 96.31 346 GLY A C 1
ATOM 2572 O O . GLY A 1 346 ? -0.762 1.482 -8.050 1.00 96.31 346 GLY A O 1
ATOM 2573 N N . GLY A 1 347 ? -0.465 0.938 -10.206 1.00 95.06 347 GLY A N 1
ATOM 2574 C CA . GLY A 1 347 ? -1.891 0.918 -10.555 1.00 95.06 347 GLY A CA 1
ATOM 2575 C C . GLY A 1 347 ? -2.658 -0.350 -10.157 1.00 95.06 347 GLY A C 1
ATOM 2576 O O . GLY A 1 347 ? -3.855 -0.415 -10.407 1.00 95.06 347 GLY A O 1
ATOM 2577 N N . ALA A 1 348 ? -2.020 -1.358 -9.552 1.00 97.94 348 ALA A N 1
ATOM 2578 C CA . ALA A 1 348 ? -2.638 -2.666 -9.289 1.00 97.94 348 ALA A CA 1
ATOM 2579 C C . ALA A 1 348 ? -3.409 -2.751 -7.954 1.00 97.94 348 ALA A C 1
ATOM 2581 O O . ALA A 1 348 ? -3.639 -3.834 -7.420 1.00 97.94 348 ALA A O 1
ATOM 2582 N N . TRP A 1 349 ? -3.824 -1.618 -7.386 1.00 98.44 349 TRP A N 1
ATOM 2583 C CA . TRP A 1 349 ? -4.667 -1.594 -6.184 1.00 98.44 349 TRP A CA 1
ATOM 2584 C C . TRP A 1 349 ? -6.169 -1.582 -6.485 1.00 98.44 349 TRP A C 1
ATOM 2586 O O . TRP A 1 349 ? -6.974 -1.935 -5.621 1.00 98.44 349 TRP A O 1
ATOM 2596 N N . VAL A 1 350 ? -6.545 -1.213 -7.709 1.00 97.69 350 VAL A N 1
ATOM 2597 C CA . VAL A 1 350 ? -7.923 -1.181 -8.215 1.00 97.69 350 VAL A CA 1
ATOM 2598 C C . VAL A 1 350 ? -7.958 -1.741 -9.637 1.00 97.69 350 VAL A C 1
ATOM 2600 O O . VAL A 1 350 ? -6.943 -1.776 -10.328 1.00 97.69 350 VAL A O 1
ATOM 2603 N N . GLY A 1 351 ? -9.133 -2.170 -10.075 1.00 96.25 351 GLY A N 1
ATOM 2604 C CA . GLY A 1 351 ? -9.462 -2.375 -11.478 1.00 96.25 351 GLY A CA 1
ATOM 2605 C C . GLY A 1 351 ? -9.843 -1.067 -12.181 1.00 96.25 351 GLY A C 1
ATOM 2606 O O . GLY A 1 351 ? -9.482 0.039 -11.774 1.00 96.25 351 GLY A O 1
ATOM 2607 N N . GLY A 1 352 ? -10.598 -1.188 -13.273 1.00 95.75 352 GLY A N 1
ATOM 2608 C CA . GLY A 1 352 ? -11.069 -0.036 -14.042 1.00 95.75 352 GLY A CA 1
ATOM 2609 C C . GLY A 1 352 ? -12.068 0.822 -13.270 1.00 95.75 352 GLY A C 1
ATOM 2610 O O . GLY A 1 352 ? -12.920 0.294 -12.564 1.00 95.75 352 GLY A O 1
ATOM 2611 N N . GLN A 1 353 ? -11.982 2.146 -13.440 1.00 96.31 353 GLN A N 1
ATOM 2612 C CA . GLN A 1 353 ? -12.958 3.106 -12.904 1.00 96.31 353 GLN A CA 1
ATOM 2613 C C . GLN A 1 353 ? -13.157 3.006 -11.377 1.00 96.31 353 GLN A C 1
ATOM 2615 O O . GLN A 1 353 ? -14.257 3.199 -10.876 1.00 96.31 353 GLN A O 1
ATOM 2620 N N . LEU A 1 354 ? -12.073 2.722 -10.640 1.00 96.62 354 LEU A N 1
ATOM 2621 C CA . LEU A 1 354 ? -12.056 2.550 -9.177 1.00 96.62 354 LEU A CA 1
ATOM 2622 C C . LEU A 1 354 ? -12.796 1.299 -8.661 1.00 96.62 354 LEU A C 1
ATOM 2624 O O . LEU A 1 354 ? -12.931 1.120 -7.453 1.00 96.62 354 LEU A O 1
ATOM 2628 N N . PHE A 1 355 ? -13.238 0.398 -9.543 1.00 97.81 355 PHE A N 1
ATOM 2629 C CA . PHE A 1 355 ? -13.778 -0.898 -9.130 1.00 97.81 355 PHE A CA 1
ATOM 2630 C C . PHE A 1 355 ? -12.680 -1.812 -8.578 1.00 97.81 355 PHE A C 1
ATOM 2632 O O . PHE A 1 355 ? -11.500 -1.630 -8.855 1.00 97.81 355 PHE A O 1
ATOM 2639 N N . SER A 1 356 ? -13.052 -2.825 -7.797 1.00 97.38 356 SER A N 1
ATOM 2640 C CA . SER A 1 356 ? -12.075 -3.662 -7.085 1.00 97.38 356 SER A CA 1
ATOM 2641 C C . SER A 1 356 ? -11.452 -4.770 -7.932 1.00 97.38 356 SER A C 1
ATOM 2643 O O . SER A 1 356 ? -10.286 -5.094 -7.719 1.00 97.38 356 SER A O 1
ATOM 2645 N N . GLY A 1 357 ? -12.230 -5.398 -8.820 1.00 97.50 357 GLY A N 1
ATOM 2646 C CA . GLY A 1 357 ? -11.854 -6.649 -9.485 1.00 97.50 357 GLY A CA 1
ATOM 2647 C C . GLY A 1 357 ? -10.602 -6.528 -10.350 1.00 97.50 357 GLY A C 1
ATOM 2648 O O . GLY A 1 357 ? -10.365 -5.493 -10.970 1.00 97.50 357 GLY A O 1
ATOM 2649 N N . MET A 1 358 ? -9.817 -7.601 -10.412 1.00 98.56 358 MET A N 1
ATOM 2650 C CA . MET A 1 358 ? -8.644 -7.697 -11.280 1.00 98.56 358 MET A CA 1
ATOM 2651 C C . MET A 1 358 ? -8.851 -8.819 -12.287 1.00 98.56 358 MET A C 1
ATOM 2653 O O . MET A 1 358 ? -9.004 -9.979 -11.912 1.00 98.56 358 MET A O 1
ATOM 2657 N N . ILE A 1 359 ? -8.867 -8.450 -13.565 1.00 98.44 359 ILE A N 1
ATOM 2658 C CA . ILE A 1 359 ? -9.031 -9.385 -14.676 1.00 98.44 359 ILE A CA 1
ATOM 2659 C C . ILE A 1 359 ? -7.654 -9.779 -15.201 1.00 98.44 359 ILE A C 1
ATOM 2661 O O . ILE A 1 359 ? -6.814 -8.917 -15.476 1.00 98.44 359 ILE A O 1
ATOM 2665 N N . VAL A 1 360 ? -7.441 -11.085 -15.340 1.00 98.44 360 VAL A N 1
ATOM 2666 C CA . VAL A 1 360 ? -6.209 -11.683 -15.861 1.00 98.44 360 VAL A CA 1
ATOM 2667 C C . VAL A 1 360 ? -6.588 -12.634 -16.988 1.00 98.44 360 VAL A C 1
ATOM 2669 O O . VAL A 1 360 ? -7.259 -13.636 -16.762 1.00 98.44 360 VAL A O 1
ATOM 2672 N N . ARG A 1 361 ? -6.201 -12.303 -18.222 1.00 97.62 361 ARG A N 1
ATOM 2673 C CA . ARG A 1 361 ? -6.435 -13.168 -19.384 1.00 97.62 361 ARG A CA 1
ATOM 2674 C C . ARG A 1 361 ? -5.570 -14.416 -19.338 1.00 97.62 361 ARG A C 1
ATOM 2676 O O . ARG A 1 361 ? -4.419 -14.358 -18.905 1.00 97.62 361 ARG A O 1
ATOM 2683 N N . LYS A 1 362 ? -6.114 -15.533 -19.816 1.00 96.19 362 LYS A N 1
ATOM 2684 C CA . LYS A 1 362 ? -5.355 -16.779 -19.928 1.00 96.19 362 LYS A CA 1
ATOM 2685 C C . LYS A 1 362 ? -4.305 -16.665 -21.043 1.00 96.19 362 LYS A C 1
ATOM 2687 O O . LYS A 1 362 ? -4.555 -15.942 -22.010 1.00 96.19 362 LYS A O 1
ATOM 2692 N N . PRO A 1 363 ? -3.134 -17.320 -20.917 1.00 94.75 363 PRO A N 1
ATOM 2693 C CA . PRO A 1 363 ? -2.728 -18.224 -19.835 1.00 94.75 363 PRO A CA 1
ATOM 2694 C C . PRO A 1 363 ? -1.942 -17.535 -18.690 1.00 94.75 363 PRO A C 1
ATOM 2696 O O . PRO A 1 363 ? -1.048 -18.137 -18.108 1.00 94.75 363 PRO A O 1
ATOM 2699 N N . ALA A 1 364 ? -2.199 -16.261 -18.358 1.00 96.38 364 ALA A N 1
ATOM 2700 C CA . ALA A 1 364 ? -1.440 -15.570 -17.301 1.00 96.38 364 ALA A CA 1
ATOM 2701 C C . ALA A 1 364 ? -1.898 -15.878 -15.863 1.00 96.38 364 ALA A C 1
ATOM 2703 O O . ALA A 1 364 ? -1.365 -15.288 -14.923 1.00 96.38 364 ALA A O 1
ATOM 2704 N N . GLN A 1 365 ? -2.868 -16.773 -15.668 1.00 96.38 365 GLN A N 1
ATOM 2705 C CA . GLN A 1 365 ? -3.320 -17.195 -14.340 1.00 96.38 365 GLN A CA 1
ATOM 2706 C C . GLN A 1 365 ? -2.279 -18.029 -13.580 1.00 96.38 365 GLN A C 1
ATOM 2708 O O . GLN A 1 365 ? -2.341 -18.065 -12.358 1.00 96.38 365 GLN A O 1
ATOM 2713 N N . ASP A 1 366 ? -1.277 -18.604 -14.255 1.00 95.25 366 ASP A N 1
ATOM 2714 C CA . ASP A 1 366 ? -0.256 -19.463 -13.634 1.00 95.25 366 ASP A CA 1
ATOM 2715 C C . ASP A 1 366 ? 0.465 -18.794 -12.444 1.00 95.25 366 ASP A C 1
ATOM 2717 O O . ASP A 1 366 ? 0.782 -19.439 -11.447 1.00 95.25 366 ASP A O 1
ATOM 2721 N N . ILE A 1 367 ? 0.709 -17.478 -12.511 1.00 95.81 367 ILE A N 1
ATOM 2722 C CA . ILE A 1 367 ? 1.312 -16.735 -11.391 1.00 95.81 367 ILE A CA 1
ATOM 2723 C C . ILE A 1 367 ? 0.345 -16.587 -10.208 1.00 95.81 367 ILE A C 1
ATOM 2725 O O . ILE A 1 367 ? 0.783 -16.504 -9.064 1.00 95.81 367 ILE A O 1
ATOM 2729 N N . LEU A 1 368 ? -0.967 -16.544 -10.458 1.00 98.38 368 LEU A N 1
ATOM 2730 C CA . LEU A 1 368 ? -1.973 -16.537 -9.397 1.00 98.38 368 LEU A CA 1
ATOM 2731 C C . LEU A 1 368 ? -1.989 -17.888 -8.683 1.00 98.38 368 LEU A C 1
ATOM 2733 O O . LEU A 1 368 ? -2.039 -17.903 -7.455 1.00 98.38 368 LEU A O 1
ATOM 2737 N N . ASP A 1 369 ? -1.864 -18.987 -9.433 1.00 97.94 369 ASP A N 1
ATOM 2738 C CA . ASP A 1 369 ? -1.739 -20.336 -8.875 1.00 97.94 369 ASP A CA 1
ATOM 2739 C C . ASP A 1 369 ? -0.467 -20.469 -8.024 1.00 97.94 369 ASP A C 1
ATOM 2741 O O . ASP A 1 369 ? -0.531 -20.929 -6.886 1.00 97.94 369 ASP A O 1
ATOM 2745 N N . GLU A 1 370 ? 0.683 -19.994 -8.521 1.00 97.69 370 GLU A N 1
ATOM 2746 C CA . GLU A 1 370 ? 1.950 -19.998 -7.771 1.00 97.69 370 GLU A CA 1
ATOM 2747 C C . GLU A 1 370 ? 1.874 -19.160 -6.479 1.00 97.69 370 GLU A C 1
ATOM 2749 O O . GLU A 1 370 ? 2.438 -19.517 -5.439 1.00 97.69 370 GLU A O 1
ATOM 2754 N N . LEU A 1 371 ? 1.155 -18.037 -6.523 1.00 98.00 371 LEU A N 1
ATOM 2755 C CA . LEU A 1 371 ? 0.933 -17.177 -5.363 1.00 98.00 371 LEU A CA 1
ATOM 2756 C C . LEU A 1 371 ? -0.179 -17.685 -4.434 1.00 98.00 371 LEU A C 1
ATOM 2758 O O . LEU A 1 371 ? -0.324 -17.117 -3.349 1.00 98.00 371 LEU A O 1
ATOM 2762 N N . GLU A 1 372 ? -0.897 -18.746 -4.817 1.00 98.06 372 GLU A N 1
ATOM 2763 C CA . GLU A 1 372 ? -2.053 -19.316 -4.110 1.00 98.06 372 GLU A CA 1
ATOM 2764 C C . GLU A 1 372 ? -3.191 -18.291 -3.930 1.00 98.06 372 GLU A C 1
ATOM 2766 O O . GLU A 1 372 ? -3.808 -18.183 -2.869 1.00 98.06 372 GLU A O 1
ATOM 2771 N N . ILE A 1 373 ? -3.452 -17.491 -4.968 1.00 98.44 373 ILE A N 1
ATOM 2772 C CA . ILE A 1 373 ? -4.521 -16.488 -4.982 1.00 98.44 373 ILE A CA 1
ATOM 2773 C C . ILE A 1 373 ? -5.773 -17.089 -5.611 1.00 98.44 373 ILE A C 1
ATOM 2775 O O . ILE A 1 373 ? -5.779 -17.438 -6.787 1.00 98.44 373 ILE A O 1
ATOM 2779 N N . GLU A 1 374 ? -6.869 -17.115 -4.856 1.00 97.81 374 GLU A N 1
ATOM 2780 C CA . GLU A 1 374 ? -8.168 -17.525 -5.387 1.00 97.81 374 GLU A CA 1
ATOM 2781 C C . GLU A 1 374 ? -8.700 -16.548 -6.447 1.00 97.81 374 GLU A C 1
ATOM 2783 O O . GLU A 1 374 ? -8.673 -15.318 -6.290 1.00 97.81 374 GLU A O 1
ATOM 2788 N N . TYR A 1 375 ? -9.269 -17.114 -7.508 1.00 98.31 375 TYR A N 1
ATOM 2789 C CA . TYR A 1 375 ? -9.935 -16.387 -8.579 1.00 98.31 375 TYR A CA 1
ATOM 2790 C C . TYR A 1 375 ? -11.190 -17.124 -9.050 1.00 98.31 375 TYR A C 1
ATOM 2792 O O . TYR A 1 375 ? -11.362 -18.324 -8.844 1.00 98.31 375 TYR A O 1
ATOM 2800 N N . VAL A 1 376 ? -12.082 -16.385 -9.706 1.00 97.75 376 VAL A N 1
ATOM 2801 C CA . VAL A 1 376 ? -13.230 -16.953 -10.413 1.00 97.75 376 VAL A CA 1
ATOM 2802 C C . VAL A 1 376 ? -12.827 -17.226 -11.856 1.00 97.75 376 VAL A C 1
ATOM 2804 O O . VAL A 1 376 ? -12.501 -16.297 -12.599 1.00 97.75 376 VAL A O 1
ATOM 2807 N N . GLU A 1 377 ? -12.879 -18.496 -12.246 1.00 97.62 377 GLU A N 1
ATOM 2808 C CA . GLU A 1 377 ? -12.636 -18.956 -13.614 1.00 97.62 377 GLU A CA 1
ATOM 2809 C C . GLU A 1 377 ? -13.739 -18.453 -14.567 1.00 97.62 377 GLU A C 1
ATOM 2811 O O . GLU A 1 377 ? -14.935 -18.550 -14.271 1.00 97.62 377 GLU A O 1
ATOM 2816 N N . LYS A 1 378 ? -13.341 -17.929 -15.730 1.00 96.56 378 LYS A N 1
ATOM 2817 C CA . LYS A 1 378 ? -14.202 -17.690 -16.903 1.00 96.56 378 LYS A CA 1
ATOM 2818 C C . LYS A 1 378 ? -13.581 -18.389 -18.112 1.00 96.56 378 LYS A C 1
ATOM 2820 O O . LYS A 1 378 ? -12.499 -18.961 -18.008 1.00 96.56 378 LYS A O 1
ATOM 2825 N N . ASP A 1 379 ? -14.238 -18.326 -19.266 1.00 94.06 379 ASP A N 1
ATOM 2826 C CA . ASP A 1 379 ? -13.784 -19.039 -20.467 1.00 94.06 379 ASP A CA 1
ATOM 2827 C C . ASP A 1 379 ? -12.352 -18.633 -20.876 1.00 94.06 379 ASP A C 1
ATOM 2829 O O . ASP A 1 379 ? -11.461 -19.479 -20.896 1.00 94.06 379 ASP A O 1
ATOM 2833 N N . ASN A 1 380 ? -12.109 -17.329 -21.070 1.00 96.06 380 ASN A N 1
ATOM 2834 C CA . ASN A 1 380 ? -10.857 -16.789 -21.637 1.00 96.06 380 ASN A CA 1
ATOM 2835 C C . ASN A 1 380 ? -10.013 -15.967 -20.638 1.00 96.06 380 ASN A C 1
ATOM 2837 O O . ASN A 1 380 ? -8.962 -15.413 -20.965 1.00 96.06 380 ASN A O 1
ATOM 2841 N N . PHE A 1 381 ? -10.498 -15.804 -19.409 1.00 97.69 381 PHE A N 1
ATOM 2842 C CA . PHE A 1 381 ? -9.837 -15.018 -18.370 1.00 97.69 381 PHE A CA 1
ATOM 2843 C C . PHE A 1 381 ? -10.257 -15.496 -16.984 1.00 97.69 381 PHE A C 1
ATOM 2845 O O . PHE A 1 381 ? -11.184 -16.289 -16.839 1.00 97.69 381 PHE A O 1
ATOM 2852 N N . VAL A 1 382 ? -9.589 -14.983 -15.961 1.00 98.38 382 VAL A N 1
ATOM 2853 C CA . VAL A 1 382 ? -9.930 -15.194 -14.557 1.00 98.38 382 VAL A CA 1
ATOM 2854 C C . VAL A 1 382 ? -10.128 -13.856 -13.856 1.00 98.38 382 VAL A C 1
ATOM 2856 O O . VAL A 1 382 ? -9.629 -12.817 -14.306 1.00 98.38 382 VAL A O 1
ATOM 2859 N N . VAL A 1 383 ? -10.884 -13.870 -12.760 1.00 98.50 383 VAL A N 1
ATOM 2860 C CA . VAL A 1 383 ? -11.214 -12.668 -11.985 1.00 98.50 383 VAL A CA 1
ATOM 2861 C C . VAL A 1 383 ? -10.779 -12.849 -10.539 1.00 98.50 383 VAL A C 1
ATOM 2863 O O . VAL A 1 383 ? -11.395 -13.605 -9.788 1.00 98.50 383 VAL A O 1
ATOM 2866 N N . VAL A 1 384 ? -9.758 -12.108 -10.114 1.00 98.50 384 VAL A N 1
ATOM 2867 C CA . VAL A 1 384 ? -9.431 -11.975 -8.690 1.00 98.50 384 VAL A CA 1
ATOM 2868 C C . VAL A 1 384 ? -10.410 -10.975 -8.082 1.00 98.50 384 VAL A C 1
ATOM 2870 O O . VAL A 1 384 ? -10.593 -9.867 -8.602 1.00 98.50 384 VAL A O 1
ATOM 2873 N N . LYS A 1 385 ? -11.033 -11.343 -6.956 1.00 97.44 385 LYS A N 1
ATOM 2874 C CA . LYS A 1 385 ? -12.104 -10.546 -6.327 1.00 97.44 385 LYS A CA 1
ATOM 2875 C C . L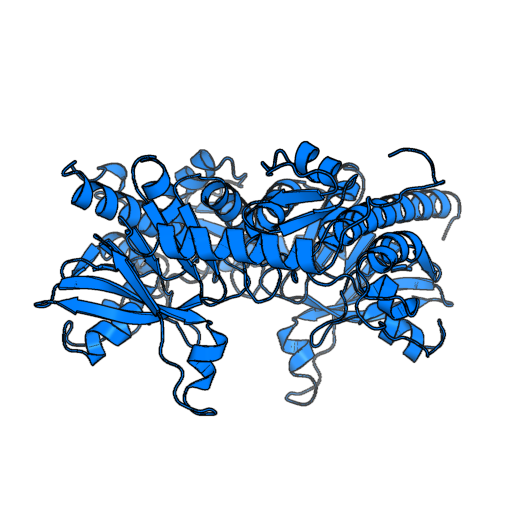YS A 1 385 ? -11.702 -9.103 -6.003 1.00 97.44 385 LYS A C 1
ATOM 2877 O O . LYS A 1 385 ? -12.550 -8.210 -5.960 1.00 97.44 385 LYS A O 1
ATOM 2882 N N . HIS A 1 386 ? -10.410 -8.869 -5.772 1.00 98.62 386 HIS A N 1
ATOM 2883 C CA . HIS A 1 386 ? -9.856 -7.542 -5.557 1.00 98.62 386 HIS A CA 1
ATOM 2884 C C . HIS A 1 386 ? -8.392 -7.464 -6.011 1.00 98.62 386 HIS A C 1
ATOM 2886 O O . HIS A 1 386 ? -7.576 -8.272 -5.584 1.00 98.62 386 HIS A O 1
ATOM 2892 N N . ALA A 1 387 ? -8.023 -6.442 -6.785 1.00 98.69 387 ALA A N 1
ATOM 2893 C CA . ALA A 1 387 ? -6.641 -6.186 -7.207 1.00 98.69 387 ALA A CA 1
ATOM 2894 C C . ALA A 1 387 ? -5.653 -6.064 -6.025 1.00 98.69 387 ALA A C 1
ATOM 2896 O O . ALA A 1 387 ? -4.534 -6.571 -6.082 1.00 98.69 387 ALA A O 1
ATOM 2897 N N . ALA A 1 388 ? -6.095 -5.487 -4.901 1.00 98.69 388 ALA A N 1
ATOM 2898 C CA . ALA A 1 388 ? -5.325 -5.428 -3.666 1.00 98.69 388 ALA A CA 1
ATOM 2899 C C . ALA A 1 388 ? -4.919 -6.809 -3.123 1.00 98.69 388 ALA A C 1
ATOM 2901 O O . ALA A 1 388 ? -3.849 -6.905 -2.528 1.00 98.69 388 ALA A O 1
ATOM 2902 N N . LEU A 1 389 ? -5.711 -7.869 -3.347 1.00 98.81 389 LEU A N 1
ATOM 2903 C CA . LEU A 1 389 ? -5.363 -9.232 -2.926 1.00 98.81 389 LEU A CA 1
ATOM 2904 C C . LEU A 1 389 ? -4.137 -9.745 -3.685 1.00 98.81 389 LEU A C 1
ATOM 2906 O O . LEU A 1 389 ? -3.214 -10.263 -3.063 1.00 98.81 389 LEU A O 1
ATOM 2910 N N . PHE A 1 390 ? -4.080 -9.527 -5.001 1.00 98.81 390 PHE A N 1
ATOM 2911 C CA . PHE A 1 390 ? -2.898 -9.860 -5.794 1.00 98.81 390 PHE A CA 1
ATOM 2912 C C . PHE A 1 390 ? -1.682 -9.053 -5.339 1.00 98.81 390 PHE A C 1
ATOM 2914 O O . PHE A 1 390 ? -0.660 -9.620 -4.952 1.00 98.81 390 PHE A O 1
ATOM 2921 N N . THR A 1 391 ? -1.814 -7.726 -5.327 1.00 98.88 391 THR A N 1
ATOM 2922 C CA . THR A 1 391 ? -0.689 -6.815 -5.088 1.00 98.88 391 THR A CA 1
ATOM 2923 C C . THR A 1 391 ? -0.085 -6.998 -3.702 1.00 98.88 391 THR A C 1
ATOM 2925 O O . THR A 1 391 ? 1.135 -7.013 -3.545 1.00 98.88 391 THR A O 1
ATOM 2928 N N . SER A 1 392 ? -0.924 -7.180 -2.684 1.00 98.81 392 SER A N 1
ATOM 2929 C CA . SER A 1 392 ? -0.456 -7.411 -1.320 1.00 98.81 392 SER A CA 1
ATOM 2930 C C . SER A 1 392 ? 0.151 -8.805 -1.128 1.00 98.81 392 SER A C 1
ATOM 2932 O O . SER A 1 392 ? 1.170 -8.921 -0.449 1.00 98.81 392 SER A O 1
ATOM 2934 N N . THR A 1 393 ? -0.390 -9.842 -1.775 1.00 98.88 393 THR A N 1
ATOM 2935 C CA . THR A 1 393 ? 0.163 -11.205 -1.706 1.00 98.88 393 THR A CA 1
ATOM 2936 C C . THR A 1 393 ? 1.553 -11.281 -2.334 1.00 98.88 393 THR A C 1
ATOM 2938 O O . THR A 1 393 ? 2.484 -11.763 -1.687 1.00 98.88 393 THR A O 1
ATOM 2941 N N . ILE A 1 394 ? 1.737 -10.752 -3.551 1.00 98.81 394 ILE A N 1
ATOM 2942 C CA . ILE A 1 394 ? 3.053 -10.772 -4.211 1.00 98.81 394 ILE A CA 1
ATOM 2943 C C . ILE A 1 394 ? 4.086 -9.943 -3.436 1.00 98.81 394 ILE A C 1
ATOM 2945 O O . ILE A 1 394 ? 5.209 -10.401 -3.249 1.00 98.81 394 ILE A O 1
ATOM 2949 N N . LEU A 1 395 ? 3.705 -8.771 -2.907 1.00 98.75 395 LEU A N 1
ATOM 2950 C CA . LEU A 1 395 ? 4.576 -7.956 -2.048 1.00 98.75 395 LEU A CA 1
ATOM 2951 C C . LEU A 1 395 ? 4.979 -8.700 -0.769 1.00 98.75 395 LEU A C 1
ATOM 2953 O O . LEU A 1 395 ? 6.151 -8.675 -0.399 1.00 98.75 395 LEU A O 1
ATOM 2957 N N . SER A 1 396 ? 4.028 -9.368 -0.113 1.00 98.62 396 SER A N 1
ATOM 2958 C CA . SER A 1 396 ? 4.278 -10.118 1.118 1.00 9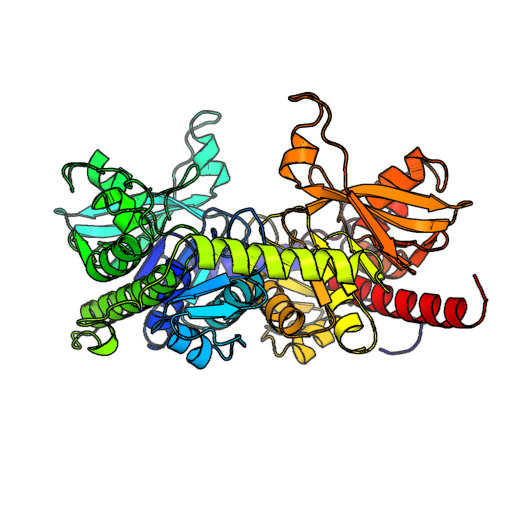8.62 396 SER A CA 1
ATOM 2959 C C . SER A 1 396 ? 5.252 -11.272 0.884 1.00 98.62 396 SER A C 1
ATOM 2961 O O . SER A 1 396 ? 6.219 -11.401 1.634 1.00 98.62 396 SER A O 1
ATOM 2963 N N . LYS A 1 397 ? 5.054 -12.076 -0.173 1.00 98.38 397 LYS A N 1
ATOM 2964 C CA . LYS A 1 397 ? 5.969 -13.181 -0.510 1.00 98.38 397 LYS A CA 1
ATOM 2965 C C . LYS A 1 397 ? 7.345 -12.655 -0.950 1.00 98.38 397 LYS A C 1
ATOM 2967 O O . LYS A 1 397 ? 8.364 -13.169 -0.501 1.00 98.38 397 LYS A O 1
ATOM 2972 N N . LEU A 1 398 ? 7.388 -11.588 -1.753 1.00 97.94 398 LEU A N 1
ATOM 2973 C CA . LEU A 1 398 ? 8.629 -10.960 -2.224 1.00 97.94 398 LEU A CA 1
ATOM 2974 C C . LEU A 1 398 ? 9.491 -10.419 -1.075 1.00 97.94 398 LEU A C 1
ATOM 2976 O O . LEU A 1 398 ? 10.687 -10.691 -1.017 1.00 97.94 398 LEU A O 1
ATOM 2980 N N . LEU A 1 399 ? 8.902 -9.652 -0.154 1.00 98.19 399 LEU A N 1
ATOM 2981 C CA . LEU A 1 399 ? 9.646 -8.951 0.902 1.00 98.19 399 LEU A CA 1
ATOM 2982 C C . LEU A 1 399 ? 10.087 -9.855 2.064 1.00 98.19 399 LEU A C 1
ATOM 2984 O O . LEU A 1 399 ? 10.765 -9.381 2.977 1.00 98.19 399 LEU A O 1
ATOM 2988 N N . GLN A 1 400 ? 9.715 -11.137 2.039 1.00 96.75 400 GLN A N 1
ATOM 2989 C CA . GLN A 1 400 ? 10.278 -12.161 2.924 1.00 96.75 400 GLN A CA 1
ATOM 2990 C C . GLN A 1 400 ? 11.624 -12.698 2.422 1.00 96.75 400 GLN A C 1
ATOM 2992 O O . GLN A 1 400 ? 12.347 -13.331 3.187 1.00 96.75 400 GLN A O 1
ATOM 2997 N N . THR A 1 401 ? 11.976 -12.447 1.159 1.00 96.56 401 THR A N 1
ATOM 2998 C CA . THR A 1 401 ? 13.261 -12.874 0.594 1.00 96.56 401 THR A CA 1
ATOM 2999 C C . THR A 1 401 ? 14.401 -11.962 1.053 1.00 96.56 401 THR A C 1
ATOM 3001 O O . THR A 1 401 ? 14.226 -10.758 1.235 1.00 96.56 401 THR A O 1
ATOM 3004 N N . GLU A 1 402 ? 15.594 -12.524 1.257 1.00 94.06 402 GLU A N 1
ATOM 3005 C CA . GLU A 1 402 ? 16.759 -11.769 1.756 1.00 94.06 402 GLU A CA 1
ATOM 3006 C C . GLU A 1 402 ? 17.521 -11.016 0.651 1.00 94.06 402 GLU A C 1
ATOM 3008 O O . GLU A 1 402 ? 18.359 -10.144 0.922 1.00 94.06 402 GLU A O 1
ATOM 3013 N N . ASN A 1 403 ? 17.260 -11.381 -0.604 1.00 97.12 403 ASN A N 1
ATOM 3014 C CA . ASN A 1 403 ? 18.027 -10.953 -1.766 1.00 97.12 403 ASN A CA 1
ATOM 3015 C C . ASN A 1 403 ? 17.340 -9.828 -2.566 1.00 97.12 403 ASN A C 1
ATOM 3017 O O . ASN A 1 403 ? 17.922 -9.307 -3.519 1.00 97.12 403 ASN A O 1
ATOM 3021 N N . VAL A 1 404 ? 16.140 -9.410 -2.145 1.00 98.12 404 VAL A N 1
ATOM 3022 C CA . VAL A 1 404 ? 15.421 -8.255 -2.691 1.00 98.12 404 VAL A CA 1
ATOM 3023 C C . VAL A 1 404 ? 15.315 -7.147 -1.648 1.00 98.12 404 VAL A C 1
ATOM 3025 O O . VAL A 1 404 ? 14.937 -7.382 -0.502 1.00 98.12 404 VAL A O 1
ATOM 3028 N N . LYS A 1 405 ? 15.594 -5.906 -2.055 1.00 98.56 405 LYS A N 1
ATOM 3029 C CA . LYS A 1 405 ? 15.405 -4.714 -1.223 1.00 98.56 405 LYS A CA 1
ATOM 3030 C C . LYS A 1 405 ? 14.479 -3.714 -1.892 1.00 98.56 405 LYS A C 1
ATOM 3032 O O . LYS A 1 405 ? 14.785 -3.200 -2.961 1.00 98.56 405 LYS A O 1
ATOM 3037 N N . LEU A 1 406 ? 13.382 -3.380 -1.215 1.00 98.75 406 LEU A N 1
ATOM 3038 C CA . LEU A 1 406 ? 12.501 -2.280 -1.607 1.00 98.75 406 LEU A CA 1
ATOM 3039 C C . LEU A 1 406 ? 12.998 -0.939 -1.043 1.00 98.75 406 LEU A C 1
ATOM 3041 O O . LEU A 1 406 ? 13.062 -0.760 0.178 1.00 98.75 406 LEU A O 1
ATOM 3045 N N . PHE A 1 407 ? 13.263 0.005 -1.941 1.00 98.69 407 PHE A N 1
ATOM 3046 C CA . PHE A 1 407 ? 13.472 1.425 -1.672 1.00 98.69 407 PHE A CA 1
ATOM 3047 C C . PHE A 1 407 ? 12.255 2.210 -2.179 1.00 98.69 407 PHE A C 1
ATOM 3049 O O . PHE A 1 407 ? 12.254 2.752 -3.283 1.00 98.69 407 PHE A O 1
ATOM 3056 N N . ASN A 1 408 ? 11.183 2.220 -1.387 1.00 98.25 408 ASN A N 1
ATOM 3057 C CA . ASN A 1 408 ? 10.004 3.042 -1.645 1.00 98.25 408 ASN A CA 1
ATOM 3058 C C . ASN A 1 408 ? 10.232 4.505 -1.221 1.00 98.25 408 ASN A C 1
ATOM 3060 O O . ASN A 1 408 ? 11.215 4.827 -0.552 1.00 98.25 408 ASN A O 1
ATOM 3064 N N . ALA A 1 409 ? 9.340 5.403 -1.644 1.00 98.00 409 ALA A N 1
ATOM 3065 C CA . ALA A 1 409 ? 9.491 6.857 -1.529 1.00 98.00 409 ALA A CA 1
ATOM 3066 C C . ALA A 1 409 ? 10.776 7.422 -2.179 1.00 98.00 409 ALA A C 1
ATOM 3068 O O . ALA A 1 409 ? 11.215 8.526 -1.839 1.00 98.00 409 ALA A O 1
ATOM 3069 N N . THR A 1 410 ? 11.361 6.674 -3.119 1.00 98.62 410 THR A N 1
ATOM 3070 C CA . THR A 1 410 ? 12.626 6.977 -3.796 1.00 98.62 410 THR A CA 1
ATOM 3071 C C . THR A 1 410 ? 12.391 7.012 -5.303 1.00 98.62 410 THR A C 1
ATOM 3073 O O . THR A 1 410 ? 11.977 6.021 -5.898 1.00 98.62 410 THR A O 1
ATOM 3076 N N . ALA A 1 411 ? 12.643 8.151 -5.938 1.00 98.44 411 ALA A N 1
ATOM 3077 C CA . ALA A 1 411 ? 12.496 8.330 -7.374 1.00 98.44 411 ALA A CA 1
ATOM 3078 C C . ALA A 1 411 ? 13.834 8.123 -8.090 1.00 98.44 411 ALA A C 1
ATOM 3080 O O . ALA A 1 411 ? 14.896 8.441 -7.553 1.00 98.44 411 ALA A O 1
ATOM 3081 N N . VAL A 1 412 ? 13.765 7.634 -9.327 1.00 98.62 412 VAL A N 1
ATOM 3082 C CA . VAL A 1 412 ? 14.888 7.655 -10.268 1.00 98.62 412 VAL A CA 1
ATOM 3083 C C . VAL A 1 412 ? 14.765 8.916 -11.117 1.00 98.62 412 VAL A C 1
ATOM 3085 O O . VAL A 1 412 ? 13.786 9.079 -11.846 1.00 98.62 412 VAL A O 1
ATOM 3088 N N . GLU A 1 413 ? 15.740 9.811 -10.989 1.00 97.69 413 GLU A N 1
ATOM 3089 C CA . GLU A 1 413 ? 15.798 11.093 -11.703 1.00 97.69 413 GLU A CA 1
ATOM 3090 C C . GLU A 1 413 ? 16.581 10.986 -13.017 1.00 97.69 413 GLU A C 1
ATOM 3092 O O . GLU A 1 413 ? 16.301 11.719 -13.964 1.00 97.69 413 GLU A O 1
ATOM 3097 N N . ASP A 1 414 ? 17.555 10.072 -13.083 1.00 98.62 414 ASP A N 1
ATOM 3098 C CA . ASP A 1 414 ? 18.420 9.872 -14.248 1.00 98.62 414 ASP A CA 1
ATOM 3099 C C . ASP A 1 414 ? 19.002 8.441 -14.283 1.00 98.62 414 ASP A C 1
ATOM 3101 O O . ASP A 1 414 ? 18.824 7.643 -13.359 1.00 98.62 414 ASP A O 1
ATOM 3105 N N . LEU A 1 415 ? 19.711 8.105 -15.357 1.00 98.75 415 LEU A N 1
ATOM 3106 C CA . LEU A 1 415 ? 20.414 6.847 -15.577 1.00 98.75 415 LEU A CA 1
ATOM 3107 C C . LEU A 1 415 ? 21.928 7.074 -15.521 1.00 98.75 415 LEU A C 1
ATOM 3109 O O . LEU A 1 415 ? 22.441 8.077 -16.016 1.00 98.75 415 LEU A O 1
ATOM 3113 N N . ILE A 1 416 ? 22.669 6.099 -14.994 1.00 98.75 416 ILE A N 1
ATOM 3114 C CA . ILE A 1 416 ? 24.131 6.081 -15.128 1.00 98.75 416 ILE A CA 1
ATOM 3115 C C . ILE A 1 416 ? 24.459 5.452 -16.483 1.00 98.75 416 ILE A C 1
ATOM 3117 O O . ILE A 1 416 ? 24.192 4.269 -16.701 1.00 98.75 416 ILE A O 1
ATOM 3121 N N . ILE A 1 417 ? 25.039 6.232 -17.398 1.00 98.31 417 ILE A N 1
ATOM 3122 C CA . ILE A 1 417 ? 25.372 5.789 -18.759 1.00 98.31 417 ILE A CA 1
ATOM 3123 C C . ILE A 1 417 ? 26.875 5.944 -18.987 1.00 98.31 417 ILE A C 1
ATOM 3125 O O . ILE A 1 417 ? 27.413 7.049 -18.927 1.00 98.31 417 ILE A O 1
ATOM 3129 N N . LYS A 1 418 ? 27.558 4.834 -19.280 1.00 97.31 418 LYS A N 1
ATOM 3130 C CA . LYS A 1 418 ? 28.995 4.793 -19.595 1.00 97.31 418 LYS A CA 1
ATOM 3131 C C . LYS A 1 418 ? 29.155 4.170 -20.983 1.00 97.31 418 LYS A C 1
ATOM 3133 O O . LYS A 1 418 ? 28.732 3.039 -21.201 1.00 97.31 418 LYS A O 1
ATOM 3138 N N . SER A 1 419 ? 29.711 4.918 -21.938 1.00 95.31 419 SER A N 1
ATOM 3139 C CA . SER A 1 419 ? 29.929 4.461 -23.326 1.00 95.31 419 SER A CA 1
ATOM 3140 C C . SER A 1 419 ? 28.677 3.874 -24.004 1.00 95.31 419 SER A C 1
ATOM 3142 O O . SER A 1 419 ? 28.745 2.844 -24.667 1.00 95.31 419 SER A O 1
ATOM 3144 N N . GLY A 1 420 ? 27.515 4.507 -23.802 1.00 94.56 420 GLY A N 1
ATOM 3145 C CA . GLY A 1 420 ? 26.232 4.054 -24.360 1.00 94.56 420 GLY A CA 1
ATOM 3146 C C . GLY A 1 420 ? 25.599 2.850 -23.650 1.00 94.56 420 GLY A C 1
ATOM 3147 O O . GLY A 1 420 ? 24.546 2.383 -24.075 1.00 94.56 420 GLY A O 1
ATOM 3148 N N . VAL A 1 421 ? 26.205 2.359 -22.564 1.00 97.38 421 VAL A N 1
ATOM 3149 C CA . VAL A 1 421 ? 25.685 1.262 -21.740 1.00 97.38 421 VAL A CA 1
ATOM 3150 C C . VAL A 1 421 ? 25.080 1.828 -20.460 1.00 97.38 421 VAL A C 1
ATOM 3152 O O . VAL A 1 421 ? 25.747 2.560 -19.722 1.00 97.38 421 VAL A O 1
ATOM 3155 N N . VAL A 1 422 ? 23.836 1.454 -20.166 1.00 98.38 422 VAL A N 1
ATOM 3156 C CA . VAL A 1 422 ? 23.204 1.745 -18.874 1.00 98.38 422 VAL A CA 1
ATOM 3157 C C . VAL A 1 422 ? 23.827 0.837 -17.814 1.00 98.38 422 VAL A C 1
ATOM 3159 O O . VAL A 1 422 ? 23.864 -0.384 -17.965 1.00 98.38 422 VAL A O 1
ATOM 3162 N N . CYS A 1 423 ? 24.351 1.433 -16.748 1.00 98.00 423 CYS A N 1
ATOM 3163 C CA . CYS A 1 423 ? 25.045 0.727 -15.667 1.00 98.00 423 CYS A CA 1
ATOM 3164 C C . CYS A 1 423 ? 24.553 1.128 -14.272 1.00 98.00 423 CYS A C 1
ATOM 3166 O O . CYS A 1 423 ? 25.256 0.921 -13.287 1.00 98.00 423 CYS A O 1
ATOM 3168 N N . GLY A 1 424 ? 23.352 1.698 -14.168 1.00 98.62 424 GLY A N 1
ATOM 3169 C CA . GLY A 1 424 ? 22.769 2.091 -12.892 1.00 98.62 424 GLY A CA 1
ATOM 3170 C C . GLY A 1 424 ? 21.746 3.208 -13.015 1.00 98.62 424 GLY A C 1
ATOM 3171 O O . GLY A 1 424 ? 21.349 3.595 -14.117 1.00 98.62 424 GLY A O 1
ATOM 3172 N N . VAL A 1 425 ? 21.346 3.735 -11.865 1.00 98.88 425 VAL A N 1
ATOM 3173 C CA . VAL A 1 425 ? 20.337 4.787 -11.726 1.00 98.88 425 VAL A CA 1
ATOM 3174 C C . VAL A 1 425 ? 20.828 5.902 -10.809 1.00 98.88 425 VAL A C 1
ATOM 3176 O O . VAL A 1 425 ? 21.652 5.693 -9.917 1.00 98.88 425 VAL A O 1
ATOM 3179 N N . VAL A 1 426 ? 20.288 7.092 -11.031 1.00 98.81 426 VAL A N 1
ATOM 3180 C CA . VAL A 1 426 ? 20.466 8.278 -10.198 1.00 98.81 426 VAL A CA 1
ATOM 3181 C C . VAL A 1 426 ? 19.178 8.473 -9.408 1.00 98.81 426 VAL A C 1
ATOM 3183 O O . VAL A 1 426 ? 18.105 8.628 -9.990 1.00 98.81 426 VAL A O 1
ATOM 3186 N N . THR A 1 427 ? 19.270 8.411 -8.085 1.00 98.75 427 THR A N 1
ATOM 3187 C CA . THR A 1 427 ? 18.122 8.318 -7.177 1.00 98.75 427 THR A CA 1
ATOM 3188 C C . THR A 1 427 ? 18.035 9.504 -6.239 1.00 98.75 427 THR A C 1
ATOM 3190 O O . THR A 1 427 ? 19.052 9.977 -5.737 1.00 98.75 427 THR A O 1
ATOM 3193 N N . ASN A 1 428 ? 16.822 9.906 -5.888 1.00 98.56 428 ASN A N 1
ATOM 3194 C CA . ASN A 1 428 ? 16.582 10.857 -4.809 1.00 98.56 428 ASN A CA 1
ATOM 3195 C C . ASN A 1 428 ? 15.302 10.489 -4.055 1.00 98.56 428 ASN A C 1
ATOM 3197 O O . ASN A 1 428 ? 14.511 9.665 -4.515 1.00 98.56 428 ASN A O 1
ATOM 3201 N N . TRP A 1 429 ? 15.056 11.111 -2.905 1.00 98.50 429 TRP A N 1
ATOM 3202 C CA . TRP A 1 429 ? 13.735 11.025 -2.289 1.00 98.50 429 TRP A CA 1
ATOM 3203 C C . TRP A 1 429 ? 12.701 11.640 -3.229 1.00 98.50 429 TRP A C 1
ATOM 3205 O O . TRP A 1 429 ? 12.882 12.757 -3.709 1.00 98.50 429 TRP A O 1
ATOM 3215 N N . THR A 1 430 ? 11.569 10.976 -3.435 1.00 98.12 430 THR A N 1
ATOM 3216 C CA . THR A 1 430 ? 10.554 11.428 -4.402 1.00 98.12 430 THR A CA 1
ATOM 3217 C C . THR A 1 430 ? 10.053 12.846 -4.130 1.00 98.12 430 THR A C 1
ATOM 3219 O O . THR A 1 430 ? 9.751 13.611 -5.044 1.00 98.12 430 THR A O 1
ATOM 3222 N N . VAL A 1 431 ? 9.959 13.227 -2.855 1.00 96.81 431 VAL A N 1
ATOM 3223 C CA . VAL A 1 431 ? 9.564 14.585 -2.457 1.00 96.81 431 VAL A CA 1
ATOM 3224 C C . VAL A 1 431 ? 10.622 15.636 -2.801 1.00 96.81 431 VAL A C 1
ATOM 3226 O O . VAL A 1 431 ? 10.252 16.770 -3.091 1.00 96.81 431 VAL A O 1
ATOM 3229 N N . VAL A 1 432 ? 11.908 15.263 -2.819 1.00 97.94 432 VAL A N 1
ATOM 3230 C CA . VAL A 1 432 ? 13.011 16.124 -3.273 1.00 97.94 432 VAL A CA 1
ATOM 3231 C C . VAL A 1 432 ? 12.925 16.304 -4.786 1.00 97.94 432 VAL A C 1
ATOM 3233 O O . VAL A 1 432 ? 12.935 17.441 -5.252 1.00 97.94 432 VAL A O 1
ATOM 3236 N N . SER A 1 433 ? 12.695 15.222 -5.536 1.00 97.31 433 SER A N 1
ATOM 3237 C CA . SER A 1 433 ? 12.527 15.272 -6.996 1.00 97.31 433 SER A CA 1
ATOM 3238 C C . SER A 1 433 ? 11.392 16.204 -7.435 1.00 97.31 433 SER A C 1
ATOM 3240 O O . SER A 1 433 ? 11.543 16.984 -8.372 1.00 97.31 433 SER A O 1
ATOM 3242 N N . HIS A 1 434 ? 10.262 16.200 -6.719 1.00 96.81 434 HIS A N 1
ATOM 3243 C CA . HIS A 1 434 ? 9.144 17.127 -6.966 1.00 96.81 434 HIS A CA 1
ATOM 3244 C C . HIS A 1 434 ? 9.397 18.577 -6.506 1.00 96.81 434 HIS A C 1
ATOM 3246 O O . HIS A 1 434 ? 8.587 19.473 -6.787 1.00 96.81 434 HIS A O 1
ATOM 3252 N N . ALA A 1 435 ? 10.460 18.806 -5.735 1.00 97.00 435 ALA A N 1
ATOM 3253 C CA . ALA A 1 435 ? 10.800 20.095 -5.144 1.00 97.00 435 ALA A CA 1
ATOM 3254 C C . ALA A 1 435 ? 11.989 20.786 -5.828 1.00 97.00 435 ALA A C 1
ATOM 3256 O O . ALA A 1 435 ? 12.312 21.918 -5.451 1.00 97.00 435 ALA A O 1
ATOM 3257 N N . HIS A 1 436 ? 12.597 20.176 -6.852 1.00 94.62 436 HIS A N 1
ATOM 3258 C CA . HIS A 1 436 ? 13.552 20.871 -7.719 1.00 94.62 436 HIS A CA 1
ATOM 3259 C C . HIS A 1 436 ? 12.936 22.177 -8.247 1.00 94.62 436 HIS A C 1
ATOM 3261 O O . HIS A 1 436 ? 11.778 22.221 -8.664 1.00 94.62 436 HIS A O 1
ATOM 3267 N N . GLY A 1 437 ? 13.690 23.275 -8.148 1.00 95.06 437 GLY A N 1
ATOM 3268 C CA . GLY A 1 437 ? 13.218 24.628 -8.471 1.00 95.06 437 GLY A CA 1
ATOM 3269 C C . GLY A 1 437 ? 12.440 25.349 -7.357 1.00 95.06 437 GLY A C 1
ATOM 3270 O O . GLY A 1 437 ? 12.106 26.519 -7.526 1.00 95.06 437 GLY A O 1
ATOM 3271 N N . LYS A 1 438 ? 12.170 24.702 -6.212 1.00 96.25 438 LYS A N 1
ATOM 3272 C CA . LYS A 1 438 ? 11.515 25.321 -5.035 1.00 96.25 438 LYS A CA 1
ATOM 3273 C C . LYS A 1 438 ? 12.448 25.524 -3.840 1.00 96.25 438 LYS A C 1
ATOM 3275 O O . LYS A 1 438 ? 12.038 26.126 -2.850 1.00 96.25 438 LYS A O 1
ATOM 3280 N N . GLN A 1 439 ? 13.663 24.994 -3.902 1.00 96.69 439 GLN A N 1
ATOM 3281 C CA . GLN A 1 439 ? 14.705 25.073 -2.877 1.00 96.69 439 GLN A CA 1
ATOM 3282 C C . GLN A 1 439 ? 16.070 25.237 -3.560 1.00 96.69 439 GLN A C 1
ATOM 3284 O O . GLN A 1 439 ? 16.165 25.135 -4.786 1.00 96.69 439 GLN A O 1
ATOM 3289 N N . SER A 1 440 ? 17.126 25.463 -2.771 1.00 97.69 440 SER A N 1
ATOM 3290 C CA . SER A 1 440 ? 18.505 25.276 -3.244 1.00 97.69 440 SER A CA 1
ATOM 3291 C C . SER A 1 440 ? 18.691 23.873 -3.830 1.00 97.69 440 SER A C 1
ATOM 3293 O O . SER A 1 440 ? 17.958 22.951 -3.470 1.00 97.69 440 SER A O 1
ATOM 3295 N N . CYS A 1 441 ? 19.675 23.703 -4.716 1.00 96.12 441 CYS A N 1
ATOM 3296 C CA . CYS A 1 441 ? 19.956 22.409 -5.335 1.00 96.12 441 CYS A CA 1
ATOM 3297 C C . CYS A 1 441 ? 20.190 21.319 -4.276 1.00 96.12 441 CYS A C 1
ATOM 3299 O O . CYS A 1 441 ? 20.905 21.536 -3.295 1.00 96.12 441 CYS A O 1
ATOM 3301 N N . MET A 1 442 ? 19.574 20.156 -4.490 1.00 98.00 442 MET A N 1
ATOM 3302 C CA . MET A 1 442 ? 19.667 18.978 -3.629 1.00 98.00 442 MET A CA 1
ATOM 3303 C C . MET A 1 442 ? 20.104 17.803 -4.495 1.00 98.00 442 MET A C 1
ATOM 3305 O O . MET A 1 442 ? 19.266 17.130 -5.097 1.00 98.00 442 MET A O 1
ATOM 3309 N N . ASP A 1 443 ? 21.416 17.611 -4.596 1.00 98.19 443 ASP A N 1
ATOM 3310 C CA . ASP A 1 443 ? 21.991 16.611 -5.489 1.00 98.19 443 ASP A CA 1
ATOM 3311 C C . ASP A 1 443 ? 21.489 15.191 -5.165 1.00 98.19 443 ASP A C 1
ATOM 3313 O O . ASP A 1 443 ? 21.253 14.858 -3.995 1.00 98.19 443 ASP A O 1
ATOM 3317 N N . PRO A 1 444 ? 21.319 14.345 -6.193 1.00 98.19 444 PRO A N 1
ATOM 3318 C CA . PRO A 1 444 ? 20.887 12.967 -6.021 1.00 98.19 444 PRO A CA 1
ATOM 3319 C C . PRO A 1 444 ? 22.015 12.055 -5.506 1.00 98.19 444 PRO A C 1
ATOM 3321 O O . PRO A 1 444 ? 23.192 12.413 -5.461 1.00 98.19 444 PRO A O 1
ATOM 3324 N N . GLN A 1 445 ? 21.637 10.831 -5.145 1.00 98.31 445 GLN A N 1
ATOM 3325 C CA . GLN A 1 445 ? 22.527 9.687 -4.929 1.00 98.31 445 GLN A CA 1
ATOM 3326 C C . GLN A 1 445 ? 22.588 8.792 -6.174 1.00 98.31 445 GLN A C 1
ATOM 3328 O O . GLN A 1 445 ? 21.823 8.973 -7.120 1.00 98.31 445 GLN A O 1
ATOM 3333 N N . VAL A 1 446 ? 23.492 7.810 -6.182 1.00 98.56 446 VAL A N 1
ATOM 3334 C CA . VAL A 1 446 ? 23.690 6.887 -7.311 1.00 98.56 446 VAL A CA 1
ATOM 3335 C C . VAL A 1 446 ? 23.707 5.431 -6.851 1.00 98.56 446 VAL A C 1
ATOM 3337 O O . VAL A 1 446 ? 24.197 5.129 -5.764 1.00 98.56 446 VAL A O 1
ATOM 3340 N N . MET A 1 447 ? 23.193 4.531 -7.689 1.00 98.75 447 MET A N 1
ATOM 3341 C CA . MET A 1 447 ? 23.278 3.078 -7.501 1.00 98.75 447 MET A CA 1
ATOM 3342 C C . MET A 1 447 ? 23.714 2.422 -8.814 1.00 98.75 447 MET A C 1
ATOM 3344 O O . MET A 1 447 ? 23.050 2.587 -9.840 1.00 98.75 447 MET A O 1
ATOM 3348 N N . GLU A 1 448 ? 24.825 1.685 -8.798 1.00 98.81 448 GLU A N 1
ATOM 3349 C CA . GLU A 1 448 ? 25.327 0.946 -9.960 1.00 98.81 448 GLU A CA 1
ATOM 3350 C C . GLU A 1 448 ? 24.665 -0.435 -10.070 1.00 98.81 448 GLU A C 1
ATOM 3352 O O . GLU A 1 448 ? 24.292 -1.059 -9.075 1.00 98.81 448 GLU A O 1
ATOM 3357 N N . SER A 1 449 ? 24.516 -0.933 -11.298 1.00 98.19 449 SER A N 1
ATOM 3358 C CA . SER A 1 449 ? 24.032 -2.291 -11.541 1.00 98.19 449 SER A CA 1
ATOM 3359 C C . SER A 1 449 ? 24.540 -2.915 -12.831 1.00 98.19 449 SER A C 1
ATOM 3361 O O . SER A 1 449 ? 24.951 -2.228 -13.771 1.00 98.19 449 SER A O 1
ATOM 3363 N N . LYS A 1 450 ? 24.484 -4.251 -12.899 1.00 97.44 450 LYS A N 1
ATOM 3364 C CA . LYS A 1 450 ? 24.783 -4.981 -14.140 1.00 97.44 450 LYS A CA 1
ATOM 3365 C C . LYS A 1 450 ? 23.659 -4.810 -15.160 1.00 97.44 450 LYS A C 1
ATOM 3367 O O . LYS A 1 450 ? 23.954 -4.724 -16.356 1.00 97.44 450 LYS A O 1
ATOM 3372 N N . VAL A 1 451 ? 22.406 -4.789 -14.702 1.00 98.38 451 VAL A N 1
ATOM 3373 C CA . VAL A 1 451 ? 21.204 -4.643 -15.532 1.00 98.38 451 VAL A CA 1
ATOM 3374 C C . VAL A 1 451 ? 20.165 -3.789 -14.804 1.00 98.38 451 VAL A C 1
ATOM 3376 O O . VAL A 1 451 ? 19.872 -4.025 -13.634 1.00 98.38 451 VAL A O 1
ATOM 3379 N N . VAL A 1 452 ? 19.557 -2.845 -15.521 1.00 98.88 452 VAL A N 1
ATOM 3380 C CA . VAL A 1 452 ? 18.374 -2.103 -15.072 1.00 98.88 452 VAL A CA 1
ATOM 3381 C C . VAL A 1 452 ? 17.130 -2.665 -15.765 1.00 98.88 452 VAL A C 1
ATOM 3383 O O . VAL A 1 452 ? 17.123 -2.818 -16.983 1.00 98.88 452 VAL A O 1
ATOM 3386 N N . ILE A 1 453 ? 16.066 -2.949 -15.018 1.00 98.88 453 ILE A N 1
ATOM 3387 C CA . ILE A 1 453 ? 14.722 -3.213 -15.545 1.00 98.88 453 ILE A CA 1
ATOM 3388 C C . ILE A 1 453 ? 13.868 -1.975 -15.272 1.00 98.88 453 ILE A C 1
ATOM 3390 O O . ILE A 1 453 ? 13.584 -1.652 -14.123 1.00 98.88 453 ILE A O 1
ATOM 3394 N N . SER A 1 454 ? 13.443 -1.286 -16.324 1.00 98.75 454 SER A N 1
ATOM 3395 C CA . SER A 1 454 ? 12.526 -0.151 -16.233 1.00 98.75 454 SER A CA 1
ATOM 3396 C C . SER A 1 454 ? 11.090 -0.614 -16.429 1.00 98.75 454 SER A C 1
ATOM 3398 O O . SER A 1 454 ? 10.743 -1.189 -17.464 1.00 98.75 454 SER A O 1
ATOM 3400 N N . SER A 1 455 ? 10.267 -0.385 -15.413 1.00 98.50 455 SER A N 1
ATOM 3401 C CA . SER A 1 455 ? 8.848 -0.740 -15.374 1.00 98.50 455 SER A CA 1
ATOM 3402 C C . SER A 1 455 ? 8.011 0.410 -14.808 1.00 98.50 455 SER A C 1
ATOM 3404 O O . SER A 1 455 ? 7.062 0.201 -14.051 1.00 98.50 455 SER A O 1
ATOM 3406 N N . CYS A 1 456 ? 8.341 1.641 -15.201 1.00 98.00 456 CYS A N 1
ATOM 3407 C CA . CYS A 1 456 ? 7.774 2.888 -14.676 1.00 98.00 456 CYS A CA 1
ATOM 3408 C C . CYS A 1 456 ? 6.329 3.162 -15.132 1.00 98.00 456 CYS A C 1
ATOM 3410 O O . CYS A 1 456 ? 5.791 4.242 -14.896 1.00 98.00 456 CYS A O 1
ATOM 3412 N N . GLY A 1 457 ? 5.690 2.210 -15.815 1.00 96.62 457 GLY A N 1
ATOM 3413 C CA . GLY A 1 457 ? 4.359 2.387 -16.385 1.00 96.62 457 GLY A CA 1
ATOM 3414 C C . GLY A 1 457 ? 4.314 3.519 -17.415 1.00 96.62 457 GLY A C 1
ATOM 3415 O O . GLY A 1 457 ? 5.311 3.829 -18.059 1.00 96.62 457 GLY A O 1
ATOM 3416 N N . HIS A 1 458 ? 3.141 4.130 -17.572 1.00 94.25 458 HIS A N 1
ATOM 3417 C CA . HIS A 1 458 ? 2.892 5.172 -18.575 1.00 94.25 458 HIS A CA 1
ATOM 3418 C C . HIS A 1 458 ? 2.293 6.463 -17.989 1.00 94.25 458 HIS A C 1
ATOM 3420 O O . HIS A 1 458 ? 2.154 7.458 -18.693 1.00 94.25 458 HIS A O 1
ATOM 3426 N N . ASP A 1 459 ? 1.894 6.449 -16.716 1.00 83.56 459 ASP A N 1
ATOM 3427 C CA . ASP A 1 459 ? 1.074 7.496 -16.100 1.00 83.56 459 ASP A CA 1
ATOM 3428 C C . ASP A 1 459 ? 1.811 8.209 -14.960 1.00 83.56 459 ASP A C 1
ATOM 3430 O O . ASP A 1 459 ? 2.791 7.705 -14.407 1.00 83.56 459 ASP A O 1
ATOM 3434 N N . GLY A 1 460 ? 1.307 9.380 -14.582 1.00 88.19 460 GLY A N 1
ATOM 3435 C CA . GLY A 1 460 ? 1.832 10.179 -13.486 1.00 88.19 460 GLY A CA 1
ATOM 3436 C C . GLY A 1 460 ? 3.172 10.864 -13.791 1.00 88.19 460 GLY A C 1
ATOM 3437 O O . GLY A 1 460 ? 3.713 10.771 -14.896 1.00 88.19 460 GLY A O 1
ATOM 3438 N N . PRO A 1 461 ? 3.731 11.579 -12.800 1.00 89.62 461 PRO A N 1
ATOM 3439 C CA . PRO A 1 461 ? 4.929 12.403 -12.981 1.00 89.62 461 PRO A CA 1
ATOM 3440 C C . PRO A 1 461 ? 6.192 11.599 -13.327 1.00 89.62 461 PRO A C 1
ATOM 3442 O O . PRO A 1 461 ? 7.096 12.141 -13.954 1.00 89.62 461 PRO A O 1
ATOM 3445 N N . PHE A 1 462 ? 6.241 10.312 -12.967 1.00 94.69 462 PHE A N 1
ATOM 3446 C CA . PHE A 1 462 ? 7.357 9.407 -13.274 1.00 94.69 462 PHE A CA 1
ATOM 3447 C C . PHE A 1 462 ? 7.018 8.367 -14.351 1.00 94.69 462 PHE A C 1
ATOM 3449 O O . PHE A 1 462 ? 7.818 7.469 -14.608 1.00 94.69 462 PHE A O 1
ATOM 3456 N N . GLY A 1 463 ? 5.852 8.482 -14.997 1.00 95.94 463 GLY A N 1
ATOM 3457 C CA . GLY A 1 463 ? 5.422 7.559 -16.040 1.00 95.94 463 GLY A CA 1
ATOM 3458 C C . GLY A 1 463 ? 6.402 7.535 -17.206 1.00 95.94 463 GLY A C 1
ATOM 3459 O O . GLY A 1 463 ? 6.737 8.588 -17.762 1.00 95.94 463 GLY A O 1
ATOM 3460 N N . ALA A 1 464 ? 6.837 6.337 -17.590 1.00 96.69 464 ALA A N 1
ATOM 3461 C CA . ALA A 1 464 ? 7.775 6.098 -18.686 1.00 96.69 464 ALA A CA 1
ATOM 3462 C C . ALA A 1 464 ? 9.116 6.852 -18.565 1.00 96.69 464 ALA A C 1
ATOM 3464 O O . ALA A 1 464 ? 9.700 7.260 -19.573 1.00 96.69 464 ALA A O 1
ATOM 3465 N N . SER A 1 465 ? 9.580 7.110 -17.336 1.00 96.12 465 SER A N 1
ATOM 3466 C CA . SER A 1 465 ? 10.772 7.928 -17.084 1.00 96.12 465 SER A CA 1
ATOM 3467 C C . SER A 1 465 ? 12.041 7.361 -17.723 1.00 96.12 465 SER A C 1
ATOM 3469 O O . SER A 1 465 ? 12.832 8.130 -18.271 1.00 96.12 465 SER A O 1
ATOM 3471 N N . GLY A 1 466 ? 12.219 6.039 -17.725 1.00 96.81 466 GLY A N 1
ATOM 3472 C CA . GLY A 1 466 ? 13.394 5.387 -18.288 1.00 96.81 466 GLY A CA 1
ATOM 3473 C C . GLY A 1 466 ? 13.483 5.584 -19.798 1.00 96.81 466 GLY A C 1
ATOM 3474 O O . GLY A 1 466 ? 14.492 6.072 -20.308 1.00 96.81 466 GLY A O 1
ATOM 3475 N N . VAL A 1 467 ? 12.405 5.276 -20.522 1.00 96.81 467 VAL A N 1
ATOM 3476 C CA . VAL A 1 467 ? 12.379 5.401 -21.993 1.00 96.81 467 VAL A CA 1
ATOM 3477 C C . VAL A 1 467 ? 12.391 6.859 -22.451 1.00 96.81 467 VAL A C 1
ATOM 3479 O O . VAL A 1 467 ? 13.098 7.192 -23.402 1.00 96.81 467 VAL A O 1
ATOM 3482 N N . LYS A 1 468 ? 11.703 7.758 -21.731 1.00 96.69 468 LYS A N 1
ATOM 3483 C CA . LYS A 1 468 ? 11.789 9.209 -21.972 1.00 96.69 468 LYS A CA 1
ATOM 3484 C C . LYS A 1 468 ? 13.222 9.701 -21.820 1.00 96.69 468 LYS A C 1
ATOM 3486 O O . LYS A 1 468 ? 13.687 10.489 -22.645 1.00 96.69 468 LYS A O 1
ATOM 3491 N N . ARG A 1 469 ? 13.940 9.213 -20.803 1.00 97.25 469 ARG A N 1
ATOM 3492 C CA . ARG A 1 469 ? 15.331 9.600 -20.584 1.00 97.25 469 ARG A CA 1
ATOM 3493 C C . ARG A 1 469 ? 16.254 9.066 -21.675 1.00 97.25 469 ARG A C 1
ATOM 3495 O O . ARG A 1 469 ? 17.048 9.846 -22.192 1.00 97.25 469 ARG A O 1
ATOM 3502 N N . LEU A 1 470 ? 16.115 7.800 -22.079 1.00 97.44 470 LEU A N 1
ATOM 3503 C CA . LEU A 1 470 ? 16.886 7.224 -23.192 1.00 97.44 470 LEU A CA 1
ATOM 3504 C C . LEU A 1 470 ? 16.705 8.011 -24.499 1.00 97.44 470 LEU A C 1
ATOM 3506 O O . LEU A 1 470 ? 17.687 8.268 -25.196 1.00 97.44 470 LEU A O 1
ATOM 3510 N N . ALA A 1 471 ? 15.472 8.423 -24.809 1.00 96.00 471 ALA A N 1
ATOM 3511 C CA . ALA A 1 471 ? 15.180 9.251 -25.977 1.00 96.00 471 ALA A CA 1
ATOM 3512 C C . ALA A 1 471 ? 15.837 10.635 -25.865 1.00 96.00 471 ALA A C 1
ATOM 3514 O O . ALA A 1 471 ? 16.463 11.112 -26.809 1.00 96.00 471 ALA A O 1
ATOM 3515 N N . GLN A 1 472 ? 15.759 11.264 -24.688 1.00 96.25 472 GLN A N 1
ATOM 3516 C CA . GLN A 1 472 ? 16.354 12.578 -24.438 1.00 96.25 472 GLN A CA 1
ATOM 3517 C C . GLN A 1 472 ? 17.881 12.587 -24.614 1.00 96.25 472 GLN A C 1
ATOM 3519 O O . GLN A 1 472 ? 18.432 13.585 -25.077 1.00 96.25 472 GLN A O 1
ATOM 3524 N N . VAL A 1 473 ? 18.567 11.499 -24.250 1.00 96.31 473 VAL A N 1
ATOM 3525 C CA . VAL A 1 473 ? 20.028 11.365 -24.415 1.00 96.31 473 VAL A CA 1
ATOM 3526 C C . VAL A 1 473 ? 20.437 10.784 -25.775 1.00 96.31 473 VAL A C 1
ATOM 3528 O O . VAL A 1 473 ? 21.627 10.605 -26.023 1.00 96.31 473 VAL A O 1
ATOM 3531 N N . GLY A 1 474 ? 19.475 10.494 -26.658 1.00 95.69 474 GLY A N 1
ATOM 3532 C CA . GLY A 1 474 ? 19.726 10.031 -28.024 1.00 95.69 474 GLY A CA 1
ATOM 3533 C C . GLY A 1 474 ? 20.150 8.565 -28.150 1.00 95.69 474 GLY A C 1
ATOM 3534 O O . GLY A 1 474 ? 20.777 8.208 -29.143 1.00 95.69 474 GLY A O 1
ATOM 3535 N N . LEU A 1 475 ? 19.839 7.715 -27.163 1.00 96.19 475 LEU A N 1
ATOM 3536 C CA . LEU A 1 475 ? 20.109 6.270 -27.239 1.00 96.19 475 LEU A CA 1
ATOM 3537 C C . LEU A 1 475 ? 18.984 5.474 -27.916 1.00 96.19 475 LEU A C 1
ATOM 3539 O O . LEU A 1 475 ? 19.215 4.344 -28.339 1.00 96.19 475 LEU A O 1
ATOM 3543 N N . ILE A 1 476 ? 17.786 6.051 -28.015 1.00 94.38 476 ILE A N 1
ATOM 3544 C CA . ILE A 1 476 ? 16.651 5.513 -28.776 1.00 94.38 476 ILE A CA 1
ATOM 3545 C C . ILE A 1 476 ? 15.945 6.647 -29.526 1.00 94.38 476 ILE A C 1
ATOM 3547 O O . ILE A 1 476 ? 16.156 7.824 -29.223 1.00 94.38 476 ILE A O 1
ATOM 3551 N N . ASP A 1 477 ? 15.075 6.291 -30.469 1.00 86.06 477 ASP A N 1
ATOM 3552 C CA . ASP A 1 477 ? 14.279 7.261 -31.220 1.00 86.06 477 ASP A CA 1
ATOM 3553 C C . ASP A 1 477 ? 13.324 8.062 -30.320 1.00 86.06 477 ASP A C 1
ATOM 3555 O O . ASP A 1 477 ? 12.731 7.547 -29.372 1.00 86.06 477 ASP A O 1
ATOM 3559 N N . ALA A 1 478 ? 13.119 9.335 -30.667 1.00 72.56 478 ALA A N 1
ATOM 3560 C CA . ALA A 1 478 ? 12.253 10.250 -29.920 1.00 72.56 478 ALA A CA 1
ATOM 3561 C C . ALA A 1 478 ? 10.745 9.993 -30.112 1.00 72.56 478 ALA A C 1
ATOM 3563 O O . ALA A 1 478 ? 9.925 10.607 -29.429 1.00 72.56 478 ALA A O 1
ATOM 3564 N N . HIS A 1 479 ? 10.357 9.110 -31.037 1.00 69.94 479 HIS A N 1
ATOM 3565 C CA . HIS A 1 479 ? 8.959 8.765 -31.312 1.00 69.94 479 HIS A CA 1
ATOM 3566 C C . HIS A 1 479 ? 8.427 7.733 -30.311 1.00 69.94 479 HIS A C 1
ATOM 3568 O O . HIS A 1 479 ? 8.095 6.605 -30.666 1.00 69.94 479 HIS A O 1
ATOM 3574 N N . ILE A 1 480 ? 8.345 8.152 -29.052 1.00 80.25 480 ILE A N 1
ATOM 3575 C CA . ILE A 1 480 ? 7.692 7.419 -27.966 1.00 80.25 480 ILE A CA 1
ATOM 3576 C C . ILE A 1 480 ? 6.221 7.843 -27.865 1.00 80.25 480 ILE A C 1
ATOM 3578 O O . ILE A 1 480 ? 5.890 9.011 -28.085 1.00 80.25 480 ILE A O 1
ATOM 3582 N N . GLY A 1 481 ? 5.330 6.908 -27.545 1.00 87.44 481 GLY A N 1
ATOM 3583 C CA . GLY A 1 481 ? 3.921 7.226 -27.326 1.00 87.44 481 GLY A CA 1
ATOM 3584 C C . GLY A 1 481 ? 2.984 6.031 -27.431 1.00 87.44 481 GLY A C 1
ATOM 3585 O O . GLY A 1 481 ? 2.800 5.453 -28.501 1.00 87.44 481 GLY A O 1
ATOM 3586 N N . MET A 1 482 ? 2.317 5.713 -26.330 1.00 92.56 482 MET A N 1
ATOM 3587 C CA . MET A 1 482 ? 1.223 4.744 -26.284 1.00 92.56 482 MET A CA 1
ATOM 3588 C C . MET A 1 482 ? 0.037 5.157 -27.187 1.00 92.56 482 MET A C 1
ATOM 3590 O O . MET A 1 482 ? -0.397 6.310 -27.194 1.00 92.56 482 MET A O 1
ATOM 3594 N N . LYS A 1 483 ? -0.523 4.197 -27.936 1.00 94.25 483 LYS A N 1
ATOM 3595 C CA . LYS A 1 483 ? -1.704 4.366 -28.806 1.00 94.25 483 LYS A CA 1
ATOM 3596 C C . LYS A 1 483 ? -3.024 4.162 -28.044 1.00 94.25 483 LYS A C 1
ATOM 3598 O O . LYS A 1 483 ? -3.058 3.948 -26.832 1.00 94.25 483 LYS A O 1
ATOM 3603 N N . ALA A 1 484 ? -4.133 4.243 -28.784 1.00 95.81 484 ALA A N 1
ATOM 3604 C CA . ALA A 1 484 ? -5.482 3.981 -28.291 1.00 95.81 484 ALA A CA 1
ATOM 3605 C C . ALA A 1 484 ? -5.639 2.572 -27.685 1.00 95.81 484 ALA A C 1
ATOM 3607 O O . ALA A 1 484 ? -4.762 1.715 -27.805 1.00 95.81 484 ALA A O 1
ATOM 3608 N N . LEU A 1 485 ? -6.758 2.359 -26.994 1.00 96.56 485 LEU A N 1
ATOM 3609 C CA . LEU A 1 485 ? -7.064 1.089 -26.347 1.00 96.56 485 LEU A CA 1
ATOM 3610 C C . LEU A 1 485 ? -7.496 0.033 -27.371 1.00 96.56 485 LEU A C 1
ATOM 3612 O O . LEU A 1 485 ? -8.367 0.302 -28.192 1.00 96.56 485 LEU A O 1
ATOM 3616 N N . ASP A 1 486 ? -6.894 -1.149 -27.270 1.00 95.31 486 ASP A N 1
ATOM 3617 C CA . ASP A 1 486 ? -7.264 -2.390 -27.966 1.00 95.31 486 ASP A CA 1
ATOM 3618 C C . ASP A 1 486 ? -6.761 -3.541 -27.089 1.00 95.31 486 ASP A C 1
ATOM 3620 O O . ASP A 1 486 ? -5.555 -3.783 -27.015 1.00 95.31 486 ASP A O 1
ATOM 3624 N N . MET A 1 487 ? -7.663 -4.196 -26.352 1.00 93.44 487 MET A N 1
ATOM 3625 C CA . MET A 1 487 ? -7.263 -5.196 -25.353 1.00 93.44 487 MET A CA 1
ATOM 3626 C C . MET A 1 487 ? -6.565 -6.398 -25.980 1.00 93.44 487 MET A C 1
ATOM 3628 O O . MET A 1 487 ? -5.572 -6.890 -25.435 1.00 93.44 487 MET A O 1
ATOM 3632 N N . VAL A 1 488 ? -7.078 -6.868 -27.117 1.00 89.88 488 VAL A N 1
ATOM 3633 C CA . VAL A 1 488 ? -6.611 -8.100 -27.754 1.00 89.88 488 VAL A CA 1
ATOM 3634 C C . VAL A 1 488 ? -5.180 -7.911 -28.227 1.00 89.88 488 VAL A C 1
ATOM 3636 O O . VAL A 1 488 ? -4.305 -8.657 -27.789 1.00 89.88 488 VAL A O 1
ATOM 3639 N N . SER A 1 489 ? -4.921 -6.876 -29.034 1.00 90.25 489 SER A N 1
ATOM 3640 C CA . SER A 1 489 ? -3.572 -6.649 -29.556 1.00 90.25 489 SER A CA 1
ATOM 3641 C C . SER A 1 489 ? -2.612 -6.108 -28.495 1.00 90.25 489 SER A C 1
ATOM 3643 O O . SER A 1 489 ? -1.418 -6.399 -28.550 1.00 90.25 489 SER A O 1
ATOM 3645 N N . SER A 1 490 ? -3.092 -5.326 -27.520 1.00 93.00 490 SER A N 1
ATOM 3646 C CA . SER A 1 490 ? -2.218 -4.677 -26.537 1.00 93.00 490 SER A CA 1
ATOM 3647 C C . SER A 1 490 ? -1.467 -5.675 -25.664 1.00 93.00 490 SER A C 1
ATOM 3649 O O . SER A 1 490 ? -0.259 -5.528 -25.503 1.00 93.00 490 SER A O 1
ATOM 3651 N N . GLU A 1 491 ? -2.139 -6.687 -25.111 1.00 94.88 491 GLU A N 1
ATOM 3652 C CA . GLU A 1 491 ? -1.492 -7.580 -24.142 1.00 94.88 491 GLU A CA 1
ATOM 3653 C C . GLU A 1 491 ? -0.380 -8.431 -24.767 1.00 94.88 491 GLU A C 1
ATOM 3655 O O . GLU A 1 491 ? 0.721 -8.492 -24.212 1.00 94.88 491 GLU A O 1
ATOM 3660 N N . ASP A 1 492 ? -0.610 -8.980 -25.963 1.00 93.44 492 ASP A N 1
ATOM 3661 C CA . ASP A 1 492 ? 0.433 -9.669 -26.732 1.00 93.44 492 ASP A CA 1
ATOM 3662 C C . ASP A 1 492 ? 1.587 -8.702 -27.067 1.00 93.44 492 ASP A C 1
ATOM 3664 O O . ASP A 1 492 ? 2.765 -9.017 -26.867 1.00 93.44 492 ASP A O 1
ATOM 3668 N N . ASN A 1 493 ? 1.261 -7.477 -27.505 1.00 92.19 493 ASN A N 1
ATOM 3669 C CA . ASN A 1 493 ? 2.247 -6.454 -27.861 1.00 92.19 493 ASN A CA 1
ATOM 3670 C C . ASN A 1 493 ? 3.109 -6.012 -26.676 1.00 92.19 493 ASN A C 1
ATOM 3672 O O . ASN A 1 493 ? 4.295 -5.741 -26.861 1.00 92.19 493 ASN A O 1
ATOM 3676 N N . VAL A 1 494 ? 2.561 -5.932 -25.465 1.00 95.50 494 VAL A N 1
ATOM 3677 C CA . VAL A 1 494 ? 3.318 -5.599 -24.250 1.00 95.50 494 VAL A CA 1
ATOM 3678 C C . VAL A 1 494 ? 4.379 -6.660 -23.980 1.00 95.50 494 VAL A C 1
ATOM 3680 O O . VAL A 1 494 ? 5.557 -6.339 -23.783 1.00 95.50 494 VAL A O 1
ATOM 3683 N N . VAL A 1 495 ? 3.979 -7.935 -23.996 1.00 95.94 495 VAL A N 1
ATOM 3684 C CA . VAL A 1 495 ? 4.904 -9.049 -23.768 1.00 95.94 495 VAL A CA 1
ATOM 3685 C C . VAL A 1 495 ? 5.943 -9.090 -24.887 1.00 95.94 495 VAL A C 1
ATOM 3687 O O . VAL A 1 495 ? 7.138 -9.184 -24.601 1.00 95.94 495 VAL A O 1
ATOM 3690 N N . ALA A 1 496 ? 5.542 -8.921 -26.149 1.00 94.00 496 ALA A N 1
ATOM 3691 C CA . ALA A 1 496 ? 6.458 -8.857 -27.290 1.00 94.00 496 ALA A CA 1
ATOM 3692 C C . ALA A 1 496 ? 7.459 -7.693 -27.174 1.00 94.00 496 ALA A C 1
ATOM 3694 O O . ALA A 1 496 ? 8.657 -7.890 -27.379 1.00 94.00 496 ALA A O 1
ATOM 3695 N N . SER A 1 497 ? 6.987 -6.515 -26.758 1.00 95.50 497 SER A N 1
ATOM 3696 C CA . SER A 1 497 ? 7.788 -5.289 -26.627 1.00 95.50 497 SER A CA 1
ATOM 3697 C C . SER A 1 497 ? 8.733 -5.301 -25.431 1.00 95.50 497 SER A C 1
ATOM 3699 O O . SER A 1 497 ? 9.680 -4.512 -25.407 1.00 95.50 497 SER A O 1
ATOM 3701 N N . THR A 1 498 ? 8.511 -6.191 -24.461 1.00 98.06 498 THR A N 1
ATOM 3702 C CA . THR A 1 498 ? 9.430 -6.409 -23.340 1.00 98.06 498 THR A CA 1
ATOM 3703 C C . THR A 1 498 ? 10.749 -6.954 -23.872 1.00 98.06 498 THR A C 1
ATOM 3705 O O . THR A 1 498 ? 10.793 -8.064 -24.411 1.00 98.06 498 THR A O 1
ATOM 3708 N N . ARG A 1 499 ? 11.823 -6.174 -23.754 1.00 97.19 499 ARG A N 1
ATOM 3709 C CA . ARG A 1 499 ? 13.120 -6.485 -24.371 1.00 97.19 499 ARG A CA 1
ATOM 3710 C C . ARG A 1 499 ? 14.260 -5.739 -23.692 1.00 97.19 499 ARG A C 1
ATOM 3712 O O . ARG A 1 499 ? 14.033 -4.728 -23.028 1.00 97.19 499 ARG A O 1
ATOM 3719 N N . LEU A 1 500 ? 15.485 -6.197 -23.940 1.00 97.31 500 LEU A N 1
ATOM 3720 C CA . LEU A 1 500 ? 16.686 -5.383 -23.769 1.00 97.31 500 LEU A CA 1
ATOM 3721 C C . LEU A 1 500 ? 16.626 -4.240 -24.794 1.00 97.31 500 LEU A C 1
ATOM 3723 O O . LEU A 1 500 ? 16.797 -4.478 -25.988 1.00 97.31 500 LEU A O 1
ATOM 3727 N N . ILE A 1 501 ? 16.288 -3.029 -24.349 1.00 96.88 501 ILE A N 1
ATOM 3728 C CA . ILE A 1 501 ? 16.062 -1.892 -25.252 1.00 96.88 501 ILE A CA 1
ATOM 3729 C C . ILE A 1 501 ? 17.383 -1.254 -25.688 1.00 96.88 501 ILE A C 1
ATOM 3731 O O . ILE A 1 501 ? 17.536 -0.892 -26.850 1.00 96.88 501 ILE A O 1
ATOM 3735 N N . VAL A 1 502 ? 18.342 -1.176 -24.767 1.00 97.12 502 VAL A N 1
ATOM 3736 C CA . VAL A 1 502 ? 19.730 -0.758 -24.996 1.00 97.12 502 VAL A CA 1
ATOM 3737 C C . VAL A 1 502 ? 20.649 -1.629 -24.133 1.00 97.12 502 VAL A C 1
ATOM 3739 O O . VAL A 1 502 ? 20.175 -2.243 -23.169 1.00 97.12 502 VAL A O 1
ATOM 3742 N N . PRO A 1 503 ? 21.961 -1.704 -24.415 1.00 96.94 503 PRO A N 1
ATOM 3743 C CA . PRO A 1 503 ? 22.887 -2.430 -23.555 1.00 96.94 503 PRO A CA 1
ATOM 3744 C C . PRO A 1 503 ? 22.756 -2.015 -22.081 1.00 96.94 503 PRO A C 1
ATOM 3746 O O . PRO A 1 503 ? 22.921 -0.849 -21.726 1.00 96.94 503 PRO A O 1
ATOM 3749 N N . GLY A 1 504 ? 22.461 -2.993 -21.220 1.00 97.19 504 GLY A N 1
ATOM 3750 C CA . GLY A 1 504 ? 22.314 -2.797 -19.775 1.00 97.19 504 GLY A CA 1
ATOM 3751 C C . GLY A 1 504 ? 20.930 -2.358 -19.285 1.00 97.19 504 GLY A C 1
ATOM 3752 O O . GLY A 1 504 ? 20.748 -2.288 -18.073 1.00 97.19 504 GLY A O 1
ATOM 3753 N N . MET A 1 505 ? 19.946 -2.130 -20.166 1.00 98.50 505 MET A N 1
ATOM 3754 C CA . MET A 1 505 ? 18.588 -1.756 -19.752 1.00 98.50 505 MET A CA 1
ATOM 3755 C C . MET A 1 505 ? 17.505 -2.545 -20.486 1.00 98.50 505 MET A C 1
ATOM 3757 O O . MET A 1 505 ? 17.443 -2.578 -21.716 1.00 98.50 505 MET A O 1
ATOM 3761 N N . ILE A 1 506 ? 16.623 -3.160 -19.708 1.00 98.81 506 ILE A N 1
ATOM 3762 C CA . ILE A 1 506 ? 15.407 -3.841 -20.144 1.00 98.81 506 ILE A CA 1
ATOM 3763 C C . ILE A 1 506 ? 14.225 -2.922 -19.858 1.00 98.81 506 ILE A C 1
ATOM 3765 O O . ILE A 1 506 ? 14.202 -2.242 -18.835 1.00 98.81 506 ILE A O 1
ATOM 3769 N N . VAL A 1 507 ? 13.231 -2.921 -20.740 1.00 98.44 507 VAL A N 1
ATOM 3770 C CA . VAL A 1 507 ? 11.949 -2.248 -20.505 1.00 98.44 507 VAL A CA 1
ATOM 3771 C C . VAL A 1 507 ? 10.827 -3.279 -20.396 1.00 98.44 507 VAL A C 1
ATOM 3773 O O . VAL A 1 507 ? 10.813 -4.256 -21.149 1.00 98.44 507 VAL A O 1
ATOM 3776 N N . ALA A 1 508 ? 9.900 -3.067 -19.462 1.00 98.56 508 ALA A N 1
ATOM 3777 C CA . ALA A 1 508 ? 8.788 -3.966 -19.170 1.00 98.56 508 ALA A CA 1
ATOM 3778 C C . ALA A 1 508 ? 7.481 -3.211 -18.869 1.00 98.56 508 ALA A C 1
ATOM 3780 O O . ALA A 1 508 ? 7.454 -2.005 -18.614 1.00 98.56 508 ALA A O 1
ATOM 3781 N N . GLY A 1 509 ? 6.372 -3.946 -18.885 1.00 97.81 509 GLY A N 1
ATOM 3782 C CA . GLY A 1 509 ? 5.026 -3.442 -18.653 1.00 97.81 509 GLY A CA 1
ATOM 3783 C C . GLY A 1 509 ? 4.617 -2.372 -19.662 1.00 97.81 509 GLY A C 1
ATOM 3784 O O . GLY A 1 509 ? 5.048 -2.363 -20.814 1.00 97.81 509 GLY A O 1
ATOM 3785 N N . MET A 1 510 ? 3.783 -1.437 -19.216 1.00 97.50 510 MET A N 1
ATOM 3786 C CA . MET A 1 510 ? 3.290 -0.359 -20.077 1.00 97.50 510 MET A CA 1
ATOM 3787 C C . MET A 1 510 ? 4.373 0.611 -20.556 1.00 97.50 510 MET A C 1
ATOM 3789 O O . MET A 1 510 ? 4.192 1.254 -21.584 1.00 97.50 510 MET A O 1
ATOM 3793 N N . GLU A 1 511 ? 5.518 0.683 -19.879 1.00 97.56 511 GLU A N 1
ATOM 3794 C CA . GLU A 1 511 ? 6.645 1.480 -20.370 1.00 97.56 511 GLU A CA 1
ATOM 3795 C C . GLU A 1 511 ? 7.235 0.889 -21.666 1.00 97.56 511 GLU A C 1
ATOM 3797 O O . GLU A 1 511 ? 7.674 1.622 -22.553 1.00 97.56 511 GLU A O 1
ATOM 3802 N N . ALA A 1 512 ? 7.175 -0.438 -21.837 1.00 95.94 512 ALA A N 1
ATOM 3803 C CA . ALA A 1 512 ? 7.602 -1.084 -23.077 1.00 95.94 512 ALA A CA 1
ATOM 3804 C C . ALA A 1 512 ? 6.705 -0.692 -24.262 1.00 95.94 512 ALA A C 1
ATOM 3806 O O . ALA A 1 512 ? 7.184 -0.579 -25.391 1.00 95.94 512 ALA A O 1
ATOM 3807 N N . VAL A 1 513 ? 5.417 -0.450 -23.993 1.00 94.56 513 VAL A N 1
ATOM 3808 C CA . VAL A 1 513 ? 4.433 0.015 -24.979 1.00 94.56 513 VAL A CA 1
ATOM 3809 C C . VAL A 1 513 ? 4.698 1.459 -25.384 1.00 94.56 513 VAL A C 1
ATOM 3811 O O . VAL A 1 513 ? 4.634 1.766 -26.573 1.00 94.56 513 VAL A O 1
ATOM 3814 N N . GLU A 1 514 ? 5.045 2.323 -24.428 1.00 94.62 514 GLU A N 1
ATOM 3815 C CA . GLU A 1 514 ? 5.450 3.710 -24.697 1.00 94.62 514 GLU A CA 1
ATOM 3816 C C . GLU A 1 514 ? 6.652 3.765 -25.648 1.00 94.62 514 GLU A C 1
ATOM 3818 O O . GLU A 1 514 ? 6.644 4.531 -26.609 1.00 94.62 514 GLU A O 1
ATOM 3823 N N . ALA A 1 515 ? 7.646 2.894 -25.452 1.00 92.94 515 ALA A N 1
ATOM 3824 C CA . ALA A 1 515 ? 8.799 2.803 -26.349 1.00 92.94 515 ALA A CA 1
ATOM 3825 C C . ALA A 1 515 ? 8.494 2.179 -27.723 1.00 92.94 515 ALA A C 1
ATOM 3827 O O . ALA A 1 515 ? 9.233 2.418 -28.672 1.00 92.94 515 ALA A O 1
ATOM 3828 N N . ALA A 1 516 ? 7.476 1.322 -27.832 1.00 92.25 516 ALA A N 1
ATOM 3829 C CA . ALA A 1 516 ? 7.163 0.593 -29.066 1.00 92.25 516 ALA A CA 1
ATOM 3830 C C . ALA A 1 516 ? 6.035 1.230 -29.898 1.00 92.25 516 ALA A C 1
ATOM 3832 O O . ALA A 1 516 ? 5.804 0.821 -31.036 1.00 92.25 516 ALA A O 1
ATOM 3833 N N . GLY A 1 517 ? 5.298 2.194 -29.345 1.00 91.50 517 GLY A N 1
ATOM 3834 C CA . GLY A 1 517 ? 4.133 2.772 -30.010 1.00 91.50 517 GLY A CA 1
ATOM 3835 C C . GLY A 1 517 ? 2.958 1.795 -30.128 1.00 91.50 517 GLY A C 1
ATOM 3836 O O . GLY A 1 517 ? 2.293 1.746 -31.169 1.00 91.50 517 GLY A O 1
ATOM 3837 N N . GLY A 1 518 ? 2.739 0.964 -29.104 1.00 91.19 518 GLY A N 1
ATOM 3838 C CA . GLY A 1 518 ? 1.674 -0.047 -29.071 1.00 91.19 518 GLY A CA 1
ATOM 3839 C C . GLY A 1 518 ? 0.357 0.461 -28.473 1.00 91.19 518 GLY A C 1
ATOM 3840 O O . GLY A 1 518 ? 0.304 1.531 -27.871 1.00 91.19 518 GLY A O 1
ATOM 3841 N N . ALA A 1 519 ? -0.718 -0.312 -28.640 1.00 93.94 519 ALA A N 1
ATOM 3842 C CA . ALA A 1 519 ? -2.006 -0.051 -27.995 1.00 93.94 519 ALA A CA 1
ATOM 3843 C C . ALA A 1 519 ? -1.944 -0.293 -26.479 1.00 93.94 519 ALA A C 1
ATOM 3845 O O . ALA A 1 519 ? -1.116 -1.073 -26.002 1.00 93.94 519 ALA A O 1
ATOM 3846 N N . ARG A 1 520 ? -2.852 0.334 -25.723 1.00 94.75 520 ARG A N 1
ATOM 3847 C CA . ARG A 1 520 ? -3.042 0.080 -24.280 1.00 94.75 520 ARG A CA 1
ATOM 3848 C C . ARG A 1 520 ? -4.139 -0.950 -24.021 1.00 94.75 520 ARG A C 1
ATOM 3850 O O . ARG A 1 520 ? -5.094 -1.003 -24.786 1.00 94.75 520 ARG A O 1
ATOM 3857 N N . MET A 1 521 ? -4.060 -1.698 -22.917 1.00 94.75 521 MET A N 1
ATOM 3858 C CA . MET A 1 521 ? -5.066 -2.723 -22.591 1.00 94.75 521 MET A CA 1
ATOM 3859 C C . MET A 1 521 ? -6.164 -2.237 -21.636 1.00 94.75 521 MET A C 1
ATOM 3861 O O . MET A 1 521 ? -7.225 -2.837 -21.551 1.00 94.75 521 MET A O 1
ATOM 3865 N N . GLY A 1 522 ? -5.951 -1.147 -20.896 1.00 94.81 522 GLY A N 1
ATOM 3866 C CA . GLY A 1 522 ? -6.925 -0.711 -19.891 1.00 94.81 522 GLY A CA 1
ATOM 3867 C C . GLY A 1 522 ? -6.979 -1.669 -18.686 1.00 94.81 522 GLY A C 1
ATOM 3868 O O . GLY A 1 522 ? -5.921 -2.047 -18.195 1.00 94.81 522 GLY A O 1
ATOM 3869 N N . PRO A 1 523 ? -8.164 -2.021 -18.149 1.00 96.62 523 PRO A N 1
ATOM 3870 C CA . PRO A 1 523 ? -8.291 -2.703 -16.854 1.00 96.62 523 PRO A CA 1
ATOM 3871 C C . PRO A 1 523 ? -8.157 -4.241 -16.913 1.00 96.62 523 PRO A C 1
ATOM 3873 O O . PRO A 1 523 ? -8.950 -4.962 -16.309 1.00 96.62 523 PRO A O 1
ATOM 3876 N N . THR A 1 524 ? -7.147 -4.737 -17.626 1.00 97.56 524 THR A N 1
ATOM 3877 C CA . THR A 1 524 ? -6.696 -6.142 -17.618 1.00 97.56 524 THR A CA 1
ATOM 3878 C C . THR A 1 524 ? -5.193 -6.173 -17.337 1.00 97.56 524 THR A C 1
ATOM 3880 O O . THR A 1 524 ? -4.471 -5.246 -17.708 1.00 97.56 524 THR A O 1
ATOM 3883 N N . PHE A 1 525 ? -4.726 -7.191 -16.613 1.00 98.25 525 PHE A N 1
ATOM 3884 C CA . PHE A 1 525 ? -3.398 -7.185 -15.993 1.00 98.25 525 PHE A CA 1
ATOM 3885 C C . PHE A 1 525 ? -2.475 -8.318 -16.445 1.00 98.25 525 PHE A C 1
ATOM 3887 O O . PHE A 1 525 ? -1.293 -8.275 -16.101 1.00 98.25 525 PHE A O 1
ATOM 3894 N N . GLY A 1 526 ? -2.963 -9.298 -17.212 1.00 97.69 526 GLY A N 1
ATOM 3895 C CA . GLY A 1 526 ? -2.193 -10.496 -17.569 1.00 97.69 526 GLY A CA 1
ATOM 3896 C C . GLY A 1 526 ? -0.848 -10.164 -18.217 1.00 97.69 526 GLY A C 1
ATOM 3897 O O . GLY A 1 526 ? 0.197 -10.656 -17.790 1.00 97.69 526 GLY A O 1
ATOM 3898 N N . ALA A 1 527 ? -0.844 -9.224 -19.161 1.00 97.56 527 ALA A N 1
ATOM 3899 C CA . ALA A 1 527 ? 0.368 -8.754 -19.820 1.00 97.56 527 ALA A CA 1
ATOM 3900 C C . ALA A 1 527 ? 1.381 -8.103 -18.885 1.00 97.56 527 ALA A C 1
ATOM 3902 O O . ALA A 1 527 ? 2.577 -8.225 -19.133 1.00 97.56 527 ALA A O 1
ATOM 3903 N N . MET A 1 528 ? 0.951 -7.422 -17.817 1.00 98.44 528 MET A N 1
ATOM 3904 C CA . MET A 1 528 ? 1.894 -6.858 -16.845 1.00 98.44 528 MET A CA 1
ATOM 3905 C C . MET A 1 528 ? 2.662 -7.968 -16.139 1.00 98.44 528 MET A C 1
ATOM 3907 O O . MET A 1 528 ? 3.879 -7.866 -15.996 1.00 98.44 528 MET A O 1
ATOM 3911 N N . LEU A 1 529 ? 1.961 -9.033 -15.747 1.00 98.19 529 LEU A N 1
ATOM 3912 C CA . LEU A 1 529 ? 2.547 -10.140 -14.998 1.00 98.19 529 LEU A CA 1
ATOM 3913 C C . LEU A 1 529 ? 3.560 -10.893 -15.862 1.00 98.19 529 LEU A C 1
ATOM 3915 O O . LEU A 1 529 ? 4.738 -10.987 -15.518 1.00 98.19 529 LEU A O 1
ATOM 3919 N N . VAL A 1 530 ? 3.127 -11.304 -17.054 1.00 98.19 530 VAL A N 1
ATOM 3920 C CA . VAL A 1 530 ? 3.953 -12.055 -18.012 1.00 98.19 530 VAL A CA 1
ATOM 3921 C C . VAL A 1 530 ? 5.119 -11.211 -18.530 1.00 98.19 530 VAL A C 1
ATOM 3923 O O . VAL A 1 530 ? 6.234 -11.709 -18.689 1.00 98.19 530 VAL A O 1
ATOM 3926 N N . SER A 1 531 ? 4.904 -9.911 -18.754 1.00 98.44 531 SER A N 1
ATOM 3927 C CA . SER A 1 531 ? 5.977 -8.981 -19.112 1.00 98.44 531 SER A CA 1
ATOM 3928 C C . SER A 1 531 ? 7.042 -8.901 -18.020 1.00 98.44 531 SER A C 1
ATOM 3930 O O . SER A 1 531 ? 8.231 -8.975 -18.328 1.00 98.44 531 SER A O 1
ATOM 3932 N N . GLY A 1 532 ? 6.645 -8.825 -16.747 1.00 98.56 532 GLY A N 1
ATOM 3933 C CA . GLY A 1 532 ? 7.583 -8.875 -15.627 1.00 98.56 532 GLY A CA 1
ATOM 3934 C C . GLY A 1 532 ? 8.391 -10.174 -15.598 1.00 98.56 532 GLY A C 1
ATOM 3935 O O . GLY A 1 532 ? 9.618 -10.135 -15.505 1.00 98.56 532 GLY A O 1
ATOM 3936 N N . GLN A 1 533 ? 7.730 -11.322 -15.781 1.00 98.38 533 GLN A N 1
ATOM 3937 C CA . GLN A 1 533 ? 8.403 -12.625 -15.839 1.00 98.38 533 GLN A CA 1
ATOM 3938 C C . GLN A 1 533 ? 9.395 -12.719 -17.009 1.00 98.38 533 GLN A C 1
ATOM 3940 O O . GLN A 1 533 ? 10.528 -13.184 -16.852 1.00 98.38 533 GLN A O 1
ATOM 3945 N N . LYS A 1 534 ? 9.013 -12.213 -18.189 1.00 98.12 534 LYS A N 1
ATOM 3946 C CA . LYS A 1 534 ? 9.910 -12.130 -19.349 1.00 98.12 534 LYS A CA 1
ATOM 3947 C C . LYS A 1 534 ? 11.098 -11.202 -19.079 1.00 98.12 534 LYS A C 1
ATOM 3949 O O . LYS A 1 534 ? 12.221 -11.549 -19.440 1.00 98.12 534 LYS A O 1
ATOM 3954 N N . ALA A 1 535 ? 10.882 -10.057 -18.435 1.00 98.69 535 ALA A N 1
ATOM 3955 C CA . ALA A 1 535 ? 11.950 -9.122 -18.086 1.00 98.69 535 ALA A CA 1
ATOM 3956 C C . ALA A 1 535 ? 12.968 -9.741 -17.116 1.00 98.69 535 ALA A C 1
ATOM 3958 O O . ALA A 1 535 ? 14.172 -9.578 -17.315 1.00 98.69 535 ALA A O 1
ATOM 3959 N N . ALA A 1 536 ? 12.503 -10.507 -16.124 1.00 98.56 536 ALA A N 1
ATOM 3960 C CA . ALA A 1 536 ? 13.369 -11.265 -15.224 1.00 98.56 536 ALA A CA 1
ATOM 3961 C C . ALA A 1 536 ? 14.246 -12.273 -15.982 1.00 98.56 536 ALA A C 1
ATOM 3963 O O . ALA A 1 536 ? 15.463 -12.286 -15.799 1.00 98.56 536 ALA A O 1
ATOM 3964 N N . ARG A 1 537 ? 13.660 -13.061 -16.896 1.00 97.62 537 ARG A N 1
ATOM 3965 C CA . ARG A 1 537 ? 14.414 -14.002 -17.743 1.00 97.62 537 ARG A CA 1
ATOM 3966 C C . ARG A 1 537 ? 15.506 -13.299 -18.552 1.00 97.62 537 ARG A C 1
ATOM 3968 O O . ARG A 1 537 ? 16.660 -13.723 -18.519 1.00 97.62 537 ARG A O 1
ATOM 3975 N N . LEU A 1 538 ? 15.154 -12.205 -19.227 1.00 98.25 538 LEU A N 1
ATOM 3976 C CA . LEU A 1 538 ? 16.102 -11.413 -20.015 1.00 98.25 538 LEU A CA 1
ATOM 3977 C C . LEU A 1 538 ? 17.242 -10.853 -19.147 1.00 98.25 538 LEU A C 1
ATOM 3979 O O . LEU A 1 538 ? 18.390 -10.809 -19.586 1.00 98.25 538 LEU A O 1
ATOM 3983 N N . ALA A 1 539 ? 16.953 -10.452 -17.906 1.00 98.12 539 ALA A N 1
ATOM 3984 C CA . ALA A 1 539 ? 17.978 -9.968 -16.984 1.00 98.12 539 ALA A CA 1
ATOM 3985 C C . ALA A 1 539 ? 18.950 -11.082 -16.567 1.00 98.12 539 ALA A C 1
ATOM 3987 O O . ALA A 1 539 ? 20.162 -10.860 -16.539 1.00 98.12 539 ALA A O 1
ATOM 3988 N N . LEU A 1 540 ? 18.446 -12.294 -16.311 1.00 96.94 540 LEU A N 1
ATOM 3989 C CA . LEU A 1 540 ? 19.276 -13.465 -16.006 1.00 96.94 540 LEU A CA 1
ATOM 3990 C C . LEU A 1 540 ? 20.197 -13.836 -17.177 1.00 96.94 540 LEU A C 1
ATOM 3992 O O . LEU A 1 540 ? 21.368 -14.156 -16.964 1.00 96.94 540 LEU A O 1
ATOM 3996 N N . GLU A 1 541 ? 19.691 -13.772 -18.409 1.00 95.06 541 GLU A N 1
ATOM 3997 C CA . GLU A 1 541 ? 20.478 -13.998 -19.629 1.00 95.06 541 GLU A CA 1
ATOM 3998 C C . GLU A 1 541 ? 21.575 -12.938 -19.795 1.00 95.06 541 GLU A C 1
ATOM 4000 O O . GLU A 1 541 ? 22.743 -13.275 -20.002 1.00 95.06 541 GLU A O 1
ATOM 4005 N N . ALA A 1 542 ? 21.229 -11.661 -19.610 1.00 92.25 542 ALA A N 1
ATOM 4006 C CA . ALA A 1 542 ? 22.175 -10.553 -19.709 1.00 92.25 542 ALA A CA 1
ATOM 4007 C C . ALA A 1 542 ? 23.293 -10.620 -18.649 1.00 92.25 542 ALA A C 1
ATOM 4009 O O . ALA A 1 542 ? 24.441 -10.272 -18.940 1.00 92.25 542 ALA A O 1
ATOM 4010 N N . ILE A 1 543 ? 22.992 -11.088 -17.432 1.00 88.94 543 ILE A N 1
ATOM 4011 C CA . ILE A 1 543 ? 23.999 -11.263 -16.372 1.00 88.94 543 ILE A CA 1
ATOM 4012 C C . ILE A 1 543 ? 24.953 -12.413 -16.688 1.00 88.94 543 ILE A C 1
ATOM 4014 O O . ILE A 1 543 ? 26.161 -12.244 -16.515 1.00 88.94 543 ILE A O 1
ATOM 4018 N N . LYS A 1 544 ? 24.443 -13.558 -17.165 1.00 80.94 544 LYS A N 1
ATOM 4019 C CA . LYS A 1 544 ? 25.290 -14.701 -17.548 1.00 80.94 544 LYS A CA 1
ATOM 4020 C C . LYS A 1 544 ? 26.315 -14.298 -18.608 1.00 80.94 544 LYS A C 1
ATOM 4022 O O . LYS A 1 544 ? 27.491 -14.598 -18.448 1.00 80.94 544 LYS A O 1
ATOM 4027 N N . PHE A 1 545 ? 25.890 -13.532 -19.613 1.00 62.66 545 PHE A N 1
ATOM 4028 C CA . PHE A 1 545 ? 26.772 -13.050 -20.678 1.00 62.66 545 PHE A CA 1
ATOM 4029 C C . PHE A 1 545 ? 27.874 -12.098 -20.170 1.00 62.66 545 PHE A C 1
ATOM 4031 O O . PHE A 1 545 ? 29.019 -12.174 -20.607 1.00 62.66 545 PHE A O 1
ATOM 4038 N N . LYS A 1 546 ? 27.566 -11.227 -19.198 1.00 59.84 546 LYS A N 1
ATOM 4039 C CA . LYS A 1 546 ? 28.556 -10.314 -18.593 1.00 59.84 546 LYS A CA 1
ATOM 4040 C C . LYS A 1 546 ? 29.536 -11.002 -17.633 1.00 59.84 546 LYS A C 1
ATOM 4042 O O . LYS A 1 546 ? 30.577 -10.427 -17.337 1.00 59.84 546 LYS A O 1
ATOM 4047 N N . GLY A 1 547 ? 29.226 -12.201 -17.134 1.00 53.91 547 GLY A N 1
ATOM 4048 C CA . GLY A 1 547 ? 30.125 -12.974 -16.268 1.00 53.91 547 GLY A CA 1
ATOM 4049 C C . GLY A 1 547 ? 31.363 -13.533 -16.982 1.00 53.91 547 GLY A C 1
ATOM 4050 O O . GLY A 1 547 ? 32.326 -13.904 -16.317 1.00 53.91 547 GLY A O 1
ATOM 4051 N N . GLU A 1 548 ? 31.356 -13.567 -18.318 1.00 39.53 548 GLU A N 1
ATOM 4052 C CA . GLU A 1 548 ? 32.428 -14.138 -19.148 1.00 39.53 548 GLU A CA 1
ATOM 4053 C C . GLU A 1 548 ? 33.402 -13.085 -19.709 1.00 39.53 548 GLU A C 1
ATOM 4055 O O . GLU A 1 548 ? 34.403 -13.433 -20.332 1.00 39.53 548 GLU A O 1
ATOM 4060 N N . THR A 1 549 ? 33.153 -11.793 -19.472 1.00 34.94 549 THR A N 1
ATOM 4061 C CA . THR A 1 549 ? 34.019 -10.694 -19.930 1.00 34.94 549 THR A CA 1
ATOM 4062 C C . THR A 1 549 ? 34.586 -9.928 -18.729 1.00 34.94 549 THR A C 1
ATOM 4064 O O . THR A 1 549 ? 33.808 -9.367 -17.956 1.00 34.94 549 THR A O 1
ATOM 4067 N N . PRO A 1 550 ? 35.919 -9.878 -18.532 1.00 35.34 550 PRO A N 1
ATOM 4068 C CA . PRO A 1 550 ? 36.516 -9.025 -17.505 1.00 35.34 550 PRO A CA 1
ATOM 4069 C C . PRO A 1 550 ? 36.182 -7.552 -17.785 1.00 35.34 550 PRO A C 1
ATOM 4071 O O . PRO A 1 550 ? 36.238 -7.131 -18.942 1.00 35.34 550 PRO A O 1
ATOM 4074 N N . ARG A 1 551 ? 35.820 -6.797 -16.737 1.00 42.53 551 ARG A N 1
ATOM 4075 C CA . ARG A 1 551 ? 35.661 -5.332 -16.796 1.00 42.53 551 ARG A CA 1
ATOM 4076 C C . ARG A 1 551 ? 36.976 -4.641 -17.141 1.00 42.53 551 ARG A C 1
ATOM 4078 O O . ARG A 1 551 ? 38.024 -5.104 -16.633 1.00 42.53 551 ARG A O 1
#

Foldseek 3Di:
DPDPPDPAFFDDDPVVVVVVLVVLQVVVVVVQLEFAEEEEAQALLSLLLLLLLLVPLVGAYEYEAQALDGHPLQFAFFPRFFKFKAFPPLCVVCVVLVQDWDDPDRIIIGLGSLLVSLSSLLSSCQRPRYDYQHQKHFPAFDDDPQATFWTWIDRNVVSVCCPPDPHDGTHIHTYQAYEYEQDADDPSGLVPQCRCCVVPSDVDFPAADEADQQFQLVQQLVLQQAPTHRYTYHDNNSRRRVRYHDNHRYCNSSNNSSSQNSQRSSCVSVVNDGDCVSPPDGTRDDDPVVSVCVSVVSSVVVCVVQLEFAEEEEALAQLSLLLLLLLLVPLVGAYEYEAQASDGHPSQQDFFPSRFKAKAFPPLCVVVVVLVQDWDDDDGITIRSGSSNVSSSSSNVSSVRPRYDYSHQKHFPAFDADPQATFWTWIDRSVLVVCVVVDPDDGTDIHTHLAYEYEQDQDDPCGLVPLCRCCVVPSAPPQFDEDEEDQNFQLVQQLVLFACSTHRYTYHDNSSRRRVRYYDNGRHCSSSNNRSNSNSVRSVVSSVVVVVDDD

Solvent-accessible surface area (backbone atoms only — not comparable to full-atom values): 27321 Å² total; per-residue (Å²): 132,83,64,101,74,78,86,62,63,49,74,65,54,73,68,55,58,51,50,50,40,50,50,58,39,52,53,46,51,62,64,48,34,62,24,48,33,35,29,38,24,35,18,54,15,24,44,28,15,49,45,47,38,54,73,45,71,88,43,40,33,41,35,29,15,53,42,59,63,73,26,62,76,31,37,38,21,59,93,61,26,37,36,28,36,26,32,27,68,41,53,58,56,30,66,73,66,72,50,74,66,48,83,68,82,40,31,33,35,27,76,34,16,40,29,58,37,18,40,50,46,19,61,34,54,67,38,92,37,41,45,78,40,45,32,24,26,76,80,49,68,38,70,57,99,79,28,36,42,26,37,25,32,36,47,31,67,57,64,74,35,58,88,79,53,74,91,75,85,68,49,68,31,38,17,65,27,31,38,34,18,35,30,64,67,73,98,58,25,27,44,59,58,51,47,37,25,76,75,62,79,38,93,63,62,64,42,58,39,66,79,35,59,64,61,11,33,45,45,29,38,68,57,34,39,72,81,48,55,33,33,30,35,14,22,52,26,23,17,29,49,74,34,33,35,34,40,70,59,51,42,23,31,27,43,51,9,4,32,47,47,14,38,46,50,49,19,69,75,70,70,49,80,62,66,67,85,66,56,92,64,66,63,44,73,74,55,74,66,55,57,52,50,53,37,52,51,50,46,50,53,50,51,65,60,48,35,59,20,50,32,35,34,36,25,37,17,54,15,27,45,31,16,49,43,56,46,52,77,41,72,90,42,44,33,38,38,34,11,46,44,59,61,68,30,62,74,37,39,35,24,55,96,66,25,36,34,30,35,26,37,28,77,47,51,60,62,36,60,76,68,70,54,76,60,49,83,54,95,41,31,32,36,28,80,33,16,40,35,56,42,16,41,54,44,25,61,41,58,70,42,91,31,45,44,75,40,44,35,24,26,74,82,47,69,37,69,58,97,83,27,36,37,32,37,26,33,37,49,30,69,54,67,76,36,68,89,77,56,78,90,76,83,67,51,69,32,36,22,66,30,36,38,34,17,38,28,69,59,75,97,57,26,26,44,62,58,54,47,37,24,74,74,65,77,44,75,75,77,57,45,61,46,65,78,38,52,57,63,11,34,42,48,22,38,67,45,30,40,74,75,48,57,31,32,29,29,14,17,53,23,12,19,26,62,66,48,31,40,35,48,74,62,53,46,23,32,24,40,52,6,5,43,51,43,29,53,54,49,55,53,55,48,59,62,54,73,77,53,88,129

Mean predicted aligned error: 4.23 Å

pLDDT: mean 95.2, std 8.52, range [34.94, 98.94]

Radius of gyration: 23.51 Å; Cα contacts (8 Å, |Δi|>4): 1335; chains: 1; bounding box: 68×48×63 Å